Protein 6M4E (pdb70)

InterPro domains:
  IPR001360 Glycoside hydrolase family 1 [PF00232] (110-591)
  IPR001360 Glycoside hydrolase family 1 [PR00131] (173-187)
  IPR001360 Glycoside hydrolase family 1 [PR00131] (516-527)
  IPR001360 Glycoside hydrolase family 1 [PR00131] (538-555)
  IPR001360 Glycoside hydrolase family 1 [PR00131] (562-574)
  IPR001360 Glycoside hydrolase family 1 [PTHR10353] (111-590)
  IPR017853 Glycoside hydrolase superfamily [SSF51445] (107-589)

CATH classification: 3.20.20.80

Organism: NCBI:txid5445

Secondary structure (DSSP, 8-state):
--HHHHHHHHHHTSSSPPP--S--S-----TTPPPPPPPPGGGTTT-S-GGGTT--PPTT-EEEEE--HHHH---TTGGGPPPBHHHHHHHHSHHHHSTT--SSSTT-HHHHHHHHHHHHHHTT--EEEEE--HHHHSTTSSSS--HHHHHHHHHHHHHHHHTT-EEEEEEESS--BHHHHHHH-GGG-SSSHHHHHHHHHHHHHHHHHTTT--EEEEEESHHHHHHHTTSTTGGGSPPTT--TTHHHHHHHHHHHHHHHHHHHHHHHHHHTTSS---EEEEEEE---PEESSTT-HHHHHHHHHHHIIIIIHHHHHHHSSSS--HHHHHHHGGGS----HHHHHHHTT--SSEEEE-----EEPBPTT-HHHHHT-TTSTTTTT-B--SHHHHTB-TTS-BSS-B--GGGTT-B--GGGHHHHHHHHHHHS--TT-EEE-------TTGGG--SHHHHH--HHHHHHHHHHHHHHHHHHHHH---EEEEEEE-SS----GGGGGGS---SEEE-TTSTT--EEE-HHHHHHHHHHHHHS--

Solvent-accessible surface area: 19979 Å² total; per-residue (Å²): 131,51,80,94,21,86,58,14,9,102,65,0,36,76,139,58,88,21,92,107,17,81,33,66,91,94,30,122,36,71,158,99,62,162,65,58,94,106,37,60,103,160,14,13,69,85,84,40,68,101,96,0,80,66,44,65,0,59,182,67,7,24,0,0,0,0,4,1,3,10,2,4,10,5,14,4,92,20,90,30,8,0,1,0,0,24,1,28,7,0,1,56,62,18,82,102,74,0,52,110,72,18,3,2,42,0,0,3,7,5,22,9,7,15,38,0,0,7,1,0,90,72,3,46,5,50,1,5,2,8,1,0,1,0,0,3,0,14,1,19,1,34,64,79,70,17,100,42,0,10,42,17,3,53,43,7,6,125,12,0,72,143,23,47,2,61,1,1,0,2,0,1,5,17,0,0,0,0,9,3,1,79,165,42,1,0,0,0,9,71,44,55,75,0,8,106,9,0,25,70,0,0,25,26,0,0,118,85,4,0,87,78,0,93,7,0,0,0,3,3,16,4,51,33,0,0,40,44,0,41,24,52,3,4,62,88,34,46,28,171,72,24,87,49,46,12,0,26,16,51,0,3,20,1,2,2,36,0,4,0,49,0,1,100,31,2,89,69,16,41,92,80,63,70,6,34,70,21,30,0,0,6,2,6,11,3,2,68,3,40,26,4,108,118,67,42,78,78,0,74,69,0,1,88,9,5,16,4,11,64,4,0,4,6,0,40,0,1,19,23,101,0,19,5,10,97,24,0,84,140,22,7,38,151,42,9,21,80,13,73,131,130,8,60,66,74,1,118,43,0,10,15,0,3,0,4,0,10,15,29,3,10,1,0,20,6,6,134,82,28,24,60,95,0,47,192,71,102,100,15,129,28,36,25,13,0,12,21,47,60,66,95,57,14,14,29,69,81,94,55,165,40,18,23,86,56,6,0,91,88,2,38,91,0,0,14,2,6,102,38,8,61,94,23,0,76,41,2,37,137,56,6,84,21,159,7,6,1,2,5,0,9,0,1,2,0,26,81,36,10,55,99,119,162,90,84,150,55,11,27,123,2,33,60,2,2,71,0,2,10,51,1,1,6,37,0,0,9,0,23,87,123,34,61,15,82,4,63,0,0,1,2,8,1,0,0,5,3,0,30,23,27,44,0,25,43,2,22,6,0,2,0,32,1,49,68,112,34,95,85,13,69,9,25,8,0,10,0,0,16,7,1,2,49,2,4,136,64,3,12,100,176

Nearest PDB structures (foldseek):
  6m4e-assembly1_A  TM=1.002E+00  e=0.000E+00  Hamamotoa singularis
  6m55-assembly1_D  TM=9.978E-01  e=0.000E+00  Hamamotoa singularis
  2jf7-assembly1_B  TM=9.289E-01  e=4.986E-39  Rauvolfia serpentina
  2jf7-assembly1_A  TM=9.272E-01  e=4.371E-38  Rauvolfia serpentina
  2jf6-assembly1_B  TM=9.174E-01  e=1.487E-37  Rauvolfia serpentina

Radius of gyration: 22.29 Å; Cα contacts (8 Å, |Δi|>4): 1148; chains: 1; bounding box: 55×57×65 Å

Sequence (542 aa):
GTAELDALWNLVEAQYPVQTAAVTTLVTVPDDYKFEADPPSYALAGYETSEIAGLKFPKGFKFGVAGAAIQVEGAAKAEGRGPSTWDYLCHHYASTQCNNYDPDITTNHYYLYPLDFARLQHLGINTYSFSISWTRIYPLGAGYVNEAGLAHYDAVIHSAKKYGLEPVGTVFHWDTPLSLMLKYGAWQDTGDQIVKDFVTYATTVFKRYGNEVKTWFTFNEPRVFCSQNSGLPYNLTYPEGINSTSAVFRCTYNVLKAHGHAVKVYRDLVASGTIAAGEIGFKSDDNYPIPARPGNADDEESAKRHEAFRIGIFAQPVYGNGDYPDVVKETVGDMLPALTDEDKGYIKGSGDIFAIDGYRTDISHAALNGIANCIRNQSDPNWPVCEEGSDPFAHVYPSGFAIGQSADPLSSWLVNSAPFIRDQLKFLTQTYPAKGGIYFSEFGWAEDAEYDRQLLYQITWDGLRTQYLTDYLSQLLLAVHKDGINLRGALTWSFVDNWEWGLGMQQKFGFQFVNQSDPDLTRTFKLSAHAYAQFGRNHLHH

Foldseek 3Di:
DDPVQVVQQCLLCVPHHQDDFPDPAQDDDDPPDDADDDDDPVLCVVPFDPVCFQAFDDAQFQQAAADECLWAAACCPPQQFAAFQQSNCCSPPVVPQAVNFGSNCWLNCLRCVLVLLLVLLVLVRQAYEYEQQLRLQVVLLDDDGRVSSLVSVVVNLVSNVVSNHQYAYEHDELRHRPNCCQVALQLLHPPQVNLVSLLVSLLVNCLSCQQRHQHYAHYEAQLVSLLCCLDPPSQVRHPPPDHSVLSSQSSLLNSLLSLLSNLVSNVVCCVVVSHPHHFYYHEAEAFQAAELDPPDPQSNLLSVLCCQSRPQQQLCLAQNPNFRDPLVCVQPPPSHPGQDPVSSVRRYPSGQEYEYLYQDHWYWAAAPVHQVVQSVDCPPPPPPSRTDPDLQHGQAHPVSDGCAAAAAVVPRVGGQNLVCPLVRLVVCCVRRNHNQFYENAEYFGFHYQLLVDDDPVVNQARPVRLVSVSSNVSSVSCSCVVVVGNYRYHHYHRQEQTQDGSHGSSTGGHQWYQPPVDSNSDTHGHNSSNSSSVCCVRHHDD

B-factor: mean 49.0, std 10.21, range [31.98, 109.1]

Structure (mmCIF, N/CA/C/O backbone):
data_6M4E
#
_entry.id   6M4E
#
_cell.length_a   160.790
_cell.length_b   172.830
_cell.length_c   67.230
_cell.angle_alpha   90.00
_cell.angle_beta   90.00
_cell.angle_gamma   90.00
#
_symmetry.space_group_name_H-M   'C 2 2 2'
#
loop_
_entity.id
_entity.type
_entity.pdbx_description
1 polymer 'Beta-galactosidase-like enzyme'
2 branched 2-acetamido-2-deoxy-beta-D-glucopyranose-(1-4)-2-acetamido-2-deoxy-beta-D-glucopyranose
3 non-polymer alpha-D-mannopyranose
4 non-polymer 2-acetamido-2-deoxy-beta-D-glucopyranose
5 non-polymer 1,2-ETHANEDIOL
6 water water
#
loop_
_atom_site.group_PDB
_atom_site.id
_atom_site.type_symbol
_atom_site.label_atom_id
_atom_site.label_alt_id
_atom_site.label_comp_id
_atom_site.label_asym_id
_atom_site.label_entity_id
_atom_site.label_seq_id
_atom_site.pdbx_PDB_ins_code
_atom_site.Cartn_x
_atom_site.Cartn_y
_atom_site.Cartn_z
_atom_site.occupancy
_atom_site.B_iso_or_equiv
_atom_site.auth_seq_id
_atom_site.auth_comp_id
_atom_site.auth_asym_id
_atom_site.auth_atom_id
_atom_site.pdbx_PDB_model_num
ATOM 1 N N . GLY A 1 33 ? -41.418 -5.122 -22.115 1.00 81.72 55 GLY A N 1
ATOM 2 C CA . GLY A 1 33 ? -40.745 -5.645 -20.938 1.00 82.53 55 GLY A CA 1
ATOM 3 C C . GLY A 1 33 ? -41.379 -5.183 -19.642 1.00 81.55 55 GLY A C 1
ATOM 4 O O . GLY A 1 33 ? -42.127 -4.202 -19.627 1.00 83.18 55 GLY A O 1
ATOM 5 N N . THR A 1 34 ? -41.079 -5.888 -18.550 1.00 79.49 56 THR A N 1
ATOM 6 C CA . THR A 1 34 ? -41.631 -5.549 -17.245 1.00 74.78 56 THR A CA 1
ATOM 7 C C . THR A 1 34 ? -40.892 -4.368 -16.629 1.00 72.57 56 THR A C 1
ATOM 8 O O . THR A 1 34 ? -39.659 -4.310 -16.638 1.00 70.26 56 THR A O 1
ATOM 12 N N . ALA A 1 35 ? -41.661 -3.435 -16.065 1.00 69.22 57 ALA A N 1
ATOM 13 C CA . ALA A 1 35 ? -41.075 -2.218 -15.517 1.00 67.94 57 ALA A CA 1
ATOM 14 C C . ALA A 1 35 ? -40.490 -2.441 -14.128 1.00 63.40 57 ALA A C 1
ATOM 15 O O . ALA A 1 35 ? -39.455 -1.856 -13.792 1.00 61.92 57 ALA A O 1
ATOM 17 N N . GLU A 1 36 ? -41.151 -3.258 -13.301 1.00 59.23 58 GLU A N 1
ATOM 18 C CA . GLU A 1 36 ? -40.625 -3.520 -11.965 1.00 62.72 58 GLU A CA 1
ATOM 19 C C . GLU A 1 36 ? -39.276 -4.225 -12.030 1.00 59.02 58 GLU A C 1
ATOM 20 O O . GLU A 1 36 ? -38.402 -3.982 -11.187 1.00 55.61 58 GLU A O 1
ATOM 26 N N . LEU A 1 37 ? -39.079 -5.080 -13.037 1.00 55.92 59 LEU A N 1
ATOM 27 C CA . LEU A 1 37 ? -37.784 -5.725 -13.220 1.00 58.91 59 LEU A CA 1
ATOM 28 C C . LEU A 1 37 ? -36.700 -4.693 -13.510 1.00 54.03 59 LEU A C 1
ATOM 29 O O . LEU A 1 37 ? -35.629 -4.703 -12.887 1.00 52.40 59 LEU A O 1
ATOM 34 N N . ASP A 1 38 ? -36.967 -3.789 -14.463 1.00 57.32 60 ASP A N 1
ATOM 35 C CA . ASP A 1 38 ? -36.019 -2.725 -14.788 1.00 58.38 60 ASP A CA 1
ATOM 36 C C . ASP A 1 38 ? -35.684 -1.886 -13.563 1.00 49.73 60 ASP A C 1
ATOM 37 O O . ASP A 1 38 ? -34.517 -1.553 -13.334 1.00 50.88 60 ASP A O 1
ATOM 42 N N . ALA A 1 39 ? -36.694 -1.543 -12.760 1.00 50.67 61 ALA A N 1
ATOM 43 C CA . ALA A 1 39 ? -36.445 -0.789 -11.535 1.00 51.64 61 ALA A CA 1
ATOM 44 C C . ALA A 1 39 ? -35.522 -1.551 -10.590 1.00 50.82 61 ALA A C 1
ATOM 45 O O . ALA A 1 39 ? -34.652 -0.957 -9.942 1.00 51.59 61 ALA A O 1
ATOM 47 N N . LEU A 1 40 ? -35.702 -2.871 -10.492 1.00 51.78 62 LEU A N 1
ATOM 48 C CA . LEU A 1 40 ? -34.870 -3.658 -9.585 1.00 46.78 62 LEU A CA 1
ATOM 49 C C . LEU A 1 40 ? -33.420 -3.691 -10.050 1.00 42.52 62 LEU A C 1
ATOM 50 O O . LEU A 1 40 ? -32.500 -3.626 -9.226 1.00 42.17 62 LEU A O 1
ATOM 55 N N . TRP A 1 41 ? -33.198 -3.824 -11.361 1.00 40.28 63 TRP A N 1
ATOM 56 C CA . TRP A 1 41 ? -31.831 -3.849 -11.871 1.00 44.76 63 TRP A CA 1
ATOM 57 C C . TRP A 1 41 ? -31.195 -2.464 -11.819 1.00 46.34 63 TRP A C 1
ATOM 58 O O . TRP A 1 41 ? -29.983 -2.347 -11.590 1.00 45.66 63 TRP A O 1
ATOM 69 N N . ASN A 1 42 ? -31.989 -1.406 -12.051 1.00 47.44 64 ASN A N 1
ATOM 70 C CA . ASN A 1 42 ? -31.494 -0.043 -11.822 1.00 45.66 64 ASN A CA 1
ATOM 71 C C . ASN A 1 42 ? -31.020 0.105 -10.387 1.00 41.83 64 ASN A C 1
ATOM 72 O O . ASN A 1 42 ? -29.940 0.634 -10.129 1.00 43.94 64 ASN A O 1
ATOM 77 N N . LEU A 1 43 ? -31.809 -0.396 -9.434 1.00 43.66 65 LEU A N 1
ATOM 78 C CA . LEU A 1 43 ? -31.386 -0.368 -8.039 1.00 44.72 65 LEU A CA 1
ATOM 79 C C . LEU A 1 43 ? -30.057 -1.088 -7.859 1.00 46.63 65 LEU A C 1
ATOM 80 O O . LEU A 1 43 ? -29.095 -0.517 -7.324 1.00 46.51 65 LEU A O 1
ATOM 85 N N . VAL A 1 44 ? -29.982 -2.342 -8.335 1.00 45.34 66 VAL A N 1
ATOM 86 C CA . VAL A 1 44 ? -28.771 -3.154 -8.191 1.00 41.74 66 VAL A CA 1
ATOM 87 C C . VAL A 1 44 ? -27.576 -2.445 -8.803 1.00 43.35 66 VAL A C 1
ATOM 88 O O . VAL A 1 44 ? -26.477 -2.444 -8.241 1.00 41.74 66 VAL A O 1
ATOM 92 N N . GLU A 1 45 ? -27.758 -1.880 -9.995 1.00 46.32 67 GLU A N 1
ATOM 93 C CA . GLU A 1 45 ? -26.663 -1.265 -10.727 1.00 46.31 67 GLU A CA 1
ATOM 94 C C . GLU A 1 45 ? -26.482 0.225 -10.398 1.00 47.92 67 GLU A C 1
ATOM 95 O O . GLU A 1 45 ? -25.840 0.942 -11.171 1.00 46.40 67 GLU A O 1
ATOM 101 N N . ALA A 1 46 ? -26.999 0.703 -9.263 1.00 49.13 68 ALA A N 1
ATOM 102 C CA . ALA A 1 46 ? -26.946 2.145 -8.990 1.00 50.70 68 ALA A CA 1
ATOM 103 C C . ALA A 1 46 ? -25.510 2.653 -8.867 1.00 53.18 68 ALA A C 1
ATOM 104 O O . ALA A 1 46 ? -25.213 3.779 -9.288 1.00 53.74 68 ALA A O 1
ATOM 106 N N . GLN A 1 47 ? -24.603 1.852 -8.291 1.00 48.49 69 GLN A N 1
ATOM 107 C CA . GLN A 1 47 ? -23.206 2.281 -8.228 1.00 46.81 69 GLN A CA 1
ATOM 108 C C . GLN A 1 47 ? -22.380 1.777 -9.403 1.00 54.12 69 GLN A C 1
ATOM 109 O O . GLN A 1 47 ? -21.538 2.518 -9.923 1.00 48.42 69 GLN A O 1
ATOM 115 N N . TYR A 1 48 ? -22.574 0.538 -9.850 1.00 51.22 70 TYR A N 1
ATOM 116 C CA . TYR A 1 48 ? -21.849 0.124 -11.043 1.00 51.16 70 TYR A CA 1
ATOM 117 C C . TYR A 1 48 ? -22.610 -0.976 -11.765 1.00 53.11 70 TYR A C 1
ATOM 118 O O . TYR A 1 48 ? -23.279 -1.801 -11.124 1.00 48.75 70 TYR A O 1
ATOM 127 N N . PRO A 1 49 ? -22.557 -0.991 -13.090 1.00 49.48 71 PRO A N 1
ATOM 128 C CA . PRO A 1 49 ? -23.430 -1.871 -13.863 1.00 49.62 71 PRO A CA 1
ATOM 129 C C . PRO A 1 49 ? -22.900 -3.297 -13.889 1.00 50.76 71 PRO A C 1
ATOM 130 O O . PRO A 1 49 ? -21.742 -3.571 -13.564 1.00 46.37 71 PRO A O 1
ATOM 134 N N . VAL A 1 50 ? -23.788 -4.202 -14.298 1.00 46.56 72 VAL A N 1
ATOM 135 C CA . VAL A 1 50 ? -23.416 -5.595 -14.509 1.00 46.30 72 VAL A CA 1
ATOM 136 C C . VAL A 1 50 ? -22.416 -5.678 -15.657 1.00 49.46 72 VAL A C 1
ATOM 137 O O . VAL A 1 50 ? -22.628 -5.106 -16.738 1.00 49.96 72 VAL A O 1
ATOM 141 N N . GLN A 1 51 ? -21.341 -6.410 -15.460 1.00 47.88 73 GLN A N 1
ATOM 142 C CA . GLN A 1 51 ? -20.361 -6.604 -16.505 1.00 50.24 73 GLN A CA 1
ATOM 143 C C . GLN A 1 51 ? -20.817 -7.722 -17.404 1.00 49.89 73 GLN A C 1
ATOM 144 O O . GLN A 1 51 ? -21.425 -8.645 -16.972 1.00 46.96 73 GLN A O 1
ATOM 150 N N . THR A 1 52 ? -20.519 -7.610 -18.670 1.00 48.15 74 THR A N 1
ATOM 151 C CA . THR A 1 52 ? -20.981 -8.575 -19.657 1.00 49.42 74 THR A CA 1
ATOM 152 C C . THR A 1 52 ? -19.785 -9.387 -20.150 1.00 49.72 74 THR A C 1
ATOM 153 O O . THR A 1 52 ? -18.718 -8.825 -20.403 1.00 48.09 74 THR A O 1
ATOM 157 N N . ALA A 1 53 ? -19.938 -10.709 -20.242 1.00 47.47 75 ALA A N 1
ATOM 158 C CA . ALA A 1 53 ? -18.801 -11.543 -20.626 1.00 46.62 75 ALA A CA 1
ATOM 159 C C . ALA A 1 53 ? -18.397 -11.279 -22.073 1.00 51.51 75 ALA A C 1
ATOM 160 O O . ALA A 1 53 ? -19.156 -10.718 -22.867 1.00 49.30 75 ALA A O 1
ATOM 162 N N . ALA A 1 54 ? -17.181 -11.710 -22.415 1.00 47.91 76 ALA A N 1
ATOM 163 C CA . ALA A 1 54 ? -16.743 -11.622 -23.799 1.00 49.48 76 ALA A CA 1
ATOM 164 C C . ALA A 1 54 ? -17.489 -12.602 -24.698 1.00 52.51 76 ALA A C 1
ATOM 165 O O . ALA A 1 54 ? -17.589 -12.363 -25.907 1.00 54.65 76 ALA A O 1
ATOM 167 N N . VAL A 1 55 ? -18.038 -13.679 -24.142 1.00 49.59 77 VAL A N 1
ATOM 168 C CA . VAL A 1 55 ? -18.786 -14.667 -24.914 1.00 45.10 77 VAL A CA 1
ATOM 169 C C . VAL A 1 55 ? -20.209 -14.698 -24.387 1.00 48.69 77 VAL A C 1
ATOM 170 O O . VAL A 1 55 ? -20.434 -14.950 -23.196 1.00 46.87 77 VAL A O 1
ATOM 174 N N . THR A 1 56 ? -21.173 -14.365 -25.235 1.00 48.53 78 THR A N 1
ATOM 175 C CA . THR A 1 56 ? -22.565 -14.323 -24.806 1.00 50.09 78 THR A CA 1
ATOM 176 C C . THR A 1 56 ? -23.403 -15.161 -25.743 1.00 47.94 78 THR A C 1
ATOM 177 O O . THR A 1 56 ? -24.598 -14.925 -25.922 1.00 52.84 78 THR A O 1
ATOM 181 N N . THR A 1 57 ? -22.751 -16.139 -26.361 1.00 49.19 79 THR A N 1
ATOM 182 C CA . THR A 1 57 ? -23.400 -17.041 -27.297 1.00 55.80 79 THR A CA 1
ATOM 183 C C . THR A 1 57 ? -23.166 -18.468 -26.832 1.00 50.75 79 THR A C 1
ATOM 184 O O . THR A 1 57 ? -22.098 -18.792 -26.311 1.00 47.61 79 THR A O 1
ATOM 188 N N . LEU A 1 58 ? -24.166 -19.320 -27.014 1.00 48.73 80 LEU A N 1
ATOM 189 C CA . LEU A 1 58 ? -24.056 -20.702 -26.593 1.00 49.16 80 LEU A CA 1
ATOM 190 C C . LEU A 1 58 ? -22.911 -21.297 -27.355 1.00 51.35 80 LEU A C 1
ATOM 191 O O . LEU A 1 58 ? -22.940 -21.305 -28.539 1.00 54.23 80 LEU A O 1
ATOM 196 N N . VAL A 1 59 ? -21.883 -21.767 -26.689 1.00 49.89 81 VAL A N 1
ATOM 197 C CA . VAL A 1 59 ? -20.782 -22.347 -27.452 1.00 53.41 81 VAL A CA 1
ATOM 198 C C . VAL A 1 59 ? -21.175 -23.726 -27.975 1.00 56.60 81 VAL A C 1
ATOM 199 O O . VAL A 1 59 ? -22.014 -24.424 -27.397 1.00 58.38 81 VAL A O 1
ATOM 203 N N . THR A 1 60 ? -20.588 -24.108 -29.102 1.00 57.76 82 THR A N 1
ATOM 204 C CA . THR A 1 60 ? -20.764 -25.438 -29.672 1.00 57.41 82 THR A CA 1
ATOM 205 C C . THR A 1 60 ? -19.439 -26.185 -29.586 1.00 52.13 82 THR A C 1
ATOM 206 O O . THR A 1 60 ? -18.373 -25.591 -29.772 1.00 57.50 82 THR A O 1
ATOM 210 N N . VAL A 1 61 ? -19.490 -27.480 -29.296 1.00 51.33 83 VAL A N 1
ATOM 211 C CA . VAL A 1 61 ? -18.283 -28.284 -29.118 1.00 51.92 83 VAL A CA 1
ATOM 212 C C . VAL A 1 61 ? -17.925 -28.909 -30.465 1.00 52.21 83 VAL A C 1
ATOM 213 O O . VAL A 1 61 ? -18.680 -29.764 -30.953 1.00 52.79 83 VAL A O 1
ATOM 217 N N . PRO A 1 62 ? -16.793 -28.553 -31.068 1.00 49.21 84 PRO A N 1
ATOM 218 C CA . PRO A 1 62 ? -16.373 -29.232 -32.301 1.00 51.78 84 PRO A CA 1
ATOM 219 C C . PRO A 1 62 ? -16.072 -30.696 -32.036 1.00 54.13 84 PRO A C 1
ATOM 220 O O . PRO A 1 62 ? -15.534 -31.061 -30.992 1.00 53.99 84 PRO A O 1
ATOM 224 N N . ASP A 1 63 ? -16.419 -31.540 -33.001 1.00 49.14 85 ASP A N 1
ATOM 225 C CA . ASP A 1 63 ? -16.147 -32.957 -32.837 1.00 55.81 85 ASP A CA 1
ATOM 226 C C . ASP A 1 63 ? -14.652 -33.265 -32.766 1.00 54.84 85 ASP A C 1
ATOM 227 O O . ASP A 1 63 ? -14.280 -34.328 -32.258 1.00 55.91 85 ASP A O 1
ATOM 232 N N . ASP A 1 64 ? -13.792 -32.366 -33.256 1.00 52.94 86 ASP A N 1
ATOM 233 C CA . ASP A 1 64 ? -12.341 -32.520 -33.189 1.00 62.80 86 ASP A CA 1
ATOM 234 C C . ASP A 1 64 ? -11.717 -31.821 -31.976 1.00 60.11 86 ASP A C 1
ATOM 235 O O . ASP A 1 64 ? -10.521 -31.495 -32.003 1.00 60.36 86 ASP A O 1
ATOM 240 N N . TYR A 1 65 ? -12.497 -31.585 -30.922 1.00 56.70 87 TYR A N 1
ATOM 241 C CA . TYR A 1 65 ? -11.974 -30.945 -29.723 1.00 56.58 87 TYR A CA 1
ATOM 242 C C . TYR A 1 65 ? -10.822 -31.759 -29.135 1.00 55.51 87 TYR A C 1
ATOM 243 O O . TYR A 1 65 ? -10.951 -32.962 -28.884 1.00 51.40 87 TYR A O 1
ATOM 252 N N . LYS A 1 66 ? -9.720 -31.101 -28.920 1.00 56.01 88 LYS A N 1
ATOM 253 C CA . LYS A 1 66 ? -8.586 -31.779 -28.397 1.00 61.48 88 LYS A CA 1
ATOM 254 C C . LYS A 1 66 ? -8.382 -31.531 -26.932 1.00 55.04 88 LYS A C 1
ATOM 255 O O . LYS A 1 66 ? -8.178 -30.440 -26.513 1.00 53.73 88 LYS A O 1
ATOM 261 N N . PHE A 1 67 ? -8.445 -32.573 -26.150 1.00 50.37 89 PHE A N 1
ATOM 262 C CA . PHE A 1 67 ? -8.205 -32.429 -24.723 1.00 50.72 89 PHE A CA 1
ATOM 263 C C . PHE A 1 67 ? -6.707 -32.335 -24.457 1.00 52.47 89 PHE A C 1
ATOM 264 O O . PHE A 1 67 ? -5.890 -32.889 -25.195 1.00 49.22 89 PHE A O 1
ATOM 272 N N . GLU A 1 68 ? -6.347 -31.601 -23.411 1.00 50.67 90 GLU A N 1
ATOM 273 C CA . GLU A 1 68 ? -4.949 -31.541 -23.015 1.00 50.53 90 GLU A CA 1
ATOM 274 C C . GLU A 1 68 ? -4.458 -32.941 -22.626 1.00 51.34 90 GLU A C 1
ATOM 275 O O . GLU A 1 68 ? -5.241 -33.830 -22.263 1.00 48.31 90 GLU A O 1
ATOM 281 N N . ALA A 1 69 ? -3.147 -33.143 -22.734 1.00 49.56 91 ALA A N 1
ATOM 282 C CA . ALA A 1 69 ? -2.602 -34.479 -22.527 1.00 53.28 91 ALA A CA 1
ATOM 283 C C . ALA A 1 69 ? -2.740 -34.920 -21.068 1.00 52.20 91 ALA A C 1
ATOM 284 O O . ALA A 1 69 ? -2.898 -34.105 -20.153 1.00 47.26 91 ALA A O 1
ATOM 286 N N . ASP A 1 70 ? -2.703 -36.245 -20.870 1.00 49.15 92 ASP A N 1
ATOM 287 C CA . ASP A 1 70 ? -2.733 -36.866 -19.547 1.00 48.51 92 ASP A CA 1
ATOM 288 C C . ASP A 1 70 ? -1.475 -36.532 -18.741 1.00 49.81 92 ASP A C 1
ATOM 289 O O . ASP A 1 70 ? -0.416 -36.252 -19.307 1.00 46.55 92 ASP A O 1
ATOM 294 N N . PRO A 1 71 ? -1.565 -36.586 -17.414 1.00 47.76 93 PRO A N 1
ATOM 295 C CA . PRO A 1 71 ? -0.371 -36.399 -16.577 1.00 48.86 93 PRO A CA 1
ATOM 296 C C . PRO A 1 71 ? 0.541 -37.612 -16.672 1.00 48.77 93 PRO A C 1
ATOM 297 O O . PRO A 1 71 ? 0.143 -38.648 -17.229 1.00 48.97 93 PRO A O 1
ATOM 301 N N . PRO A 1 72 ? 1.767 -37.526 -16.153 1.00 46.41 94 PRO A N 1
ATOM 302 C CA . PRO A 1 72 ? 2.674 -38.682 -16.215 1.00 50.93 94 PRO A CA 1
ATOM 303 C C . PRO A 1 72 ? 2.082 -39.876 -15.492 1.00 45.81 94 PRO A C 1
ATOM 304 O O . PRO A 1 72 ? 1.416 -39.738 -14.467 1.00 45.62 94 PRO A O 1
ATOM 308 N N . SER A 1 73 ? 2.341 -41.066 -16.028 1.00 50.24 95 SER A N 1
ATOM 309 C CA . SER A 1 73 ? 1.709 -42.264 -15.480 1.00 53.30 95 SER A CA 1
ATOM 310 C C . SER A 1 73 ? 2.101 -42.495 -14.027 1.00 52.42 95 SER A C 1
ATOM 311 O O . SER A 1 73 ? 1.325 -43.090 -13.266 1.00 54.21 95 SER A O 1
ATOM 314 N N . TYR A 1 74 ? 3.284 -42.032 -13.612 1.00 48.75 96 TYR A N 1
ATOM 315 C CA . TYR A 1 74 ? 3.675 -42.226 -12.218 1.00 48.54 96 TYR A CA 1
ATOM 316 C C . TYR A 1 74 ? 2.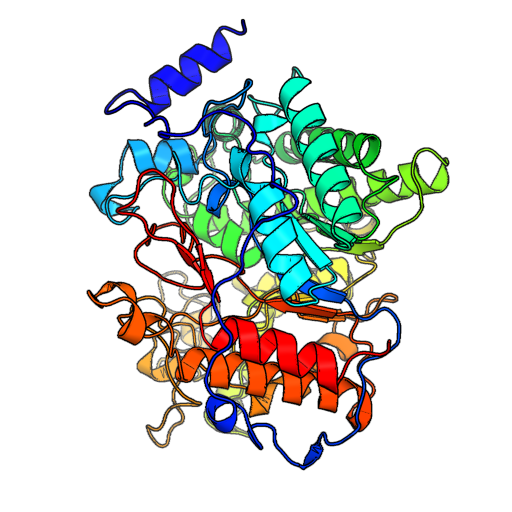942 -41.298 -11.265 1.00 48.51 96 TYR A C 1
ATOM 317 O O . TYR A 1 74 ? 3.011 -41.523 -10.052 1.00 49.27 96 TYR A O 1
ATOM 326 N N . ALA A 1 75 ? 2.241 -40.277 -11.778 1.00 48.03 97 ALA A N 1
ATOM 327 C CA . ALA A 1 75 ? 1.614 -39.279 -10.906 1.00 51.07 97 ALA A CA 1
ATOM 328 C C . ALA A 1 75 ? 0.560 -39.903 -10.003 1.00 51.32 97 ALA A C 1
ATOM 329 O O . ALA A 1 75 ? 0.424 -39.516 -8.838 1.00 58.69 97 ALA A O 1
ATOM 331 N N . LEU A 1 76 ? -0.217 -40.847 -10.528 1.00 49.86 98 LEU A N 1
ATOM 332 C CA . LEU A 1 76 ? -1.236 -41.547 -9.763 1.00 52.96 98 LEU A CA 1
ATOM 333 C C . LEU A 1 76 ? -0.991 -43.047 -9.666 1.00 61.83 98 LEU A C 1
ATOM 334 O O . LEU A 1 76 ? -1.829 -43.755 -9.099 1.00 63.92 98 LEU A O 1
ATOM 339 N N . ALA A 1 77 ? 0.106 -43.556 -10.227 1.00 63.49 99 ALA A N 1
ATOM 340 C CA . ALA A 1 77 ? 0.384 -44.988 -10.161 1.00 67.02 99 ALA A CA 1
ATOM 341 C C . ALA A 1 77 ? 0.568 -45.430 -8.717 1.00 69.21 99 ALA A C 1
ATOM 342 O O . ALA A 1 77 ? 1.274 -44.775 -7.941 1.00 70.11 99 ALA A O 1
ATOM 344 N N . GLY A 1 78 ? -0.098 -46.522 -8.376 1.00 69.05 100 GLY A N 1
ATOM 345 C CA . GLY A 1 78 ? -0.052 -47.090 -7.047 1.00 66.45 100 GLY A CA 1
ATOM 346 C C . GLY A 1 78 ? -0.389 -46.085 -5.985 1.00 71.42 100 GLY A C 1
ATOM 347 O O . GLY A 1 78 ? 0.128 -46.135 -4.905 1.00 75.01 100 GLY A O 1
ATOM 348 N N . TYR A 1 79 ? -1.275 -45.169 -6.302 1.00 69.98 101 TYR A N 1
ATOM 349 C CA . TYR A 1 79 ? -1.651 -44.120 -5.381 1.00 68.89 101 TYR A CA 1
ATOM 350 C C . TYR A 1 79 ? -2.726 -44.454 -4.356 1.00 68.11 101 TYR A C 1
ATOM 351 O O . TYR A 1 79 ? -2.697 -43.942 -3.269 1.00 73.27 101 TYR A O 1
ATOM 360 N N . GLU A 1 80 ? -3.665 -45.306 -4.707 1.00 62.76 102 GLU A N 1
ATOM 361 C CA . GLU A 1 80 ? -4.716 -45.729 -3.793 1.00 65.46 102 GLU A CA 1
ATOM 362 C C . GLU A 1 80 ? -4.191 -46.742 -2.777 1.00 64.63 102 GLU A C 1
ATOM 363 O O . GLU A 1 80 ? -3.268 -47.511 -3.051 1.00 62.18 102 GLU A O 1
ATOM 369 N N . THR A 1 81 ? -4.799 -46.738 -1.593 1.00 61.22 103 THR A N 1
ATOM 370 C CA . THR A 1 81 ? -4.508 -47.775 -0.617 1.00 63.14 103 THR A CA 1
ATOM 371 C C . THR A 1 81 ? -4.827 -49.148 -1.197 1.00 67.10 103 THR A C 1
ATOM 372 O O . THR A 1 81 ? -5.697 -49.299 -2.061 1.00 63.78 103 THR A O 1
ATOM 376 N N . SER A 1 82 ? -4.101 -50.161 -0.717 1.00 65.96 104 SER A N 1
ATOM 377 C CA . SER A 1 82 ? -4.363 -51.531 -1.145 1.00 63.24 104 SER A CA 1
ATOM 378 C C . SER A 1 82 ? -5.667 -52.068 -0.579 1.00 59.09 104 SER A C 1
ATOM 379 O O . SER A 1 82 ? -6.202 -53.053 -1.100 1.00 59.12 104 SER A O 1
ATOM 382 N N . GLU A 1 83 ? -6.167 -51.462 0.463 1.00 58.38 105 GLU A N 1
ATOM 383 C CA . GLU A 1 83 ? -7.368 -51.950 1.065 1.00 60.48 105 GLU A CA 1
ATOM 384 C C . GLU A 1 83 ? -8.621 -51.911 0.188 1.00 60.51 105 GLU A C 1
ATOM 385 O O . GLU A 1 83 ? -9.586 -52.546 0.509 1.00 60.92 105 GLU A O 1
ATOM 391 N N . ILE A 1 84 ? -8.597 -51.178 -0.908 1.00 55.99 106 ILE A N 1
ATOM 392 C CA . ILE A 1 84 ? -9.764 -51.052 -1.776 1.00 55.46 106 ILE A CA 1
ATOM 393 C C . ILE A 1 84 ? -9.550 -51.738 -3.116 1.00 54.10 106 ILE A C 1
ATOM 394 O O . ILE A 1 84 ? -10.387 -51.608 -4.014 1.00 53.37 106 ILE A O 1
ATOM 399 N N . ALA A 1 85 ? -8.445 -52.457 -3.283 1.00 58.92 107 ALA A N 1
ATOM 400 C CA . ALA A 1 85 ? -8.184 -53.125 -4.547 1.00 57.65 107 ALA A CA 1
ATOM 401 C C . ALA A 1 85 ? -9.380 -53.982 -4.948 1.00 55.37 107 ALA A C 1
ATOM 402 O O . ALA A 1 85 ? -9.891 -54.775 -4.153 1.00 53.72 107 ALA A O 1
ATOM 404 N N . GLY A 1 86 ? -9.868 -53.758 -6.164 1.00 58.89 108 GLY A N 1
ATOM 405 C CA . GLY A 1 86 ? -10.961 -54.528 -6.716 1.00 59.10 108 GLY A CA 1
ATOM 406 C C . GLY A 1 86 ? -12.352 -54.206 -6.203 1.00 59.92 108 GLY A C 1
ATOM 407 O O . GLY A 1 86 ? -13.315 -54.820 -6.681 1.00 60.26 108 GLY A O 1
ATOM 408 N N . LEU A 1 87 ? -12.509 -53.289 -5.247 1.00 53.82 109 LEU A N 1
ATOM 409 C CA . LEU A 1 87 ? -13.841 -53.000 -4.734 1.00 51.16 109 LEU A CA 1
ATOM 410 C C . LEU A 1 87 ? -14.547 -52.038 -5.678 1.00 51.35 109 LEU A C 1
ATOM 411 O O . LEU A 1 87 ? -13.924 -51.128 -6.232 1.00 52.15 109 LEU A O 1
ATOM 416 N N . LYS A 1 88 ? -15.851 -52.237 -5.860 1.00 49.53 110 LYS A N 1
ATOM 417 C CA . LYS A 1 88 ? -16.637 -51.401 -6.758 1.00 51.02 110 LYS A CA 1
ATOM 418 C C . LYS A 1 88 ? -17.815 -50.779 -6.023 1.00 49.10 110 LYS A C 1
ATOM 419 O O . LYS A 1 88 ? -18.399 -51.398 -5.127 1.00 46.18 110 LYS A O 1
ATOM 425 N N . PHE A 1 89 ? -18.142 -49.529 -6.391 1.00 43.29 111 PHE A N 1
ATOM 426 C CA . PHE A 1 89 ? -19.397 -48.939 -5.953 1.00 45.94 111 PHE A CA 1
ATOM 427 C C . PHE A 1 89 ? -20.574 -49.726 -6.539 1.00 43.93 111 PHE A C 1
ATOM 428 O O . PHE A 1 89 ? -20.437 -50.376 -7.575 1.00 45.30 111 PHE A O 1
ATOM 436 N N . PRO A 1 90 ? -21.748 -49.658 -5.908 1.00 42.34 112 PRO A N 1
ATOM 437 C CA . PRO A 1 90 ? -22.925 -50.334 -6.474 1.00 47.11 112 PRO A CA 1
ATOM 438 C C . PRO A 1 90 ? -23.238 -49.833 -7.876 1.00 50.35 112 PRO A C 1
ATOM 439 O O . PRO A 1 90 ? -22.888 -48.708 -8.253 1.00 44.38 112 PRO A O 1
ATOM 443 N N . LYS A 1 91 ? -23.902 -50.699 -8.645 1.00 47.67 113 LYS A N 1
ATOM 444 C CA . LYS A 1 91 ? -24.420 -50.336 -9.959 1.00 47.38 113 LYS A CA 1
ATOM 445 C C . LYS A 1 91 ? -25.299 -49.101 -9.859 1.00 46.05 113 LYS A C 1
ATOM 446 O O . LYS A 1 91 ? -26.156 -48.998 -8.978 1.00 46.47 113 LYS A O 1
ATOM 452 N N . GLY A 1 92 ? -25.107 -48.177 -10.795 1.00 42.50 114 GLY A N 1
ATOM 453 C CA . GLY A 1 92 ? -25.888 -46.959 -10.806 1.00 46.27 114 GLY A CA 1
ATOM 454 C C . GLY A 1 92 ? -25.366 -45.861 -9.901 1.00 45.80 114 GLY A C 1
ATOM 455 O O . GLY A 1 92 ? -25.984 -44.789 -9.835 1.00 45.51 114 GLY A O 1
ATOM 456 N N . PHE A 1 93 ? -24.263 -46.099 -9.198 1.00 43.07 115 PHE A N 1
ATOM 457 C CA . PHE A 1 93 ? -23.697 -45.113 -8.286 1.00 41.74 115 PHE A CA 1
ATOM 458 C C . PHE A 1 93 ? -23.445 -43.804 -9.026 1.00 38.99 115 PHE A C 1
ATOM 459 O O . PHE A 1 93 ? -22.858 -43.787 -10.113 1.00 39.95 115 PHE A O 1
ATOM 467 N N . LYS A 1 94 ? -23.925 -42.707 -8.453 1.00 37.86 116 LYS A N 1
ATOM 468 C CA . LYS A 1 94 ? -23.775 -41.411 -9.109 1.00 38.54 116 LYS A CA 1
ATOM 469 C C . LYS A 1 94 ? -22.391 -40.876 -8.785 1.00 42.27 116 LYS A C 1
ATOM 470 O O . LYS A 1 94 ? -22.111 -40.464 -7.655 1.00 42.58 116 LYS A O 1
ATOM 476 N N . PHE A 1 95 ? -21.526 -40.901 -9.775 1.00 40.67 117 PHE A N 1
ATOM 477 C CA . PHE A 1 95 ? -20.141 -40.493 -9.655 1.00 40.94 117 PHE A CA 1
ATOM 478 C C . PHE A 1 95 ? -20.024 -39.162 -10.385 1.00 40.88 117 PHE A C 1
ATOM 479 O O . PHE A 1 95 ? -19.991 -39.113 -11.617 1.00 41.22 117 PHE A O 1
ATOM 487 N N . GLY A 1 96 ? -19.995 -38.077 -9.634 1.00 42.12 118 GLY A N 1
ATOM 488 C CA . GLY A 1 96 ? -20.234 -36.829 -10.322 1.00 39.83 118 GLY A CA 1
ATOM 489 C C . GLY A 1 96 ? -19.641 -35.603 -9.682 1.00 41.07 118 GLY A C 1
ATOM 490 O O . GLY A 1 96 ? -18.782 -35.686 -8.794 1.00 38.20 118 GLY A O 1
ATOM 491 N N . VAL A 1 97 ? -20.123 -34.450 -10.152 1.00 40.56 119 VAL A N 1
ATOM 492 C CA . VAL A 1 97 ? -19.624 -33.139 -9.779 1.00 37.49 119 VAL A CA 1
ATOM 493 C C . VAL A 1 97 ? -20.821 -32.272 -9.422 1.00 38.54 119 VAL A C 1
ATOM 494 O O . VAL A 1 97 ? -21.964 -32.575 -9.774 1.00 38.14 119 VAL A O 1
ATOM 498 N N . ALA A 1 98 ? -20.543 -31.182 -8.699 1.00 34.79 120 ALA A N 1
ATOM 499 C CA . ALA A 1 98 ? -21.576 -30.274 -8.237 1.00 36.80 120 ALA A CA 1
ATOM 500 C C . ALA A 1 98 ? -21.172 -28.839 -8.552 1.00 36.64 120 ALA A C 1
ATOM 501 O O . ALA A 1 98 ? -19.986 -28.482 -8.499 1.00 35.24 120 ALA A O 1
ATOM 503 N N . GLY A 1 99 ? -22.173 -28.042 -8.927 1.00 37.82 121 GLY A N 1
ATOM 504 C CA . GLY A 1 99 ? -22.041 -26.610 -9.074 1.00 35.38 121 GLY A CA 1
ATOM 505 C C . GLY A 1 99 ? -23.335 -25.987 -8.588 1.00 38.73 121 GLY A C 1
ATOM 506 O O . GLY A 1 99 ? -24.246 -26.689 -8.151 1.00 38.74 121 GLY A O 1
ATOM 507 N N . ALA A 1 100 ? -23.394 -24.666 -8.640 1.00 33.99 122 ALA A N 1
ATOM 508 C CA . ALA A 1 100 ? -24.606 -23.947 -8.257 1.00 41.97 122 ALA A CA 1
ATOM 509 C C . ALA A 1 100 ? -24.743 -22.768 -9.194 1.00 34.42 122 ALA A C 1
ATOM 510 O O . ALA A 1 100 ? -23.742 -22.249 -9.687 1.00 36.89 122 ALA A O 1
ATOM 512 N N . ALA A 1 101 ? -25.991 -22.362 -9.451 1.00 36.76 123 ALA A N 1
ATOM 513 C CA . ALA A 1 101 ? -26.258 -21.430 -10.544 1.00 40.93 123 ALA A CA 1
ATOM 514 C C . ALA A 1 101 ? -25.468 -20.138 -10.389 1.00 37.01 123 ALA A C 1
ATOM 515 O O . ALA A 1 101 ? -24.749 -19.717 -11.303 1.00 39.31 123 ALA A O 1
ATOM 517 N N . ILE A 1 102 ? -25.583 -19.488 -9.237 1.00 37.28 124 ILE A N 1
ATOM 518 C CA . ILE A 1 102 ? -24.966 -18.165 -9.124 1.00 40.05 124 ILE A CA 1
ATOM 519 C C . ILE A 1 102 ? -23.453 -18.260 -8.994 1.00 40.94 124 ILE A C 1
ATOM 520 O O . ILE A 1 102 ? -22.752 -17.280 -9.266 1.00 40.10 124 ILE A O 1
ATOM 525 N N . GLN A 1 103 ? -22.922 -19.434 -8.635 1.00 39.53 125 GLN A N 1
ATOM 526 C CA . GLN A 1 103 ? -21.478 -19.589 -8.505 1.00 38.69 125 GLN A CA 1
ATOM 527 C C . GLN A 1 103 ? -20.775 -19.872 -9.832 1.00 39.00 125 GLN A C 1
ATOM 528 O O . GLN A 1 103 ? -19.580 -19.583 -9.944 1.00 39.71 125 GLN A O 1
ATOM 534 N N . VAL A 1 104 ? -21.466 -20.438 -10.828 1.00 37.65 126 VAL A N 1
ATOM 535 C CA . VAL A 1 104 ? -20.819 -20.836 -12.074 1.00 33.91 126 VAL A CA 1
ATOM 536 C C . VAL A 1 104 ? -21.432 -20.187 -13.310 1.00 36.42 126 VAL A C 1
ATOM 537 O O . VAL A 1 104 ? -20.762 -20.122 -14.359 1.00 37.40 126 VAL A O 1
ATOM 541 N N . GLU A 1 105 ? -22.670 -19.713 -13.257 1.00 34.66 127 GLU A N 1
ATOM 542 C CA . GLU A 1 105 ? -23.372 -19.387 -14.497 1.00 35.29 127 GLU A CA 1
ATOM 543 C C . GLU A 1 105 ? -22.882 -18.085 -15.119 1.00 37.77 127 GLU A C 1
ATOM 544 O O . GLU A 1 105 ? -22.587 -18.035 -16.322 1.00 39.52 127 GLU A O 1
ATOM 550 N N . GLY A 1 106 ? -22.801 -17.020 -14.316 1.00 35.63 128 GLY A N 1
ATOM 551 C CA . GLY A 1 106 ? -22.690 -15.695 -14.892 1.00 37.05 128 GLY A CA 1
ATOM 552 C C . GLY A 1 106 ? -24.008 -15.325 -15.555 1.00 38.44 128 GLY A C 1
ATOM 553 O O . GLY A 1 106 ? -25.094 -15.715 -15.107 1.00 37.28 128 GLY A O 1
ATOM 554 N N . ALA A 1 107 ? -23.914 -14.569 -16.647 1.00 43.33 129 ALA A N 1
ATOM 555 C CA . ALA A 1 107 ? -25.107 -14.152 -17.398 1.00 45.56 129 ALA A CA 1
ATOM 556 C C . ALA A 1 107 ? -26.162 -13.560 -16.464 1.00 38.53 129 ALA A C 1
ATOM 557 O O . ALA A 1 107 ? -27.355 -13.871 -16.547 1.00 40.24 129 ALA A O 1
ATOM 559 N N . ALA A 1 108 ? -25.703 -12.727 -15.527 1.00 39.69 130 ALA A N 1
ATOM 560 C CA . ALA A 1 108 ? -26.556 -12.299 -14.421 1.00 40.76 130 ALA A CA 1
ATOM 561 C C . ALA A 1 108 ? -27.816 -11.570 -14.897 1.00 42.99 130 ALA A C 1
ATOM 562 O O . ALA A 1 108 ? -28.858 -11.638 -14.231 1.00 39.86 130 ALA A O 1
ATOM 564 N N . LYS A 1 109 ? -27.759 -10.906 -16.048 1.00 41.16 131 LYS A N 1
ATOM 565 C CA . LYS A 1 109 ? -28.926 -10.219 -16.600 1.00 43.60 131 LYS A CA 1
ATOM 566 C C . LYS A 1 109 ? -29.432 -10.853 -17.890 1.00 46.30 131 LYS A C 1
ATOM 567 O O . LYS A 1 109 ? -30.364 -10.328 -18.506 1.00 51.59 131 LYS A O 1
ATOM 573 N N . ALA A 1 110 ? -28.847 -11.963 -18.322 1.00 45.65 132 ALA A N 1
ATOM 574 C CA . ALA A 1 110 ? -29.196 -12.506 -19.625 1.00 48.12 132 ALA A CA 1
ATOM 575 C C . ALA A 1 110 ? -30.611 -13.071 -19.618 1.00 47.89 132 ALA A C 1
ATOM 576 O O . ALA A 1 110 ? -31.078 -13.616 -18.612 1.00 46.02 132 ALA A O 1
ATOM 578 N N . GLU A 1 111 ? -31.305 -12.890 -20.744 1.00 48.31 133 GLU A N 1
ATOM 579 C CA . GLU A 1 111 ? -32.513 -13.644 -21.075 1.00 45.52 133 GLU A CA 1
ATOM 580 C C . GLU A 1 111 ? -33.567 -13.540 -19.980 1.00 49.35 133 GLU A C 1
ATOM 581 O O . GLU A 1 111 ? -34.190 -14.533 -19.596 1.00 47.60 133 GLU A O 1
ATOM 587 N N . GLY A 1 112 ? -33.744 -12.330 -19.447 1.00 43.74 134 GLY A N 1
ATOM 588 C CA . GLY A 1 112 ? -34.832 -12.040 -18.549 1.00 44.95 134 GLY A CA 1
ATOM 589 C C . GLY A 1 112 ? -34.571 -12.231 -17.072 1.00 46.85 134 GLY A C 1
ATOM 590 O O . GLY A 1 112 ? -35.484 -11.983 -16.276 1.00 47.94 134 GLY A O 1
ATOM 591 N N . ARG A 1 113 ? -33.371 -12.649 -16.666 1.00 42.78 135 ARG A N 1
ATOM 592 C CA . ARG A 1 113 ? -33.146 -12.955 -15.256 1.00 40.07 135 ARG A CA 1
ATOM 593 C C . ARG A 1 113 ? -33.304 -11.708 -14.389 1.00 41.68 135 ARG A C 1
ATOM 594 O O . ARG A 1 113 ? -32.870 -10.616 -14.760 1.00 44.32 135 ARG A O 1
ATOM 602 N N . GLY A 1 114 ? -33.941 -11.873 -13.233 1.00 40.67 136 GLY A N 1
ATOM 603 C CA . GLY A 1 114 ? -34.009 -10.828 -12.235 1.00 41.66 136 GLY A CA 1
ATOM 604 C C . GLY A 1 114 ? -32.899 -10.973 -11.210 1.00 41.93 136 GLY A C 1
ATOM 605 O O . GLY A 1 114 ? -32.224 -12.004 -11.136 1.00 42.62 136 GLY A O 1
ATOM 606 N N . PRO A 1 115 ? -32.676 -9.945 -10.399 1.00 41.88 137 PRO A N 1
ATOM 607 C CA . PRO A 1 115 ? -31.543 -9.986 -9.470 1.00 41.28 137 PRO A CA 1
ATOM 608 C C . PRO A 1 115 ? -31.862 -10.766 -8.209 1.00 40.71 137 PRO A C 1
ATOM 609 O O . PRO A 1 115 ? -33.002 -10.807 -7.733 1.00 38.56 137 PRO A O 1
ATOM 613 N N . SER A 1 116 ? -30.818 -11.397 -7.675 1.00 41.41 138 SER A N 1
ATOM 614 C CA . SER A 1 116 ? -30.863 -12.035 -6.370 1.00 38.05 138 SER A CA 1
ATOM 615 C C . SER A 1 116 ? -30.240 -11.108 -5.334 1.00 42.70 138 SER A C 1
ATOM 616 O O . SER A 1 116 ? -29.626 -10.092 -5.665 1.00 39.69 138 SER A O 1
ATOM 619 N N . THR A 1 117 ? -30.382 -11.491 -4.064 1.00 40.05 139 THR A N 1
ATOM 620 C CA . THR A 1 117 ? -29.796 -10.709 -2.985 1.00 42.86 139 THR A CA 1
ATOM 621 C C . THR A 1 117 ? -28.283 -10.575 -3.138 1.00 44.96 139 THR A C 1
ATOM 622 O O . THR A 1 117 ? -27.707 -9.548 -2.745 1.00 41.56 139 THR A O 1
ATOM 626 N N . TRP A 1 118 ? -27.632 -11.578 -3.735 1.00 40.66 140 TRP A N 1
ATOM 627 C CA . TRP A 1 118 ? -26.187 -11.537 -3.950 1.00 40.08 140 TRP A CA 1
ATOM 628 C C . TRP A 1 118 ? -25.783 -10.598 -5.083 1.00 41.44 140 TRP A C 1
ATOM 629 O O . TRP A 1 118 ? -24.697 -10.018 -5.036 1.00 41.78 140 TRP A O 1
ATOM 640 N N . ASP A 1 119 ? -26.606 -10.469 -6.126 1.00 41.14 141 ASP A N 1
ATOM 641 C CA . ASP A 1 119 ? -26.367 -9.429 -7.118 1.00 43.23 141 ASP A CA 1
ATOM 642 C C . ASP A 1 119 ? -26.379 -8.054 -6.458 1.00 43.87 141 ASP A C 1
ATOM 643 O O . ASP A 1 119 ? -25.499 -7.222 -6.707 1.00 44.13 141 ASP A O 1
ATOM 648 N N . TYR A 1 120 ? -27.362 -7.817 -5.585 1.00 43.55 142 TYR A N 1
ATOM 649 C CA . TYR A 1 120 ? -27.440 -6.552 -4.864 1.00 47.70 142 TYR A CA 1
ATOM 650 C C . TYR A 1 120 ? -26.227 -6.367 -3.968 1.00 49.78 142 TYR A C 1
ATOM 651 O O . TYR A 1 120 ? -25.545 -5.330 -4.030 1.00 44.00 142 TYR A O 1
ATOM 660 N N . LEU A 1 121 ? -25.948 -7.370 -3.124 1.00 43.21 143 LEU A N 1
ATOM 661 C CA . LEU A 1 121 ? -24.857 -7.278 -2.162 1.00 43.35 143 LEU A CA 1
ATOM 662 C C . LEU A 1 121 ? -23.542 -6.896 -2.833 1.00 51.90 143 LEU A C 1
ATOM 663 O O . LEU A 1 121 ? -22.867 -5.945 -2.411 1.00 45.79 143 LEU A O 1
ATOM 668 N N . CYS A 1 122 ? -23.133 -7.643 -3.829 1.00 42.65 144 CYS A N 1
ATOM 669 C CA . CYS A 1 122 ? -21.870 -7.416 -4.448 1.00 42.92 144 CYS A CA 1
ATOM 670 C C . CYS A 1 122 ? -21.756 -6.198 -5.306 1.00 49.85 144 CYS A C 1
ATOM 671 O O . CYS A 1 122 ? -20.698 -5.783 -5.601 1.00 48.29 144 CYS A O 1
ATOM 674 N N . HIS A 1 123 ? -22.858 -5.622 -5.692 1.00 45.77 145 HIS A N 1
ATOM 675 C CA . HIS A 1 123 ? -22.815 -4.436 -6.484 1.00 50.66 145 HIS A CA 1
ATOM 676 C C . HIS A 1 123 ? -22.874 -3.217 -5.607 1.00 50.43 145 HIS A C 1
ATOM 677 O O . HIS A 1 123 ? -22.741 -2.141 -6.070 1.00 49.81 145 HIS A O 1
ATOM 684 N N . HIS A 1 124 ? -23.071 -3.422 -4.324 1.00 48.02 146 HIS A N 1
ATOM 685 C CA . HIS A 1 124 ? -23.171 -2.342 -3.394 1.00 47.19 146 HIS A CA 1
ATOM 686 C C . HIS A 1 124 ? -22.136 -2.378 -2.311 1.00 51.62 146 HIS A C 1
ATOM 687 O O . HIS A 1 124 ? -21.707 -1.364 -1.864 1.00 51.28 146 HIS A O 1
ATOM 694 N N . TYR A 1 125 ? -21.727 -3.554 -1.911 1.00 46.61 147 TYR A N 1
ATOM 695 C CA . TYR A 1 125 ? -20.744 -3.696 -0.872 1.00 48.03 147 TYR A CA 1
ATOM 696 C C . TYR A 1 125 ? -19.609 -4.627 -1.263 1.00 48.48 147 TYR A C 1
ATOM 697 O O . TYR A 1 125 ? -19.117 -5.369 -0.471 1.00 48.54 147 TYR A O 1
ATOM 706 N N . ALA A 1 126 ? -19.211 -4.569 -2.509 1.00 48.35 148 ALA A N 1
ATOM 707 C CA . ALA A 1 126 ? -18.177 -5.438 -3.011 1.00 50.72 148 ALA A CA 1
ATOM 708 C C . ALA A 1 126 ? -16.904 -5.464 -2.221 1.00 56.23 148 ALA A C 1
ATOM 709 O O . ALA A 1 126 ? -16.374 -6.503 -1.955 1.00 50.65 148 ALA A O 1
ATOM 711 N N . SER A 1 127 ? -16.419 -4.301 -1.859 1.00 53.17 149 SER A N 1
ATOM 712 C CA . SER A 1 127 ? -15.191 -4.196 -1.133 1.00 53.13 149 SER A CA 1
ATOM 713 C C . SER A 1 127 ? -15.209 -4.678 0.295 1.00 52.62 149 SER A C 1
ATOM 714 O O . SER A 1 127 ? -14.181 -4.974 0.826 1.00 57.28 149 SER A O 1
ATOM 717 N N . THR A 1 128 ? -16.364 -4.762 0.910 1.00 52.28 150 THR A N 1
ATOM 718 C CA . THR A 1 128 ? -16.437 -5.213 2.279 1.00 50.13 150 THR A CA 1
ATOM 719 C C . THR A 1 128 ? -17.096 -6.548 2.480 1.00 54.94 150 THR A C 1
ATOM 720 O O . THR A 1 128 ? -16.852 -7.212 3.449 1.00 55.70 150 THR A O 1
ATOM 724 N N . GLN A 1 129 ? -17.942 -6.933 1.556 1.00 51.08 151 GLN A N 1
ATOM 725 C CA . GLN A 1 129 ? -18.634 -8.180 1.674 1.00 50.35 151 GLN A CA 1
ATOM 726 C C . GLN A 1 129 ? -18.312 -9.191 0.610 1.00 51.71 151 GLN A C 1
ATOM 727 O O . GLN A 1 129 ? -18.599 -10.334 0.784 1.00 50.17 151 GLN A O 1
ATOM 733 N N . CYS A 1 130 ? -17.750 -8.758 -0.491 1.00 46.56 152 CYS A N 1
ATOM 734 C CA . CYS A 1 130 ? -17.481 -9.667 -1.557 1.00 42.72 152 CYS A CA 1
ATOM 735 C C . CYS A 1 130 ? -16.073 -9.753 -2.061 1.00 44.51 152 CYS A C 1
ATOM 736 O O . CYS A 1 130 ? -15.855 -10.167 -3.153 1.00 42.45 152 CYS A O 1
ATOM 739 N N . ASN A 1 131 ? -15.125 -9.352 -1.257 1.00 43.71 153 ASN A N 1
ATOM 740 C CA . ASN A 1 131 ? -13.712 -9.470 -1.621 1.00 43.77 153 ASN A CA 1
ATOM 741 C C . ASN A 1 131 ? -13.430 -8.833 -2.977 1.00 43.36 153 ASN A C 1
ATOM 742 O O . ASN A 1 131 ? -12.573 -9.299 -3.728 1.00 44.17 153 ASN A O 1
ATOM 747 N N . ASN A 1 132 ? -14.191 -7.788 -3.317 1.00 42.67 154 ASN A N 1
ATOM 748 C CA . ASN A 1 132 ? -14.039 -7.065 -4.587 1.00 42.56 154 ASN A CA 1
ATOM 749 C C . ASN A 1 132 ? -14.364 -7.916 -5.817 1.00 48.16 154 ASN A C 1
ATOM 750 O O . ASN A 1 132 ? -13.844 -7.664 -6.902 1.00 48.40 154 ASN A O 1
ATOM 755 N N . TYR A 1 133 ? -15.223 -8.923 -5.678 1.00 45.52 155 TYR A N 1
ATOM 756 C CA . TYR A 1 133 ? -15.757 -9.653 -6.818 1.00 44.77 155 TYR A CA 1
ATOM 757 C C . TYR A 1 133 ? -17.268 -9.478 -6.861 1.00 45.59 155 TYR A C 1
ATOM 758 O O . TYR A 1 133 ? -17.886 -8.946 -5.936 1.00 45.51 155 TYR A O 1
ATOM 767 N N . ASP A 1 134 ? -17.867 -9.955 -7.938 1.00 44.08 156 ASP A N 1
ATOM 768 C CA . ASP A 1 134 ? -19.312 -10.053 -8.030 1.00 43.65 156 ASP A CA 1
ATOM 769 C C . ASP A 1 134 ? -19.634 -11.290 -8.857 1.00 44.30 156 ASP A C 1
ATOM 770 O O . ASP A 1 134 ? -18.748 -11.847 -9.516 1.00 40.96 156 ASP A O 1
ATOM 775 N N . PRO A 1 135 ? -20.878 -11.755 -8.834 1.00 41.52 157 PRO A N 1
ATOM 776 C CA . PRO A 1 135 ? -21.205 -12.950 -9.631 1.00 38.75 157 PRO A CA 1
ATOM 777 C C . PRO A 1 135 ? -21.709 -12.627 -11.039 1.00 43.00 157 PRO A C 1
ATOM 778 O O . PRO A 1 135 ? -22.482 -13.403 -11.606 1.00 41.75 157 PRO A O 1
ATOM 782 N N . ASP A 1 136 ? -21.299 -11.484 -11.608 1.00 42.38 158 ASP A N 1
ATOM 783 C CA . ASP A 1 136 ? -21.797 -11.073 -12.925 1.00 44.50 158 ASP A CA 1
ATOM 784 C C . ASP A 1 136 ? -21.475 -12.114 -14.001 1.00 41.19 158 ASP A C 1
ATOM 785 O O . ASP A 1 136 ? -22.296 -12.378 -14.884 1.00 39.54 158 ASP A O 1
ATOM 790 N N . ILE A 1 137 ? -20.266 -12.677 -13.970 1.00 39.51 159 ILE A N 1
ATOM 791 C CA . ILE A 1 137 ? -19.777 -13.534 -15.047 1.00 41.46 159 ILE A CA 1
ATOM 792 C C . ILE A 1 137 ? -19.329 -14.898 -14.519 1.00 40.41 159 ILE A C 1
ATOM 793 O O . ILE A 1 137 ? -19.598 -15.924 -15.154 1.00 44.21 159 ILE A O 1
ATOM 798 N N . THR A 1 138 ? -18.675 -14.922 -13.352 1.00 36.15 160 THR A N 1
ATOM 799 C CA . THR A 1 138 ? -18.037 -16.110 -12.762 1.00 40.40 160 THR A CA 1
ATOM 800 C C . THR A 1 138 ? -17.360 -16.984 -13.823 1.00 42.26 160 THR A C 1
ATOM 801 O O . THR A 1 138 ? -16.413 -16.508 -14.464 1.00 37.56 160 THR A O 1
ATOM 805 N N . THR A 1 139 ? -17.794 -18.250 -14.022 1.00 35.67 161 THR A N 1
ATOM 806 C CA . THR A 1 139 ? -17.150 -19.119 -15.017 1.00 36.32 161 THR A CA 1
ATOM 807 C C . THR A 1 139 ? -17.841 -19.095 -16.379 1.00 38.80 161 THR A C 1
ATOM 808 O O . THR A 1 139 ? -17.379 -19.784 -17.300 1.00 39.23 161 THR A O 1
ATOM 812 N N . ASN A 1 140 ? -18.939 -18.342 -16.514 1.00 39.10 162 ASN A N 1
ATOM 813 C CA . ASN A 1 140 ? -19.692 -18.210 -17.759 1.00 37.34 162 ASN A CA 1
ATOM 814 C C . ASN A 1 140 ? -20.269 -19.553 -18.219 1.00 42.72 162 ASN A C 1
ATOM 815 O O . ASN A 1 140 ? -20.461 -19.778 -19.417 1.00 40.67 162 ASN A O 1
ATOM 820 N N . HIS A 1 141 ? -20.566 -20.443 -17.260 1.00 38.78 163 HIS A N 1
ATOM 821 C CA . HIS A 1 141 ? -21.124 -21.762 -17.552 1.00 36.93 163 HIS A CA 1
ATOM 822 C C . HIS A 1 141 ? -22.500 -21.657 -18.209 1.00 39.73 163 HIS A C 1
ATOM 823 O O . HIS A 1 141 ? -22.946 -22.612 -18.855 1.00 39.61 163 HIS A O 1
ATOM 830 N N . TYR A 1 142 ? -23.171 -20.507 -18.065 1.00 39.89 164 TYR A N 1
ATOM 831 C CA . TYR A 1 142 ? -24.456 -20.283 -18.726 1.00 37.93 164 TYR A CA 1
ATOM 832 C C . TYR A 1 142 ? -24.341 -20.488 -20.229 1.00 42.54 164 TYR A C 1
ATOM 833 O O . TYR A 1 142 ? -25.277 -20.971 -20.877 1.00 38.51 164 TYR A O 1
ATOM 842 N N . TYR A 1 143 ? -23.198 -20.096 -20.798 1.00 40.65 165 TYR A N 1
ATOM 843 C CA . TYR A 1 143 ? -22.937 -20.207 -22.218 1.00 40.48 165 TYR A CA 1
ATOM 844 C C . TYR A 1 143 ? -21.934 -21.292 -22.556 1.00 44.69 165 TYR A C 1
ATOM 845 O O . TYR A 1 143 ? -21.910 -21.748 -23.704 1.00 45.11 165 TYR A O 1
ATOM 854 N N . LEU A 1 144 ? -21.109 -21.716 -21.604 1.00 37.95 166 LEU A N 1
ATOM 855 C CA . LEU A 1 144 ? -20.075 -22.688 -21.905 1.00 42.04 166 LEU A CA 1
ATOM 856 C C . LEU A 1 144 ? -20.451 -24.104 -21.502 1.00 37.93 166 LEU A C 1
ATOM 857 O O . LEU A 1 144 ? -19.628 -24.999 -21.673 1.00 38.21 166 LEU A O 1
ATOM 862 N N . TYR A 1 145 ? -21.660 -24.333 -20.983 1.00 37.76 167 TYR A N 1
ATOM 863 C CA . TYR A 1 145 ? -21.963 -25.658 -20.439 1.00 41.65 167 TYR A CA 1
ATOM 864 C C . TYR A 1 145 ? -21.760 -26.800 -21.428 1.00 37.36 167 TYR A C 1
ATOM 865 O O . TYR A 1 145 ? -21.263 -27.849 -20.992 1.00 41.84 167 TYR A O 1
ATOM 874 N N . PRO A 1 146 ? -22.072 -26.687 -22.737 1.00 41.43 168 PRO A N 1
ATOM 875 C CA . PRO A 1 146 ? -21.821 -27.851 -23.606 1.00 40.70 168 PRO A CA 1
ATOM 876 C C . PRO A 1 146 ? -20.354 -28.234 -23.633 1.00 42.60 168 PRO A C 1
ATOM 877 O O . PRO A 1 146 ? -20.020 -29.427 -23.640 1.00 41.02 168 PRO A O 1
ATOM 881 N N . LEU A 1 147 ? -19.472 -27.230 -23.629 1.00 37.94 169 LEU A N 1
ATOM 882 C CA . LEU A 1 147 ? -18.035 -27.473 -23.540 1.00 39.63 169 LEU A CA 1
ATOM 883 C C . LEU A 1 147 ? -17.645 -28.061 -22.185 1.00 40.82 169 LEU A C 1
ATOM 884 O O . LEU A 1 147 ? -16.846 -29.007 -22.115 1.00 39.19 169 LEU A O 1
ATOM 889 N N . ASP A 1 148 ? -18.184 -27.510 -21.095 1.00 37.22 170 ASP A N 1
ATOM 890 C CA . ASP A 1 148 ? -17.947 -28.121 -19.790 1.00 39.68 170 ASP A CA 1
ATOM 891 C C . ASP A 1 148 ? -18.382 -29.585 -19.770 1.00 41.59 170 ASP A C 1
ATOM 892 O O . ASP A 1 148 ? -17.676 -30.439 -19.220 1.00 38.92 170 ASP A O 1
ATOM 897 N N . PHE A 1 149 ? -19.542 -29.896 -20.367 1.00 38.80 171 PHE A N 1
ATOM 898 C CA . PHE A 1 149 ? -20.053 -31.270 -20.304 1.00 37.74 171 PHE A CA 1
ATOM 899 C C . PHE A 1 149 ? -19.191 -32.219 -21.124 1.00 40.54 171 PHE A C 1
ATOM 900 O O . PHE A 1 149 ? -18.985 -33.372 -20.728 1.00 39.30 171 PHE A O 1
ATOM 908 N N . ALA A 1 150 ? -18.683 -31.754 -22.271 1.00 39.73 172 ALA A N 1
ATOM 909 C CA . ALA A 1 150 ? -17.776 -32.579 -23.057 1.00 41.21 172 ALA A CA 1
ATOM 910 C C . ALA A 1 150 ? -16.509 -32.887 -22.270 1.00 45.05 172 ALA A C 1
ATOM 911 O O . ALA A 1 150 ? -15.963 -33.995 -22.358 1.00 41.62 172 ALA A O 1
ATOM 913 N N . ARG A 1 151 ? -16.021 -31.916 -21.493 1.00 42.46 173 ARG A N 1
ATOM 914 C CA . ARG A 1 151 ? -14.812 -32.158 -20.711 1.00 41.53 173 ARG A CA 1
ATOM 915 C C . ARG A 1 151 ? -15.094 -33.100 -19.544 1.00 35.01 173 ARG A C 1
ATOM 916 O O . ARG A 1 151 ? -14.263 -33.956 -19.224 1.00 39.38 173 ARG A O 1
ATOM 924 N N . LEU A 1 152 ? -16.282 -33.007 -18.940 1.00 38.08 174 LEU A N 1
ATOM 925 C CA . LEU A 1 152 ? -16.657 -33.958 -17.894 1.00 36.32 174 LEU A CA 1
ATOM 926 C C . LEU A 1 152 ? -16.816 -35.376 -18.445 1.00 42.47 174 LEU A C 1
ATOM 927 O O . LEU A 1 152 ? -16.456 -36.348 -17.775 1.00 39.80 174 LEU A O 1
ATOM 932 N N . GLN A 1 153 ? -17.371 -35.521 -19.653 1.00 43.57 175 GLN A N 1
ATOM 933 C CA . GLN A 1 153 ? -17.473 -36.847 -20.265 1.00 41.18 175 GLN A CA 1
ATOM 934 C C . GLN A 1 153 ? -16.100 -37.465 -20.486 1.00 38.97 175 GLN A C 1
ATOM 935 O O . GLN A 1 153 ? -15.906 -38.674 -20.287 1.00 37.98 175 GLN A O 1
ATOM 941 N N . HIS A 1 154 ? -15.131 -36.646 -20.891 1.00 40.34 176 HIS A N 1
ATOM 942 C CA . HIS A 1 154 ? -13.751 -37.097 -21.031 1.00 41.94 176 HIS A CA 1
ATOM 943 C C . HIS A 1 154 ? -13.206 -37.729 -19.753 1.00 44.15 176 HIS A C 1
ATOM 944 O O . HIS A 1 154 ? -12.310 -38.575 -19.816 1.00 44.60 176 HIS A O 1
ATOM 951 N N . LEU A 1 155 ? -13.727 -37.332 -18.590 1.00 40.05 177 LEU A N 1
ATOM 952 C CA . LEU A 1 155 ? -13.300 -37.869 -17.301 1.00 39.38 177 LEU A CA 1
ATOM 953 C C . LEU A 1 155 ? -14.166 -39.025 -16.814 1.00 41.29 177 LEU A C 1
ATOM 954 O O . LEU A 1 155 ? -13.915 -39.542 -15.723 1.00 43.05 177 LEU A O 1
ATOM 959 N N . GLY A 1 156 ? -15.187 -39.430 -17.569 1.00 42.23 178 GLY A N 1
ATOM 960 C CA . GLY A 1 156 ? -16.051 -40.499 -17.099 1.00 37.99 178 GLY A CA 1
ATOM 961 C C . GLY A 1 156 ? -17.006 -40.103 -15.995 1.00 45.40 178 GLY A C 1
ATOM 962 O O . GLY A 1 156 ? -17.570 -40.979 -15.337 1.00 44.55 178 GLY A O 1
ATOM 963 N N . ILE A 1 157 ? -17.266 -38.829 -15.817 1.00 38.52 179 ILE A N 1
ATOM 964 C CA . ILE A 1 157 ? -18.220 -38.394 -14.850 1.00 38.64 179 ILE A CA 1
ATOM 965 C C . ILE A 1 157 ? -19.572 -38.847 -15.371 1.00 42.58 179 ILE A C 1
ATOM 966 O O . ILE A 1 157 ? -19.834 -38.729 -16.519 1.00 41.57 179 ILE A O 1
ATOM 971 N N . ASN A 1 158 ? -20.433 -39.356 -14.520 1.00 40.98 180 ASN A N 1
ATOM 972 C CA . ASN A 1 158 ? -21.740 -39.815 -14.968 1.00 43.13 180 ASN A CA 1
ATOM 973 C C . ASN A 1 158 ? -22.890 -39.041 -14.349 1.00 43.48 180 ASN A C 1
ATOM 974 O O . ASN A 1 158 ? -24.051 -39.363 -14.632 1.00 41.84 180 ASN A O 1
ATOM 979 N N . THR A 1 159 ? -22.610 -38.021 -13.531 1.00 40.55 181 THR A N 1
ATOM 980 C CA . THR A 1 159 ? -23.648 -37.271 -12.837 1.00 40.91 181 THR A CA 1
ATOM 981 C C . THR A 1 159 ? -23.256 -35.803 -12.736 1.00 41.55 181 THR A C 1
ATOM 982 O O . THR A 1 159 ? -22.097 -35.471 -12.461 1.00 38.47 181 THR A O 1
ATOM 986 N N . TYR A 1 160 ? -24.234 -34.930 -12.961 1.00 39.17 182 TYR A N 1
ATOM 987 C CA . TYR A 1 160 ? -24.031 -33.486 -12.959 1.00 37.36 182 TYR A CA 1
ATOM 988 C C . TYR A 1 160 ? -25.055 -32.871 -12.014 1.00 40.42 182 TYR A C 1
ATOM 989 O O . TYR A 1 160 ? -26.259 -32.908 -12.284 1.00 39.81 182 TYR A O 1
ATOM 998 N N . SER A 1 161 ? -24.585 -32.354 -10.883 1.00 38.39 183 SER A N 1
ATOM 999 C CA . SER A 1 161 ? -25.455 -31.691 -9.924 1.00 35.95 183 SER A CA 1
ATOM 1000 C C . SER A 1 161 ? -25.416 -30.189 -10.193 1.00 38.39 183 SER A C 1
ATOM 1001 O O . SER A 1 161 ? -24.331 -29.608 -10.322 1.00 35.14 183 SER A O 1
ATOM 1004 N N . PHE A 1 162 ? -26.598 -29.572 -10.309 1.00 37.57 184 PHE A N 1
ATOM 1005 C CA . PHE A 1 162 ? -26.719 -28.148 -10.602 1.00 36.92 184 PHE A CA 1
ATOM 1006 C C . PHE A 1 162 ? -27.882 -27.593 -9.809 1.00 39.21 184 PHE A C 1
ATOM 1007 O O . PHE A 1 162 ? -28.725 -28.338 -9.307 1.00 38.35 184 PHE A O 1
ATOM 1015 N N . SER A 1 163 ? -27.935 -26.269 -9.702 1.00 36.57 185 SER A N 1
ATOM 1016 C CA . SER A 1 163 ? -29.088 -25.626 -9.114 1.00 38.19 185 SER A CA 1
ATOM 1017 C C . SER A 1 163 ? -29.743 -24.726 -10.152 1.00 37.19 185 SER A C 1
ATOM 1018 O O . SER A 1 163 ? -29.135 -24.328 -11.145 1.00 39.64 185 SER A O 1
ATOM 1021 N N . ILE A 1 164 ? -31.011 -24.438 -9.920 1.00 37.31 186 ILE A N 1
ATOM 1022 C CA . ILE A 1 164 ? -31.797 -23.585 -10.800 1.00 38.81 186 ILE A CA 1
ATOM 1023 C C . ILE A 1 164 ? -31.854 -22.205 -10.168 1.00 37.01 186 ILE A C 1
ATOM 1024 O O . ILE A 1 164 ? -32.116 -22.080 -8.965 1.00 39.62 186 ILE A O 1
ATOM 1029 N N . SER A 1 165 ? -31.575 -21.166 -10.955 1.00 37.67 187 SER A N 1
ATOM 1030 C CA . SER A 1 165 ? -31.718 -19.804 -10.453 1.00 36.65 187 SER A CA 1
ATOM 1031 C C . SER A 1 165 ? -33.201 -19.441 -10.440 1.00 37.10 187 SER A C 1
ATOM 1032 O O . SER A 1 165 ? -33.828 -19.299 -11.493 1.00 38.90 187 SER A O 1
ATOM 1035 N N . TRP A 1 166 ? -33.765 -19.327 -9.240 1.00 38.55 188 TRP A N 1
ATOM 1036 C CA . TRP A 1 166 ? -35.146 -18.896 -9.059 1.00 39.08 188 TRP A CA 1
ATOM 1037 C C . TRP A 1 166 ? -35.467 -17.657 -9.900 1.00 40.58 188 TRP A C 1
ATOM 1038 O O . TRP A 1 166 ? -36.519 -17.596 -10.550 1.00 39.47 188 TRP A O 1
ATOM 1049 N N . THR A 1 167 ? -34.561 -16.674 -9.932 1.00 38.01 189 THR A N 1
ATOM 1050 C CA . THR A 1 167 ? -34.877 -15.428 -10.621 1.00 38.26 189 THR A CA 1
ATOM 1051 C C . THR A 1 167 ? -34.694 -15.512 -12.132 1.00 39.93 189 THR A C 1
ATOM 1052 O O . THR A 1 167 ? -35.016 -14.544 -12.835 1.00 38.80 189 THR A O 1
ATOM 1056 N N . ARG A 1 168 ? -34.162 -16.616 -12.655 1.00 39.32 190 ARG A N 1
ATOM 1057 C CA . ARG A 1 168 ? -34.329 -16.876 -14.081 1.00 41.28 190 ARG A CA 1
ATOM 1058 C C . ARG A 1 168 ? -35.726 -17.380 -14.405 1.00 36.16 190 ARG A C 1
ATOM 1059 O O . ARG A 1 168 ? -36.166 -17.235 -15.545 1.00 42.93 190 ARG A O 1
ATOM 1067 N N . ILE A 1 169 ? -36.431 -17.961 -13.436 1.00 40.40 191 ILE A N 1
ATOM 1068 C CA . ILE A 1 169 ? -37.755 -18.533 -13.687 1.00 40.20 191 ILE A CA 1
ATOM 1069 C C . ILE A 1 169 ? -38.863 -17.546 -13.342 1.00 42.95 191 ILE A C 1
ATOM 1070 O O . ILE A 1 169 ? -39.817 -17.367 -14.109 1.00 43.12 191 ILE A O 1
ATOM 1075 N N . TYR A 1 170 ? -38.783 -16.962 -12.150 1.00 39.65 192 TYR A N 1
ATOM 1076 C CA . TYR A 1 170 ? -39.674 -15.894 -11.692 1.00 41.68 192 TYR A CA 1
ATOM 1077 C C . TYR A 1 170 ? -38.763 -14.716 -11.388 1.00 43.77 192 TYR A C 1
ATOM 1078 O O . TYR A 1 170 ? -38.188 -14.640 -10.289 1.00 43.63 192 TYR A O 1
ATOM 1087 N N . PRO A 1 171 ? -38.544 -13.818 -12.350 1.00 43.70 193 PRO A N 1
ATOM 1088 C CA . PRO A 1 171 ? -37.562 -12.743 -12.124 1.00 40.90 193 PRO A CA 1
ATOM 1089 C C . PRO A 1 171 ? -37.884 -11.865 -10.931 1.00 43.41 193 PRO A C 1
ATOM 1090 O O . PRO A 1 171 ? -36.970 -11.269 -10.357 1.00 46.82 193 PRO A O 1
ATOM 1094 N N . LEU A 1 172 ? -39.146 -11.778 -10.522 1.00 41.69 194 LEU A N 1
ATOM 1095 C CA . LEU A 1 172 ? -39.524 -11.059 -9.319 1.00 45.28 194 LEU A CA 1
ATOM 1096 C C . LEU A 1 172 ? -39.843 -11.995 -8.167 1.00 47.72 194 LEU A C 1
ATOM 1097 O O . LEU A 1 172 ? -40.427 -11.552 -7.177 1.00 45.41 194 LEU A O 1
ATOM 1102 N N . GLY A 1 173 ? -39.488 -13.277 -8.278 1.00 42.84 195 GLY A N 1
ATOM 1103 C CA . GLY A 1 173 ? -39.713 -14.222 -7.203 1.00 42.57 195 GLY A CA 1
ATOM 1104 C C . GLY A 1 173 ? -41.094 -14.837 -7.263 1.00 46.38 195 GLY A C 1
ATOM 1105 O O . GLY A 1 173 ? -41.268 -16.038 -7.022 1.00 46.96 195 GLY A O 1
ATOM 1106 N N . ALA A 1 174 ? -42.078 -14.007 -7.599 1.00 47.73 196 ALA A N 1
ATOM 1107 C CA . ALA A 1 174 ? -43.466 -14.405 -7.774 1.00 46.20 196 ALA A CA 1
ATOM 1108 C C . ALA A 1 174 ? -44.052 -13.599 -8.922 1.00 50.88 196 ALA A C 1
ATOM 1109 O O . ALA A 1 174 ? -43.483 -12.594 -9.356 1.00 52.59 196 ALA A O 1
ATOM 1111 N N . GLY A 1 175 ? -45.190 -14.039 -9.423 1.00 50.54 197 GLY A N 1
ATOM 1112 C CA . GLY A 1 175 ? -45.849 -13.345 -10.516 1.00 48.00 197 GLY A CA 1
ATOM 1113 C C . GLY A 1 175 ? -45.544 -13.997 -11.854 1.00 49.76 197 GLY A C 1
ATOM 1114 O O . GLY A 1 175 ? -45.774 -15.194 -12.034 1.00 53.47 197 GLY A O 1
ATOM 1115 N N . TYR A 1 176 ? -45.021 -13.211 -12.791 1.00 47.18 198 TYR A N 1
ATOM 1116 C CA . TYR A 1 176 ? -44.871 -13.690 -14.163 1.00 49.69 198 TYR A CA 1
ATOM 1117 C C . TYR A 1 176 ? -43.685 -14.637 -14.303 1.00 51.04 198 TYR A C 1
ATOM 1118 O O . TYR A 1 176 ? -42.648 -14.469 -13.653 1.00 47.26 198 TYR A O 1
ATOM 1127 N N . VAL A 1 177 ? -43.832 -15.620 -15.159 1.00 47.40 199 VAL A N 1
ATOM 1128 C CA . VAL A 1 177 ? -42.797 -16.580 -15.399 1.00 47.82 199 VAL A CA 1
ATOM 1129 C C . VAL A 1 177 ? -42.000 -16.191 -16.618 1.00 49.67 199 VAL A C 1
ATOM 1130 O O . VAL A 1 177 ? -42.518 -15.660 -17.552 1.00 50.32 199 VAL A O 1
ATOM 1134 N N . ASN A 1 178 ? -40.713 -16.445 -16.567 1.00 48.37 200 ASN A N 1
ATOM 1135 C CA . ASN A 1 178 ? -39.782 -16.084 -17.632 1.00 45.09 200 ASN A CA 1
ATOM 1136 C C . ASN A 1 178 ? -39.526 -17.340 -18.462 1.00 50.04 200 ASN A C 1
ATOM 1137 O O . ASN A 1 178 ? -38.733 -18.202 -18.070 1.00 48.81 200 ASN A O 1
ATOM 1142 N N . GLU A 1 179 ? -40.207 -17.444 -19.611 1.00 45.17 201 GLU A N 1
ATOM 1143 C CA . GLU A 1 179 ? -40.094 -18.644 -20.436 1.00 47.97 201 GLU A CA 1
ATOM 1144 C C . GLU A 1 179 ? -38.669 -18.870 -20.926 1.00 47.90 201 GLU A C 1
ATOM 1145 O O . GLU A 1 179 ? -38.237 -20.022 -21.059 1.00 48.21 201 GLU A O 1
ATOM 1151 N N . ALA A 1 180 ? -37.924 -17.795 -21.201 1.00 45.98 202 ALA A N 1
ATOM 1152 C CA . ALA A 1 180 ? -36.536 -17.956 -21.620 1.00 47.09 202 ALA A CA 1
ATOM 1153 C C . ALA A 1 180 ? -35.715 -18.682 -20.558 1.00 43.04 202 ALA A C 1
ATOM 1154 O O . ALA A 1 180 ? -34.815 -19.458 -20.890 1.00 44.12 202 ALA A O 1
ATOM 1156 N N . GLY A 1 181 ? -36.013 -18.447 -19.282 1.00 46.24 203 GLY A N 1
ATOM 1157 C CA . GLY A 1 181 ? -35.274 -19.114 -18.234 1.00 42.67 203 GLY A CA 1
ATOM 1158 C C . GLY A 1 181 ? -35.615 -20.586 -18.168 1.00 46.66 203 GLY A C 1
ATOM 1159 O O . GLY A 1 181 ? -34.726 -21.433 -18.036 1.00 42.48 203 GLY A O 1
ATOM 1160 N N . LEU A 1 182 ? -36.905 -20.910 -18.290 1.00 43.76 204 LEU A N 1
ATOM 1161 C CA . LEU A 1 182 ? -37.319 -22.306 -18.324 1.00 43.20 204 LEU A CA 1
ATOM 1162 C C . LEU A 1 182 ? -36.688 -23.037 -19.493 1.00 45.14 204 LEU A C 1
ATOM 1163 O O . LEU A 1 182 ? -36.295 -24.204 -19.362 1.00 42.89 204 LEU A O 1
ATOM 1168 N N . ALA A 1 183 ? -36.572 -22.362 -20.645 1.00 43.42 205 ALA A N 1
ATOM 1169 C CA . ALA A 1 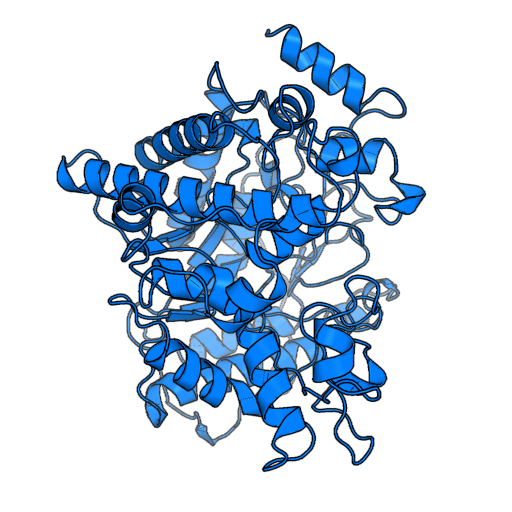183 ? -36.033 -23.017 -21.831 1.00 43.45 205 ALA A CA 1
ATOM 1170 C C . ALA A 1 183 ? -34.535 -23.237 -21.708 1.00 44.91 205 ALA A C 1
ATOM 1171 O O . ALA A 1 183 ? -34.007 -24.226 -22.242 1.00 43.19 205 ALA A O 1
ATOM 1173 N N . HIS A 1 184 ? -33.844 -22.321 -21.018 1.00 43.90 206 HIS A N 1
ATOM 1174 C CA . HIS A 1 184 ? -32.411 -22.475 -20.780 1.00 43.28 206 HIS A CA 1
ATOM 1175 C C . HIS A 1 184 ? -32.097 -23.793 -20.084 1.00 38.92 206 HIS A C 1
ATOM 1176 O O . HIS A 1 184 ? -31.195 -24.523 -20.503 1.00 38.71 206 HIS A O 1
ATOM 1183 N N . TYR A 1 185 ? -32.801 -24.099 -18.993 1.00 38.15 207 TYR A N 1
ATOM 1184 C CA . TYR A 1 185 ? -32.467 -25.322 -18.269 1.00 39.69 207 TYR A CA 1
ATOM 1185 C C . TYR A 1 185 ? -32.947 -26.560 -19.024 1.00 41.41 207 TYR A C 1
ATOM 1186 O O . TYR A 1 185 ? -32.358 -27.631 -18.865 1.00 41.04 207 TYR A O 1
ATOM 1195 N N . ASP A 1 186 ? -34.005 -26.429 -19.844 1.00 41.72 208 ASP A N 1
ATOM 1196 C CA . ASP A 1 186 ? -34.342 -27.470 -20.820 1.00 43.14 208 ASP A CA 1
ATOM 1197 C C . ASP A 1 186 ? -33.123 -27.850 -21.636 1.00 41.38 208 ASP A C 1
ATOM 1198 O O . ASP A 1 186 ? -32.816 -29.033 -21.809 1.00 42.28 208 ASP A O 1
ATOM 1203 N N . ALA A 1 187 ? -32.413 -26.844 -22.154 1.00 43.14 209 ALA A N 1
ATOM 1204 C CA . ALA A 1 187 ? -31.269 -27.131 -23.006 1.00 39.62 209 ALA A CA 1
ATOM 1205 C C . ALA A 1 187 ? -30.089 -27.655 -22.192 1.00 40.40 209 ALA A C 1
ATOM 1206 O O . ALA A 1 187 ? -29.338 -28.512 -22.674 1.00 37.52 209 ALA A O 1
ATOM 1208 N N . VAL A 1 188 ? -29.911 -27.158 -20.956 1.00 38.87 210 VAL A N 1
ATOM 1209 C CA . VAL A 1 188 ? -28.830 -27.656 -20.100 1.00 36.11 210 VAL A CA 1
ATOM 1210 C C . VAL A 1 188 ? -29.012 -29.143 -19.838 1.00 40.63 210 VAL A C 1
ATOM 1211 O O . VAL A 1 188 ? -28.079 -29.941 -19.995 1.00 36.52 210 VAL A O 1
ATOM 1215 N N . ILE A 1 189 ? -30.220 -29.526 -19.404 1.00 39.15 211 ILE A N 1
ATOM 1216 C CA . ILE A 1 189 ? -30.519 -30.913 -19.065 1.00 40.90 211 ILE A CA 1
ATOM 1217 C C . ILE A 1 189 ? -30.338 -31.810 -20.278 1.00 44.31 211 ILE A C 1
ATOM 1218 O O . ILE A 1 189 ? -29.797 -32.920 -20.181 1.00 43.48 211 ILE A O 1
ATOM 1223 N N . HIS A 1 190 ? -30.793 -31.342 -21.442 1.00 46.72 212 HIS A N 1
ATOM 1224 C CA . HIS A 1 190 ? -30.665 -32.144 -22.652 1.00 46.35 212 HIS A CA 1
ATOM 1225 C C . HIS A 1 190 ? -29.202 -32.328 -23.025 1.00 46.24 212 HIS A C 1
ATOM 1226 O O . HIS A 1 190 ? -28.774 -33.439 -23.375 1.00 42.47 212 HIS A O 1
ATOM 1233 N N . SER A 1 191 ? -28.421 -31.247 -22.946 1.00 38.74 213 SER A N 1
ATOM 1234 C CA . SER A 1 191 ? -26.991 -31.336 -23.219 1.00 40.02 213 SER A CA 1
ATOM 1235 C C . SER A 1 191 ? -26.290 -32.262 -22.224 1.00 42.76 213 SER A C 1
ATOM 1236 O O . SER A 1 191 ? -25.423 -33.056 -22.611 1.00 41.04 213 SER A O 1
ATOM 1239 N N . ALA A 1 192 ? -26.662 -32.190 -20.942 1.00 41.03 214 ALA A N 1
ATOM 1240 C CA . ALA A 1 192 ? -26.043 -33.062 -19.947 1.00 40.63 214 ALA A CA 1
ATOM 1241 C C . ALA A 1 192 ? -26.246 -34.529 -20.311 1.00 43.73 214 ALA A C 1
ATOM 1242 O O . ALA A 1 192 ? -25.283 -35.307 -20.367 1.00 40.95 214 ALA A O 1
ATOM 1244 N N . LYS A 1 193 ? -27.499 -34.910 -20.582 1.00 42.85 215 LYS A N 1
ATOM 1245 C CA . LYS A 1 193 ? -27.820 -36.296 -20.922 1.00 46.98 215 LYS A CA 1
ATOM 1246 C C . LYS A 1 193 ? -27.122 -36.732 -22.203 1.00 44.30 215 LYS A C 1
ATOM 1247 O O . LYS A 1 193 ? -26.672 -37.878 -22.315 1.00 47.67 215 LYS A O 1
ATOM 1253 N N . LYS A 1 194 ? -26.996 -35.825 -23.170 1.00 44.57 216 LYS A N 1
ATOM 1254 C CA . LYS A 1 194 ? -26.275 -36.157 -24.397 1.00 44.22 216 LYS A CA 1
ATOM 1255 C C . LYS A 1 194 ? -24.824 -36.526 -24.102 1.00 49.50 216 LYS A C 1
ATOM 1256 O O . LYS A 1 194 ? -24.257 -37.394 -24.772 1.00 49.24 216 LYS A O 1
ATOM 1262 N N . TYR A 1 195 ? -24.209 -35.882 -23.102 1.00 43.60 217 TYR A N 1
ATOM 1263 C CA . TYR A 1 195 ? -22.822 -36.153 -22.736 1.00 42.43 217 TYR A CA 1
ATOM 1264 C C . TYR A 1 195 ? -22.689 -37.231 -21.662 1.00 43.98 217 TYR A C 1
ATOM 1265 O O . TYR A 1 195 ? -21.604 -37.400 -21.104 1.00 42.41 217 TYR A O 1
ATOM 1274 N N . GLY A 1 196 ? -23.759 -37.963 -21.368 1.00 46.60 218 GLY A N 1
ATOM 1275 C CA . GLY A 1 196 ? -23.694 -39.066 -20.434 1.00 43.06 218 GLY A CA 1
ATOM 1276 C C . GLY A 1 196 ? -23.874 -38.698 -18.979 1.00 45.74 218 GLY A C 1
ATOM 1277 O O . GLY A 1 196 ? -23.544 -39.511 -18.114 1.00 43.94 218 GLY A O 1
ATOM 1278 N N . LEU A 1 197 ? -24.397 -37.510 -18.682 1.00 38.70 219 LEU A N 1
ATOM 1279 C CA . LEU A 1 197 ? -24.447 -36.974 -17.326 1.00 43.85 219 LEU A CA 1
ATOM 1280 C C . LEU A 1 197 ? -25.882 -37.008 -16.830 1.00 42.58 219 LEU A C 1
ATOM 1281 O O . LEU A 1 197 ? -26.734 -36.313 -17.386 1.00 45.91 219 LEU A O 1
ATOM 1286 N N . GLU A 1 198 ? -26.150 -37.812 -15.798 1.00 44.05 220 GLU A N 1
ATOM 1287 C CA . GLU A 1 198 ? -27.475 -37.827 -15.180 1.00 45.97 220 GLU A CA 1
ATOM 1288 C C . GLU A 1 198 ? -27.670 -36.532 -14.403 1.00 44.85 220 GLU A C 1
ATOM 1289 O O . GLU A 1 198 ? -26.841 -36.209 -13.545 1.00 40.96 220 GLU A O 1
ATOM 1295 N N . PRO A 1 199 ? -28.731 -35.768 -14.664 1.00 44.25 221 PRO A N 1
ATOM 1296 C CA . PRO A 1 199 ? -28.886 -34.458 -14.019 1.00 39.52 221 PRO A CA 1
ATOM 1297 C C . PRO A 1 199 ? -29.540 -34.576 -12.647 1.00 45.39 221 PRO A C 1
ATOM 1298 O O . PRO A 1 199 ? -30.536 -35.281 -12.468 1.00 43.13 221 PRO A O 1
ATOM 1302 N N . VAL A 1 200 ? -28.960 -33.879 -11.672 1.00 38.85 222 VAL A N 1
ATOM 1303 C CA . VAL A 1 200 ? -29.455 -33.843 -10.300 1.00 39.93 222 VAL A CA 1
ATOM 1304 C C . VAL A 1 200 ? -29.691 -32.381 -9.962 1.00 36.66 222 VAL A C 1
ATOM 1305 O O . VAL A 1 200 ? -28.769 -31.565 -10.067 1.00 36.51 222 VAL A O 1
ATOM 1309 N N . GLY A 1 201 ? -30.913 -32.044 -9.576 1.00 38.63 223 GLY A N 1
ATOM 1310 C CA . GLY A 1 201 ? -31.355 -30.656 -9.539 1.00 37.49 223 GLY A CA 1
ATOM 1311 C C . GLY A 1 201 ? -31.563 -30.170 -8.117 1.00 41.62 223 GLY A C 1
ATOM 1312 O O . GLY A 1 201 ? -32.147 -30.877 -7.292 1.00 39.99 223 GLY A O 1
ATOM 1313 N N . THR A 1 202 ? -31.081 -28.959 -7.841 1.00 37.33 224 THR A N 1
ATOM 1314 C CA . THR A 1 202 ? -31.349 -28.271 -6.586 1.00 37.87 224 THR A CA 1
ATOM 1315 C C . THR A 1 202 ? -32.247 -27.081 -6.884 1.00 36.04 224 THR A C 1
ATOM 1316 O O . THR A 1 202 ? -31.937 -26.271 -7.764 1.00 37.85 224 THR A O 1
ATOM 1320 N N . VAL A 1 203 ? -33.368 -26.988 -6.169 1.00 39.53 225 VAL A N 1
ATOM 1321 C CA . VAL A 1 203 ? -34.322 -25.924 -6.463 1.00 38.60 225 VAL A CA 1
ATOM 1322 C C . VAL A 1 203 ? -33.806 -24.580 -5.958 1.00 39.91 225 VAL A C 1
ATOM 1323 O O . VAL A 1 203 ? -33.964 -23.550 -6.630 1.00 39.13 225 VAL A O 1
ATOM 1327 N N . PHE A 1 204 ? -33.185 -24.562 -4.778 1.00 40.48 226 PHE A N 1
ATOM 1328 C CA . PHE A 1 204 ? -32.769 -23.312 -4.156 1.00 41.30 226 PHE A CA 1
ATOM 1329 C C . PHE A 1 204 ? -31.366 -23.453 -3.577 1.00 40.80 226 PHE A C 1
ATOM 1330 O O . PHE A 1 204 ? -31.151 -24.210 -2.628 1.00 41.04 226 PHE A O 1
ATOM 1338 N N . HIS A 1 205 ? -30.423 -22.694 -4.136 1.00 38.81 227 HIS A N 1
ATOM 1339 C CA . HIS A 1 205 ? -29.053 -22.667 -3.642 1.00 38.39 227 HIS A CA 1
ATOM 1340 C C . HIS A 1 205 ? -28.662 -21.228 -3.294 1.00 41.49 227 HIS A C 1
ATOM 1341 O O . HIS A 1 205 ? -27.761 -20.657 -3.918 1.00 39.09 227 HIS A O 1
ATOM 1348 N N . TRP A 1 206 ? -29.376 -20.619 -2.347 1.00 41.18 228 TRP A N 1
ATOM 1349 C CA . TRP A 1 206 ? -29.038 -19.368 -1.654 1.00 40.32 228 TRP A CA 1
ATOM 1350 C C . TRP A 1 206 ? -29.306 -18.098 -2.462 1.00 42.72 228 TRP A C 1
ATOM 1351 O O . TRP A 1 206 ? -29.026 -17.015 -1.937 1.00 48.19 228 TRP A O 1
ATOM 1362 N N . ASP A 1 207 ? -29.827 -18.171 -3.693 1.00 40.11 229 ASP A N 1
ATOM 1363 C CA . ASP A 1 207 ? -29.982 -16.965 -4.520 1.00 40.54 229 ASP A CA 1
ATOM 1364 C C . ASP A 1 207 ? -31.397 -16.385 -4.374 1.00 39.49 229 ASP A C 1
ATOM 1365 O O . ASP A 1 207 ? -32.192 -16.323 -5.314 1.00 41.59 229 ASP A O 1
ATOM 1370 N N . THR A 1 208 ? -31.678 -15.907 -3.168 1.00 40.53 230 THR A N 1
ATOM 1371 C CA . THR A 1 208 ? -32.973 -15.320 -2.843 1.00 40.53 230 THR A CA 1
ATOM 1372 C C . THR A 1 208 ? -33.342 -14.211 -3.830 1.00 44.03 230 THR A C 1
ATOM 1373 O O . THR A 1 208 ? -32.505 -13.354 -4.134 1.00 40.72 230 THR A O 1
ATOM 1377 N N . PRO A 1 209 ? -34.572 -14.183 -4.335 1.00 44.11 231 PRO A N 1
ATOM 1378 C CA . PRO A 1 209 ? -34.974 -13.076 -5.214 1.00 41.86 231 PRO A CA 1
ATOM 1379 C C . PRO A 1 209 ? -34.967 -11.761 -4.446 1.00 41.03 231 PRO A C 1
ATOM 1380 O O . PRO A 1 209 ? -35.547 -11.656 -3.366 1.00 44.04 231 PRO A O 1
ATOM 1384 N N . LEU A 1 210 ? -34.274 -10.763 -4.997 1.00 43.07 232 LEU A N 1
ATOM 1385 C CA . LEU A 1 210 ? -34.217 -9.458 -4.338 1.00 41.08 232 LEU A CA 1
ATOM 1386 C C . LEU A 1 210 ? -35.619 -8.886 -4.142 1.00 44.39 232 LEU A C 1
ATOM 1387 O O . LEU A 1 210 ? -35.933 -8.327 -3.084 1.00 45.92 232 LEU A O 1
ATOM 1392 N N . SER A 1 211 ? -36.482 -9.048 -5.148 1.00 44.35 233 SER A N 1
ATOM 1393 C CA . SER A 1 211 ? -37.838 -8.515 -5.081 1.00 46.45 233 SER A CA 1
ATOM 1394 C C . SER A 1 211 ? -38.568 -8.989 -3.832 1.00 50.51 233 SER A C 1
ATOM 1395 O O . SER A 1 211 ? -39.227 -8.194 -3.150 1.00 48.81 233 SER A O 1
ATOM 1398 N N . LEU A 1 212 ? -38.450 -10.280 -3.502 1.00 43.42 234 LEU A N 1
ATOM 1399 C CA . LEU A 1 212 ? -39.160 -10.794 -2.336 1.00 45.93 234 LEU A CA 1
ATOM 1400 C C . LEU A 1 212 ? -38.565 -10.267 -1.043 1.00 45.32 234 LEU A C 1
ATOM 1401 O O . LEU A 1 212 ? -39.293 -10.088 -0.060 1.00 45.49 234 LEU A O 1
ATOM 1406 N N . MET A 1 213 ? -37.245 -10.064 -1.009 1.00 45.39 235 MET A N 1
ATOM 1407 C CA . MET A 1 213 ? -36.617 -9.505 0.182 1.00 47.42 235 MET A CA 1
ATOM 1408 C C . MET A 1 213 ? -37.134 -8.096 0.442 1.00 47.17 235 MET A C 1
ATOM 1409 O O . MET A 1 213 ? -37.515 -7.754 1.565 1.00 45.49 235 MET A O 1
ATOM 1414 N N . LEU A 1 214 ? -37.184 -7.274 -0.607 1.00 46.10 236 LEU A N 1
ATOM 1415 C CA . LEU A 1 214 ? -37.655 -5.902 -0.467 1.00 48.04 236 LEU A CA 1
ATOM 1416 C C . LEU A 1 214 ? -39.140 -5.851 -0.134 1.00 52.84 236 LEU A C 1
ATOM 1417 O O . LEU A 1 214 ? -39.575 -5.004 0.653 1.00 53.92 236 LEU A O 1
ATOM 1422 N N . LYS A 1 215 ? -39.934 -6.738 -0.725 1.00 52.22 237 LYS A N 1
ATOM 1423 C CA . LYS A 1 215 ? -41.378 -6.655 -0.545 1.00 52.66 237 LYS A CA 1
ATOM 1424 C C . LYS A 1 215 ? -41.786 -7.037 0.877 1.00 54.43 237 LYS A C 1
ATOM 1425 O O . LYS A 1 215 ? -42.599 -6.344 1.500 1.00 50.66 237 LYS A O 1
ATOM 1431 N N . TYR A 1 216 ? -41.228 -8.128 1.425 1.00 44.59 238 TYR A N 1
ATOM 1432 C CA . TYR A 1 216 ? -41.685 -8.520 2.756 1.00 46.06 238 TYR A CA 1
ATOM 1433 C C . TYR A 1 216 ? -40.624 -9.194 3.623 1.00 48.11 238 TYR A C 1
ATOM 1434 O O . TYR A 1 216 ? -40.991 -9.845 4.607 1.00 49.14 238 TYR A O 1
ATOM 1443 N N . GLY A 1 217 ? -39.337 -9.063 3.305 1.00 46.83 239 GLY A N 1
ATOM 1444 C CA . GLY A 1 217 ? -38.288 -9.690 4.087 1.00 48.90 239 GLY A CA 1
ATOM 1445 C C . GLY A 1 217 ? -37.939 -11.121 3.702 1.00 47.63 239 GLY A C 1
ATOM 1446 O O . GLY A 1 217 ? -37.168 -11.759 4.424 1.00 48.23 239 GLY A O 1
ATOM 1447 N N . ALA A 1 218 ? -38.476 -11.635 2.591 1.00 45.54 240 ALA A N 1
ATOM 1448 C CA . ALA A 1 218 ? -38.177 -12.979 2.088 1.00 45.01 240 ALA A CA 1
ATOM 1449 C C . ALA A 1 218 ? -38.305 -14.032 3.182 1.00 43.35 240 ALA A C 1
ATOM 1450 O O . ALA A 1 218 ? -39.381 -14.201 3.756 1.00 46.09 240 ALA A O 1
ATOM 1452 N N . TRP A 1 219 ? -37.205 -14.715 3.510 1.00 42.02 241 TRP A N 1
ATOM 1453 C CA . TRP A 1 219 ? -37.237 -15.804 4.490 1.00 44.89 241 TRP A CA 1
ATOM 1454 C C . TRP A 1 219 ? -37.449 -15.325 5.922 1.00 47.24 241 TRP A C 1
ATOM 1455 O O . TRP A 1 219 ? -37.656 -16.165 6.807 1.00 42.08 241 TRP A O 1
ATOM 1466 N N . GLN A 1 220 ? -37.405 -14.016 6.176 1.00 44.93 242 GLN A N 1
ATOM 1467 C CA . GLN A 1 220 ? -37.795 -13.506 7.483 1.00 48.27 242 GLN A CA 1
ATOM 1468 C C . GLN A 1 220 ? -39.280 -13.230 7.577 1.00 49.95 242 GLN A C 1
ATOM 1469 O O . GLN A 1 220 ? -39.745 -12.795 8.639 1.00 50.65 242 GLN A O 1
ATOM 1475 N N . ASP A 1 221 ? -40.020 -13.484 6.500 1.00 50.02 243 ASP A N 1
ATOM 1476 C CA . ASP A 1 221 ? -41.465 -13.300 6.443 1.00 48.22 243 ASP A CA 1
ATOM 1477 C C . ASP A 1 221 ? -42.134 -13.810 7.710 1.00 50.58 243 ASP A C 1
ATOM 1478 O O . ASP A 1 221 ? -42.037 -14.995 8.046 1.00 47.87 243 ASP A O 1
ATOM 1483 N N . THR A 1 222 ? -42.792 -12.899 8.436 1.00 53.29 244 THR A N 1
ATOM 1484 C CA . THR A 1 222 ? -43.569 -13.292 9.606 1.00 50.97 244 THR A CA 1
ATOM 1485 C C . THR A 1 222 ? -44.941 -13.821 9.227 1.00 54.23 244 THR A C 1
ATOM 1486 O O . THR A 1 222 ? -45.634 -14.374 10.086 1.00 56.05 244 THR A O 1
ATOM 1490 N N . GLY A 1 223 ? -45.343 -13.665 7.969 1.00 53.13 245 GLY A N 1
ATOM 1491 C CA . GLY A 1 223 ? -46.495 -14.369 7.448 1.00 50.09 245 GLY A CA 1
ATOM 1492 C C . GLY A 1 223 ? -46.083 -15.667 6.778 1.00 51.73 245 GLY A C 1
ATOM 1493 O O . GLY A 1 223 ? -45.177 -16.357 7.260 1.00 52.21 245 GLY A O 1
ATOM 1494 N N . ASP A 1 224 ? -46.733 -16.008 5.655 1.00 48.95 246 ASP A N 1
ATOM 1495 C CA . ASP A 1 224 ? -46.385 -17.220 4.924 1.00 52.17 246 ASP A CA 1
ATOM 1496 C C . ASP A 1 224 ? -46.322 -16.985 3.417 1.00 50.09 246 ASP A C 1
ATOM 1497 O O . ASP A 1 224 ? -46.395 -17.946 2.644 1.00 47.93 246 ASP A O 1
ATOM 1502 N N . GLN A 1 225 ? -46.162 -15.734 2.982 1.00 47.92 247 GLN A N 1
ATOM 1503 C CA . GLN A 1 225 ? -46.043 -15.470 1.556 1.00 48.19 247 GLN A CA 1
ATOM 1504 C C . GLN A 1 225 ? -44.788 -16.111 0.965 1.00 47.86 247 GLN A C 1
ATOM 1505 O O . GLN A 1 225 ? -44.791 -16.541 -0.195 1.00 45.64 247 GLN A O 1
ATOM 1511 N N . ILE A 1 226 ? -43.696 -16.156 1.732 1.00 44.52 248 ILE A N 1
ATOM 1512 C CA . ILE A 1 226 ? -42.468 -16.748 1.209 1.00 49.42 248 ILE A CA 1
ATOM 1513 C C . ILE A 1 226 ? -42.682 -18.229 0.894 1.00 45.24 248 ILE A C 1
ATOM 1514 O O . ILE A 1 226 ? -42.169 -18.739 -0.104 1.00 45.26 248 ILE A O 1
ATOM 1519 N N . VAL A 1 227 ? -43.477 -18.923 1.714 1.00 45.45 249 VAL A N 1
ATOM 1520 C CA . VAL A 1 227 ? -43.789 -20.329 1.454 1.00 47.88 249 VAL A CA 1
ATOM 1521 C C . VAL A 1 227 ? -44.604 -20.466 0.172 1.00 47.79 249 VAL A C 1
ATOM 1522 O O . VAL A 1 227 ? -44.288 -21.280 -0.703 1.00 47.33 249 VAL A O 1
ATOM 1526 N N . LYS A 1 228 ? -45.670 -19.675 0.045 1.00 49.36 250 LYS A N 1
ATOM 1527 C CA . LYS A 1 228 ? -46.467 -19.709 -1.174 1.00 48.14 250 LYS A CA 1
ATOM 1528 C C . LYS A 1 228 ? -45.615 -19.410 -2.400 1.00 43.81 250 LYS A C 1
ATOM 1529 O O . LYS A 1 228 ? -45.746 -20.078 -3.434 1.00 47.11 250 LYS A O 1
ATOM 1535 N N . ASP A 1 229 ? -44.739 -18.408 -2.308 1.00 43.71 251 ASP A N 1
ATOM 1536 C CA . ASP A 1 229 ? -43.937 -18.037 -3.468 1.00 44.40 251 ASP A CA 1
ATOM 1537 C C . ASP A 1 229 ? -42.923 -19.127 -3.807 1.00 43.42 251 ASP A C 1
ATOM 1538 O O . ASP A 1 229 ? -42.734 -19.466 -4.983 1.00 39.32 251 ASP A O 1
ATOM 1543 N N . PHE A 1 230 ? -42.278 -19.705 -2.793 1.00 41.17 252 PHE A N 1
ATOM 1544 C CA . PHE A 1 230 ? -41.353 -20.799 -3.055 1.00 43.55 252 PHE A CA 1
ATOM 1545 C C . PHE A 1 230 ? -42.076 -22.001 -3.648 1.00 42.47 252 PHE A C 1
ATOM 1546 O O . PHE A 1 230 ? -41.571 -22.641 -4.579 1.00 39.36 252 PHE A O 1
ATOM 1554 N N . VAL A 1 231 ? -43.261 -22.324 -3.131 1.00 42.81 253 VAL A N 1
ATOM 1555 C CA . VAL A 1 231 ? -43.951 -23.523 -3.606 1.00 43.64 253 VAL A CA 1
ATOM 1556 C C . VAL A 1 231 ? -44.400 -23.347 -5.047 1.00 41.10 253 VAL A C 1
ATOM 1557 O O . VAL A 1 231 ? -44.278 -24.270 -5.859 1.00 42.03 253 VAL A O 1
ATOM 1561 N N . THR A 1 232 ? -44.891 -22.156 -5.400 1.00 44.10 254 THR A N 1
ATOM 1562 C CA . THR A 1 232 ? -45.239 -21.884 -6.791 1.00 45.33 254 THR A CA 1
ATOM 1563 C C . THR A 1 232 ? -44.029 -22.057 -7.695 1.00 42.29 254 THR A C 1
ATOM 1564 O O . THR A 1 232 ? -44.122 -22.668 -8.768 1.00 46.30 254 THR A O 1
ATOM 1568 N N . TYR A 1 233 ? -42.881 -21.513 -7.280 1.00 41.37 255 TYR A N 1
ATOM 1569 C CA . TYR A 1 233 ? -41.657 -21.657 -8.063 1.00 39.87 255 TYR A CA 1
ATOM 1570 C C . TYR A 1 233 ? -41.268 -23.129 -8.190 1.00 39.49 255 TYR A C 1
ATOM 1571 O O . TYR A 1 233 ? -41.024 -23.620 -9.298 1.00 38.23 255 TYR A O 1
ATOM 1580 N N . ALA A 1 234 ? -41.261 -23.859 -7.070 1.00 37.11 256 ALA A N 1
ATOM 1581 C CA . ALA A 1 234 ? -40.887 -25.274 -7.097 1.00 39.67 256 ALA A CA 1
ATOM 1582 C C . ALA A 1 234 ? -41.838 -26.093 -7.971 1.00 42.33 256 ALA A C 1
ATOM 1583 O O . ALA A 1 234 ? -41.401 -26.984 -8.710 1.00 41.66 256 ALA A O 1
ATOM 1585 N N . THR A 1 235 ? -43.141 -25.799 -7.899 1.00 43.57 257 THR A N 1
ATOM 1586 C CA . THR A 1 235 ? -44.120 -26.490 -8.737 1.00 45.52 257 THR A CA 1
ATOM 1587 C C . THR A 1 235 ? -43.793 -26.324 -10.215 1.00 43.32 257 THR A C 1
ATOM 1588 O O . THR A 1 235 ? -43.843 -27.290 -10.985 1.00 43.54 257 THR A O 1
ATOM 1592 N N . THR A 1 236 ? -43.448 -25.100 -10.617 1.00 41.67 258 THR A N 1
ATOM 1593 C CA . THR A 1 236 ? -43.106 -24.806 -12.005 1.00 41.30 258 THR A CA 1
ATOM 1594 C C . THR A 1 236 ? -41.898 -25.609 -12.476 1.00 40.59 258 THR A C 1
ATOM 1595 O O . THR A 1 236 ? -41.920 -26.185 -13.570 1.00 42.85 258 THR A O 1
ATOM 1599 N N . VAL A 1 237 ? -40.819 -25.647 -11.685 1.00 39.52 259 VAL A N 1
ATOM 1600 C CA . VAL A 1 237 ? -39.653 -26.389 -12.167 1.00 39.95 259 VAL A CA 1
ATOM 1601 C C . VAL A 1 237 ? -39.884 -27.907 -12.081 1.00 37.96 259 VAL A C 1
ATOM 1602 O O . VAL A 1 237 ? -39.384 -28.649 -12.929 1.00 38.20 259 VAL A O 1
ATOM 1606 N N . PHE A 1 238 ? -40.623 -28.402 -11.080 1.00 41.12 260 PHE A N 1
ATOM 1607 C CA . PHE A 1 238 ? -40.952 -29.835 -11.068 1.00 43.51 260 PHE A CA 1
ATOM 1608 C C . PHE A 1 238 ? -41.726 -30.216 -12.332 1.00 41.35 260 PHE A C 1
ATOM 1609 O O . PHE A 1 238 ? -41.400 -31.197 -13.010 1.00 39.73 260 PHE A O 1
ATOM 1617 N N . LYS A 1 239 ? -42.740 -29.420 -12.685 1.00 43.53 261 LYS A N 1
ATOM 1618 C CA . LYS A 1 239 ? -43.526 -29.715 -13.882 1.00 46.06 261 LYS A CA 1
ATOM 1619 C C . LYS A 1 239 ? -42.657 -29.688 -15.127 1.00 43.39 261 LYS A C 1
ATOM 1620 O O . LYS A 1 239 ? -42.778 -30.553 -16.000 1.00 44.06 261 LYS A O 1
ATOM 1626 N N . ARG A 1 240 ? -41.772 -28.699 -15.230 1.00 42.59 262 ARG A N 1
ATOM 1627 C CA . ARG A 1 240 ? -41.017 -28.533 -16.463 1.00 41.09 262 ARG A CA 1
ATOM 1628 C C . ARG A 1 240 ? -39.935 -29.594 -16.633 1.00 42.25 262 ARG A C 1
ATOM 1629 O O . ARG A 1 240 ? -39.636 -29.981 -17.763 1.00 40.91 262 ARG A O 1
ATOM 1637 N N . TYR A 1 241 ? -39.315 -30.062 -15.545 1.00 42.33 263 TYR A N 1
ATOM 1638 C CA . TYR A 1 241 ? -38.119 -30.893 -15.663 1.00 41.72 263 TYR A CA 1
ATOM 1639 C C . TYR A 1 241 ? -38.247 -32.273 -15.041 1.00 44.36 263 TYR A C 1
ATOM 1640 O O . TYR A 1 241 ? -37.318 -33.068 -15.179 1.00 41.90 263 TYR A O 1
ATOM 1649 N N . GLY A 1 242 ? -39.355 -32.573 -14.361 1.00 42.27 264 GLY A N 1
ATOM 1650 C CA . GLY A 1 242 ? -39.465 -33.790 -13.587 1.00 44.95 264 GLY A CA 1
ATOM 1651 C C . GLY A 1 242 ? -39.438 -35.060 -14.412 1.00 46.56 264 GLY A C 1
ATOM 1652 O O . GLY A 1 242 ? -39.168 -36.130 -13.864 1.00 47.02 264 GLY A O 1
ATOM 1653 N N . ASN A 1 243 ? -39.702 -34.969 -15.715 1.00 44.37 265 ASN A N 1
ATOM 1654 C CA . ASN A 1 243 ? -39.590 -36.141 -16.568 1.00 51.78 265 ASN A CA 1
ATOM 1655 C C . ASN A 1 243 ? -38.144 -36.486 -16.892 1.00 50.48 265 ASN A C 1
ATOM 1656 O O . ASN A 1 243 ? -37.869 -37.619 -17.303 1.00 52.96 265 ASN A O 1
ATOM 1661 N N . GLU A 1 244 ? -37.212 -35.544 -16.713 1.00 47.57 266 GLU A N 1
ATOM 1662 C CA . GLU A 1 244 ? -35.806 -35.809 -17.006 1.00 51.00 266 GLU A CA 1
ATOM 1663 C C . GLU A 1 244 ? -34.890 -35.724 -15.790 1.00 51.03 266 GLU A C 1
ATOM 1664 O O . GLU A 1 244 ? -33.840 -36.362 -15.782 1.00 49.56 266 GLU A O 1
ATOM 1670 N N . VAL A 1 245 ? -35.268 -34.973 -14.759 1.00 47.54 267 VAL A N 1
ATOM 1671 C CA . VAL A 1 245 ? -34.537 -34.897 -13.504 1.00 46.05 267 VAL A CA 1
ATOM 1672 C C . VAL A 1 245 ? -35.298 -35.739 -12.496 1.00 42.42 267 VAL A C 1
ATOM 1673 O O . VAL A 1 245 ? -36.446 -35.434 -12.160 1.00 41.77 267 VAL A O 1
ATOM 1677 N N . LYS A 1 246 ? -34.667 -36.794 -12.008 1.00 41.42 268 LYS A N 1
ATOM 1678 C CA . LYS A 1 246 ? -35.328 -37.721 -11.110 1.00 45.17 268 LYS A CA 1
ATOM 1679 C C . LYS A 1 246 ? -34.735 -37.713 -9.718 1.00 44.69 268 LYS A C 1
ATOM 1680 O O . LYS A 1 246 ? -35.191 -38.477 -8.859 1.00 44.18 268 LYS A O 1
ATOM 1686 N N . THR A 1 247 ? -33.731 -36.878 -9.466 1.00 42.04 269 THR A N 1
ATOM 1687 C CA . THR A 1 247 ? -33.223 -36.672 -8.115 1.00 44.71 269 THR A CA 1
ATOM 1688 C C . THR A 1 247 ? -33.217 -35.177 -7.856 1.00 41.17 269 THR A C 1
ATOM 1689 O O . THR A 1 247 ? -32.596 -34.419 -8.610 1.00 39.20 269 THR A O 1
ATOM 1693 N N . TRP A 1 248 ? -33.926 -34.759 -6.805 1.00 38.58 270 TRP A N 1
ATOM 1694 C CA . TRP A 1 248 ? -34.148 -33.358 -6.495 1.00 40.52 270 TRP A CA 1
ATOM 1695 C C . TRP A 1 248 ? -33.709 -33.050 -5.069 1.00 43.01 270 TRP A C 1
ATOM 1696 O O . TRP A 1 248 ? -33.882 -33.875 -4.166 1.00 42.02 270 TRP A O 1
ATOM 1707 N N . PHE A 1 249 ? -33.172 -31.851 -4.871 1.00 38.57 271 PHE A N 1
ATOM 1708 C CA . PHE A 1 249 ? -32.977 -31.280 -3.542 1.00 39.38 271 PHE A CA 1
ATOM 1709 C C . PHE A 1 249 ? -33.707 -29.952 -3.472 1.00 36.62 271 PHE A C 1
ATOM 1710 O O . PHE A 1 249 ? -33.534 -29.099 -4.348 1.00 42.43 271 PHE A O 1
ATOM 1718 N N . THR A 1 250 ? -34.527 -29.774 -2.439 1.00 37.07 272 THR A N 1
ATOM 1719 C CA . THR A 1 250 ? -35.217 -28.499 -2.295 1.00 38.09 272 THR A CA 1
ATOM 1720 C C . THR A 1 250 ? -34.223 -27.389 -1.966 1.00 42.00 272 THR A C 1
ATOM 1721 O O . THR A 1 250 ? -34.052 -26.436 -2.742 1.00 42.97 272 THR A O 1
ATOM 1725 N N . PHE A 1 251 ? -33.533 -27.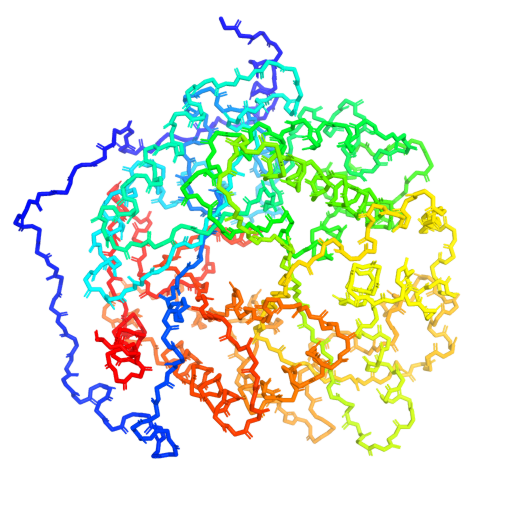516 -0.828 1.00 38.34 273 PHE A N 1
ATOM 1726 C CA . PHE A 1 251 ? -32.606 -26.505 -0.327 1.00 41.02 273 PHE A CA 1
ATOM 1727 C C . PHE A 1 251 ? -31.209 -27.081 -0.203 1.00 43.18 273 PHE A C 1
ATOM 1728 O O . PHE A 1 251 ? -31.024 -28.228 0.238 1.00 36.90 273 PHE A O 1
ATOM 1736 N N . ASN A 1 252 ? -30.240 -26.273 -0.616 1.00 40.61 274 ASN A N 1
ATOM 1737 C CA . ASN A 1 252 ? -28.839 -26.541 -0.360 1.00 43.93 274 ASN A CA 1
ATOM 1738 C C . ASN A 1 252 ? -28.449 -25.965 0.998 1.00 41.77 274 ASN A C 1
ATOM 1739 O O . ASN A 1 252 ? -28.571 -24.754 1.216 1.00 39.64 274 ASN A O 1
ATOM 1744 N N . GLU A 1 253 ? -27.973 -26.829 1.889 1.00 40.01 275 GLU A N 1
ATOM 1745 C CA . GLU A 1 253 ? -27.414 -26.435 3.179 1.00 41.17 275 GLU A CA 1
ATOM 1746 C C . GLU A 1 253 ? -28.264 -25.365 3.873 1.00 44.95 275 GLU A C 1
ATOM 1747 O O . GLU A 1 253 ? -27.800 -24.244 4.095 1.00 39.78 275 GLU A O 1
ATOM 1753 N N . PRO A 1 254 ? -29.516 -25.681 4.210 1.00 41.10 276 PRO A N 1
ATOM 1754 C CA . PRO A 1 254 ? -30.400 -24.644 4.761 1.00 40.34 276 PRO A CA 1
ATOM 1755 C C . PRO A 1 254 ? -29.891 -24.035 6.067 1.00 42.11 276 PRO A C 1
ATOM 1756 O O . PRO A 1 254 ? -30.177 -22.857 6.352 1.00 40.05 276 PRO A O 1
ATOM 1760 N N . ARG A 1 255 ? -29.145 -24.790 6.873 1.00 39.36 277 ARG A N 1
ATOM 1761 C CA . ARG A 1 255 ? -28.595 -24.204 8.096 1.00 42.85 277 ARG A CA 1
ATOM 1762 C C . ARG A 1 255 ? -27.569 -23.117 7.769 1.00 43.28 277 ARG A C 1
ATOM 1763 O O . ARG A 1 255 ? -27.611 -22.012 8.332 1.00 45.61 277 ARG A O 1
ATOM 1771 N N . VAL A 1 256 ? -26.648 -23.400 6.848 1.00 44.39 278 VAL A N 1
ATOM 1772 C CA . VAL A 1 256 ? -25.701 -22.369 6.435 1.00 42.84 278 VAL A CA 1
ATOM 1773 C C . VAL A 1 256 ? -26.437 -21.175 5.833 1.00 46.31 278 VAL A C 1
ATOM 1774 O O . VAL A 1 256 ? -26.123 -20.019 6.137 1.00 45.01 278 VAL A O 1
ATOM 1778 N N . PHE A 1 257 ? -27.434 -21.434 4.976 1.00 40.51 279 PHE A N 1
ATOM 1779 C CA . PHE A 1 257 ? -28.151 -20.344 4.322 1.00 42.67 279 PHE A CA 1
ATOM 1780 C C . PHE A 1 257 ? -28.857 -19.444 5.331 1.00 44.58 279 PHE A C 1
ATOM 1781 O O . PHE A 1 257 ? -28.856 -18.216 5.183 1.00 43.30 279 PHE A O 1
ATOM 1789 N N . CYS A 1 258 ? -29.495 -20.036 6.346 1.00 41.52 280 CYS A N 1
ATOM 1790 C CA . CYS A 1 258 ? -30.255 -19.223 7.282 1.00 43.02 280 CYS A CA 1
ATOM 1791 C C . CYS A 1 258 ? -29.333 -18.417 8.197 1.00 42.30 280 CYS A C 1
ATOM 1792 O O . CYS A 1 258 ? -29.705 -17.328 8.646 1.00 42.70 280 CYS A O 1
ATOM 1795 N N . SER A 1 259 ? -28.105 -18.877 8.423 1.00 41.08 281 SER A N 1
ATOM 1796 C CA . SER A 1 259 ? -27.193 -18.065 9.215 1.00 47.96 281 SER A CA 1
ATOM 1797 C C . SER A 1 259 ? -26.699 -16.854 8.433 1.00 46.25 281 SER A C 1
ATOM 1798 O O . SER A 1 259 ? -26.318 -15.858 9.047 1.00 50.31 281 SER A O 1
ATOM 1801 N N . GLN A 1 260 ? -26.718 -16.906 7.099 1.00 47.17 282 GLN A N 1
ATOM 1802 C CA . GLN A 1 260 ? -26.423 -15.715 6.304 1.00 47.50 282 GLN A CA 1
ATOM 1803 C C . GLN A 1 260 ? -27.510 -14.649 6.410 1.00 45.66 282 GLN A C 1
ATOM 1804 O O . GLN A 1 260 ? -27.229 -13.478 6.131 1.00 48.33 282 GLN A O 1
ATOM 1810 N N . ASN A 1 261 ? -28.742 -15.029 6.770 1.00 42.61 283 ASN A N 1
ATOM 1811 C CA . ASN A 1 261 ? -29.846 -14.087 6.908 1.00 44.74 283 ASN A CA 1
ATOM 1812 C C . ASN A 1 261 ? -29.667 -13.131 8.083 1.00 47.99 283 ASN A C 1
ATOM 1813 O O . ASN A 1 261 ? -30.487 -12.217 8.246 1.00 45.07 283 ASN A O 1
ATOM 1818 N N . SER A 1 262 ? -28.578 -13.269 8.809 1.00 49.26 284 SER A N 1
ATOM 1819 C CA . SER A 1 262 ? -28.244 -12.361 9.882 1.00 51.97 284 SER A CA 1
ATOM 1820 C C . SER A 1 262 ? -27.373 -11.207 9.394 1.00 49.78 284 SER A C 1
ATOM 1821 O O . SER A 1 262 ? -27.069 -10.341 10.128 1.00 49.39 284 SER A O 1
ATOM 1824 N N . GLY A 1 263 ? -26.983 -11.218 8.141 1.00 47.55 285 GLY A N 1
ATOM 1825 C CA . GLY A 1 263 ? -26.160 -10.173 7.588 1.00 51.77 285 GLY A CA 1
ATOM 1826 C C . GLY A 1 263 ? -26.760 -9.461 6.415 1.00 51.07 285 GLY A C 1
ATOM 1827 O O . GLY A 1 263 ? -27.899 -9.612 6.133 1.00 47.66 285 GLY A O 1
ATOM 1828 N N . LEU A 1 264 ? -25.963 -8.680 5.729 1.00 46.46 286 LEU A N 1
ATOM 1829 C CA . LEU A 1 264 ? -26.420 -7.970 4.576 1.00 44.50 286 LEU A CA 1
ATOM 1830 C C . LEU A 1 264 ? -26.660 -8.940 3.474 1.00 49.73 286 LEU A C 1
ATOM 1831 O O . LEU A 1 264 ? -25.996 -9.913 3.411 1.00 44.80 286 LEU A O 1
ATOM 1836 N N . PRO A 1 265 ? -27.598 -8.678 2.589 1.00 48.59 287 PRO A N 1
ATOM 1837 C CA . PRO A 1 265 ? -28.457 -7.493 2.609 1.00 45.19 287 PRO A CA 1
ATOM 1838 C C . PRO A 1 265 ? -29.743 -7.751 3.368 1.00 46.44 287 PRO A C 1
ATOM 1839 O O . PRO A 1 265 ? -30.591 -6.859 3.438 1.00 46.07 287 PRO A O 1
ATOM 1843 N N . TYR A 1 266 ? -29.868 -8.960 3.928 1.00 44.95 288 TYR A N 1
ATOM 1844 C CA . TYR A 1 266 ? -31.104 -9.356 4.599 1.00 45.05 288 TYR A CA 1
ATOM 1845 C C . TYR A 1 266 ? -31.412 -8.444 5.774 1.00 46.45 288 TYR A C 1
ATOM 1846 O O . TYR A 1 266 ? -32.583 -8.179 6.071 1.00 45.96 288 TYR A O 1
ATOM 1855 N N . ASN A 1 267 ? -30.386 -7.984 6.482 1.00 47.54 289 ASN A N 1
ATOM 1856 C CA . ASN A 1 267 ? -30.698 -7.167 7.647 1.00 50.65 289 ASN A CA 1
ATOM 1857 C C . ASN A 1 267 ? -30.936 -5.699 7.287 1.00 50.10 289 ASN A C 1
ATOM 1858 O O . ASN A 1 267 ? -31.095 -4.872 8.185 1.00 56.77 289 ASN A O 1
ATOM 1863 N N . LEU A 1 268 ? -31.026 -5.375 5.995 1.00 47.52 290 LEU A N 1
ATOM 1864 C CA . LEU A 1 268 ? -31.609 -4.108 5.564 1.00 49.90 290 LEU A CA 1
ATOM 1865 C C . LEU A 1 268 ? -33.139 -4.120 5.561 1.00 55.40 290 LEU A C 1
ATOM 1866 O O . LEU A 1 268 ? -33.751 -3.048 5.477 1.00 55.65 290 LEU A O 1
ATOM 1871 N N . THR A 1 269 ? -33.778 -5.298 5.634 1.00 51.20 291 THR A N 1
ATOM 1872 C CA . THR A 1 269 ? -35.208 -5.390 5.349 1.00 54.51 291 THR A CA 1
ATOM 1873 C C . THR A 1 269 ? -35.960 -6.274 6.337 1.00 51.23 291 THR A C 1
ATOM 1874 O O . THR A 1 269 ? -37.006 -6.829 5.990 1.00 52.32 291 THR A O 1
ATOM 1878 N N . TYR A 1 270 ? -35.466 -6.413 7.561 1.00 48.84 292 TYR A N 1
ATOM 1879 C CA . TYR A 1 270 ? -36.133 -7.267 8.537 1.00 47.62 292 TYR A CA 1
ATOM 1880 C C . TYR A 1 270 ? -37.546 -6.760 8.820 1.00 55.05 292 TYR A C 1
ATOM 1881 O O . TYR A 1 270 ? -37.742 -5.556 9.034 1.00 52.27 292 TYR A O 1
ATOM 1890 N N . PRO A 1 271 ? -38.548 -7.641 8.856 1.00 54.61 293 PRO A N 1
ATOM 1891 C CA . PRO A 1 271 ? -39.879 -7.211 9.297 1.00 54.52 293 PRO A CA 1
ATOM 1892 C C . PRO A 1 271 ? -39.843 -6.763 10.748 1.00 60.06 293 PRO A C 1
ATOM 1893 O O . PRO A 1 271 ? -38.901 -7.042 11.497 1.00 58.07 293 PRO A O 1
ATOM 1897 N N . GLU A 1 272 ? -40.889 -6.038 11.137 1.00 58.74 294 GLU A N 1
ATOM 1898 C CA . GLU A 1 272 ? -41.075 -5.700 12.537 1.00 60.27 294 GLU A CA 1
ATOM 1899 C C . GLU A 1 272 ? -41.129 -6.972 13.377 1.00 60.01 294 GLU A C 1
ATOM 1900 O O . GLU A 1 272 ? -41.821 -7.933 13.028 1.00 67.92 294 GLU A O 1
ATOM 1906 N N . GLY A 1 273 ? -40.375 -6.986 14.474 1.00 58.09 295 GLY A N 1
ATOM 1907 C CA . GLY A 1 273 ? -40.284 -8.140 15.347 1.00 57.79 295 GLY A CA 1
ATOM 1908 C C . GLY A 1 273 ? -39.075 -9.024 15.112 1.00 64.79 295 GLY A C 1
ATOM 1909 O O . GLY A 1 273 ? -38.871 -9.983 15.871 1.00 62.39 295 GLY A O 1
ATOM 1910 N N . ILE A 1 274 ? -38.267 -8.734 14.093 1.00 57.76 296 ILE A N 1
ATOM 1911 C CA . ILE A 1 274 ? -37.150 -9.579 13.696 1.00 56.56 296 ILE A CA 1
ATOM 1912 C C . ILE A 1 274 ? -35.860 -8.806 13.910 1.00 54.81 296 ILE A C 1
ATOM 1913 O O . ILE A 1 274 ? -35.762 -7.638 13.519 1.00 58.53 296 ILE A O 1
ATOM 1918 N N . ASN A 1 275 ? -34.870 -9.456 14.508 1.00 52.73 297 ASN A N 1
ATOM 1919 C CA . ASN A 1 275 ? -33.510 -8.937 14.548 1.00 55.35 297 ASN A CA 1
ATOM 1920 C C . ASN A 1 275 ? -32.554 -9.987 13.978 1.00 53.31 297 ASN A C 1
ATOM 1921 O O . ASN A 1 275 ? -32.954 -11.091 13.620 1.00 53.83 297 ASN A O 1
ATOM 1926 N N . SER A 1 276 ? -31.267 -9.652 13.920 1.00 54.41 298 SER A N 1
ATOM 1927 C CA . SER A 1 276 ? -30.330 -10.515 13.215 1.00 56.19 298 SER A CA 1
ATOM 1928 C C . SER A 1 276 ? -30.162 -11.873 13.882 1.00 50.92 298 SER A C 1
ATOM 1929 O O . SER A 1 276 ? -29.673 -12.807 13.236 1.00 51.72 298 SER A O 1
ATOM 1932 N N . THR A 1 277 ? -30.551 -12.016 15.146 1.00 52.32 299 THR A N 1
ATOM 1933 C CA . THR A 1 277 ? -30.522 -13.331 15.780 1.00 46.66 299 THR A CA 1
ATOM 1934 C C . THR A 1 277 ? -31.800 -14.117 15.501 1.00 53.39 299 THR A C 1
ATOM 1935 O O . THR A 1 277 ? -31.739 -15.264 15.056 1.00 53.79 299 THR A O 1
ATOM 1939 N N . SER A 1 278 ? -32.965 -13.515 15.741 1.00 50.94 300 SER A N 1
ATOM 1940 C CA . SER A 1 278 ? -34.211 -14.211 15.466 1.00 54.80 300 SER A CA 1
ATOM 1941 C C . SER A 1 278 ? -34.455 -14.394 13.968 1.00 53.21 300 SER A C 1
ATOM 1942 O O . SER A 1 278 ? -35.245 -15.273 13.596 1.00 48.80 300 SER A O 1
ATOM 1945 N N . ALA A 1 279 ? -33.789 -13.599 13.110 1.00 48.07 301 ALA A N 1
ATOM 1946 C CA . ALA A 1 279 ? -33.904 -13.786 11.664 1.00 45.73 301 ALA A CA 1
ATOM 1947 C C . ALA A 1 279 ? -33.468 -15.179 11.246 1.00 49.75 301 ALA A C 1
ATOM 1948 O O . ALA A 1 279 ? -34.010 -15.741 10.288 1.00 45.82 301 ALA A O 1
ATOM 1950 N N . VAL A 1 280 ? -32.489 -15.741 11.956 1.00 49.69 302 VAL A N 1
ATOM 1951 C CA . VAL A 1 280 ? -31.925 -17.034 11.601 1.00 49.77 302 VAL A CA 1
ATOM 1952 C C . VAL A 1 280 ? -32.932 -18.142 11.864 1.00 47.69 302 VAL A C 1
ATOM 1953 O O . VAL A 1 280 ? -33.033 -19.110 11.097 1.00 46.15 302 VAL A O 1
ATOM 1957 N N . PHE A 1 281 ? -33.699 -18.021 12.939 1.00 49.04 303 PHE A N 1
ATOM 1958 C CA . PHE A 1 281 ? -34.640 -19.079 13.274 1.00 47.19 303 PHE A CA 1
ATOM 1959 C C . PHE A 1 281 ? -36.015 -18.871 12.649 1.00 46.42 303 PHE A C 1
ATOM 1960 O O . PHE A 1 281 ? -36.729 -19.852 12.425 1.00 46.30 303 PHE A O 1
ATOM 1968 N N . ARG A 1 282 ? -36.395 -17.629 12.332 1.00 48.14 304 ARG A N 1
ATOM 1969 C CA . ARG A 1 282 ? -37.552 -17.429 11.466 1.00 46.50 304 ARG A CA 1
ATOM 1970 C C . ARG A 1 282 ? -37.286 -18.016 10.084 1.00 46.71 304 ARG A C 1
ATOM 1971 O O . ARG A 1 282 ? -38.151 -18.686 9.507 1.00 47.87 304 ARG A O 1
ATOM 1979 N N . CYS A 1 283 ? -36.080 -17.787 9.552 1.00 43.46 305 CYS A N 1
ATOM 1980 C CA . CYS A 1 283 ? -35.667 -18.410 8.297 1.00 45.37 305 CYS A CA 1
ATOM 1981 C C . CYS A 1 283 ? -35.739 -19.936 8.382 1.00 43.52 305 CYS A C 1
ATOM 1982 O O . CYS A 1 283 ? -36.239 -20.593 7.461 1.00 42.33 305 CYS A O 1
ATOM 1985 N N . THR A 1 284 ? -35.244 -20.513 9.479 1.00 41.96 306 THR A N 1
ATOM 1986 C CA . THR A 1 284 ? -35.271 -21.967 9.645 1.00 43.06 306 THR A CA 1
ATOM 1987 C C . THR A 1 284 ? -36.693 -22.510 9.514 1.00 45.30 306 THR A C 1
ATOM 1988 O O . THR A 1 284 ? -36.942 -23.479 8.789 1.00 43.56 306 THR A O 1
ATOM 1992 N N . TYR A 1 285 ? -37.627 -21.890 10.179 1.00 48.06 307 TYR A N 1
ATOM 1993 C CA . TYR A 1 285 ? -38.987 -22.307 10.126 1.00 45.50 307 TYR A CA 1
ATOM 1994 C C . TYR A 1 285 ? -39.587 -22.139 8.750 1.00 44.12 307 TYR A C 1
ATOM 1995 O O . TYR A 1 285 ? -40.211 -23.018 8.261 1.00 44.92 307 TYR A O 1
ATOM 2004 N N . ASN A 1 286 ? -39.396 -21.004 8.124 1.00 40.39 308 ASN A N 1
ATOM 2005 C CA . ASN A 1 286 ? -39.963 -20.779 6.798 1.00 43.22 308 ASN A CA 1
ATOM 2006 C C . ASN A 1 286 ? -39.417 -21.774 5.780 1.00 44.02 308 ASN A C 1
ATOM 2007 O O . ASN A 1 286 ? -40.156 -22.241 4.902 1.00 42.76 308 ASN A O 1
ATOM 2012 N N . VAL A 1 287 ? -38.127 -22.115 5.888 1.00 42.39 309 VAL A N 1
ATOM 2013 C CA . VAL A 1 287 ? -37.503 -23.056 4.960 1.00 40.60 309 VAL A CA 1
ATOM 2014 C C . VAL A 1 287 ? -38.058 -24.466 5.165 1.00 42.15 309 VAL A C 1
ATOM 2015 O O . VAL A 1 287 ? -38.362 -25.172 4.198 1.00 41.19 309 VAL A O 1
ATOM 2019 N N . LEU A 1 288 ? -38.174 -24.904 6.422 1.00 41.76 310 LEU A N 1
ATOM 2020 C CA . LEU A 1 288 ? -38.770 -26.204 6.728 1.00 42.05 310 LEU A CA 1
ATOM 2021 C C . LEU A 1 288 ? -40.186 -26.315 6.170 1.00 43.97 310 LEU A C 1
ATOM 2022 O O . LEU A 1 288 ? -40.564 -27.358 5.628 1.00 42.79 310 LEU A O 1
ATOM 2027 N N . LYS A 1 289 ? -40.948 -25.230 6.282 1.00 42.89 311 LYS A N 1
ATOM 2028 C CA . LYS A 1 289 ? -42.308 -25.190 5.767 1.00 44.09 311 LYS A CA 1
ATOM 2029 C C . LYS A 1 289 ? -42.267 -25.266 4.244 1.00 46.02 311 LYS A C 1
ATOM 2030 O O . LYS A 1 289 ? -42.932 -26.106 3.638 1.00 44.80 311 LYS A O 1
ATOM 2036 N N . ALA A 1 290 ? -41.478 -24.386 3.630 1.00 42.37 312 ALA A N 1
ATOM 2037 C CA . ALA A 1 290 ? -41.344 -24.372 2.177 1.00 42.17 312 ALA A CA 1
ATOM 2038 C C . ALA A 1 290 ? -40.916 -25.734 1.661 1.00 40.51 312 ALA A C 1
ATOM 2039 O O . ALA A 1 290 ? -41.422 -26.210 0.638 1.00 43.93 312 ALA A O 1
ATOM 2041 N N . HIS A 1 291 ? -39.983 -26.380 2.361 1.00 39.03 313 HIS A N 1
ATOM 2042 C CA . HIS A 1 291 ? -39.537 -27.703 1.949 1.00 42.08 313 HIS A CA 1
ATOM 2043 C C . HIS A 1 291 ? -40.675 -28.717 2.020 1.00 43.28 313 HIS A C 1
ATOM 2044 O O . HIS A 1 291 ? -40.897 -29.476 1.073 1.00 42.23 313 HIS A O 1
ATOM 2051 N N . GLY A 1 292 ? -41.381 -28.767 3.151 1.00 41.58 314 GLY A N 1
ATOM 2052 C CA . GLY A 1 292 ? -42.459 -29.741 3.292 1.00 47.59 314 GLY A CA 1
ATOM 2053 C C . GLY A 1 292 ? -43.537 -29.575 2.236 1.00 46.39 314 GLY A C 1
ATOM 2054 O O . GLY A 1 292 ? -43.981 -30.550 1.624 1.00 45.01 314 GLY A O 1
ATOM 2055 N N . HIS A 1 293 ? -43.955 -28.324 1.991 1.00 45.94 315 HIS A N 1
ATOM 2056 C CA . HIS A 1 293 ? -45.018 -28.064 1.024 1.00 45.43 315 HIS A CA 1
ATOM 2057 C C . HIS A 1 293 ? -44.567 -28.366 -0.396 1.00 47.14 315 HIS A C 1
ATOM 2058 O O . HIS A 1 293 ? -45.339 -28.925 -1.187 1.00 50.25 315 HIS A O 1
ATOM 2065 N N . ALA A 1 294 ? -43.314 -28.029 -0.736 1.00 42.86 316 ALA A N 1
ATOM 2066 C CA . ALA A 1 294 ? -42.804 -28.357 -2.066 1.00 43.05 316 ALA A CA 1
ATOM 2067 C C . ALA A 1 294 ? -42.708 -29.872 -2.271 1.00 41.58 316 ALA A C 1
ATOM 2068 O O . ALA A 1 294 ? -42.999 -30.372 -3.364 1.00 39.65 316 ALA A O 1
ATOM 2070 N N . VAL A 1 295 ? -42.273 -30.615 -1.247 1.00 39.80 317 VAL A N 1
ATOM 2071 C CA . VAL A 1 295 ? -42.227 -32.076 -1.365 1.00 39.11 317 VAL A CA 1
ATOM 2072 C C . VAL A 1 295 ? -43.633 -32.635 -1.553 1.00 43.43 317 VAL A C 1
ATOM 2073 O O . VAL A 1 295 ? -43.845 -33.589 -2.312 1.00 45.60 317 VAL A O 1
ATOM 2077 N N . LYS A 1 296 ? -44.606 -32.071 -0.837 1.00 43.90 318 LYS A N 1
ATOM 2078 C CA . LYS A 1 296 ? -45.997 -32.462 -1.027 1.00 42.08 318 LYS A CA 1
ATOM 2079 C C . LYS A 1 296 ? -46.420 -32.263 -2.476 1.00 45.70 318 LYS A C 1
ATOM 2080 O O . LYS A 1 296 ? -47.029 -33.153 -3.085 1.00 46.14 318 LYS A O 1
ATOM 2086 N N . VAL A 1 297 ? -46.108 -31.094 -3.044 1.00 41.28 319 VAL A N 1
ATOM 2087 C CA . VAL A 1 297 ? -46.449 -30.840 -4.440 1.00 42.64 319 VAL A CA 1
ATOM 2088 C C . VAL A 1 297 ? -45.756 -31.846 -5.345 1.00 43.19 319 VAL A C 1
ATOM 2089 O O . VAL A 1 297 ? -46.367 -32.399 -6.272 1.00 44.78 319 VAL A O 1
ATOM 2093 N N . TYR A 1 298 ? -44.464 -32.087 -5.097 1.00 39.10 320 TYR A N 1
ATOM 2094 C CA . TYR A 1 298 ? -43.714 -33.018 -5.935 1.00 43.19 320 TYR A CA 1
ATOM 2095 C C . TYR A 1 298 ? -44.373 -34.392 -5.932 1.00 44.38 320 TYR A C 1
ATOM 2096 O O . TYR A 1 298 ? -44.507 -35.024 -6.986 1.00 42.67 320 TYR A O 1
ATOM 2105 N N . ARG A 1 299 ? -44.795 -34.864 -4.757 1.00 41.38 321 ARG A N 1
ATOM 2106 C CA . ARG A 1 299 ? -45.433 -36.180 -4.670 1.00 48.16 321 ARG A CA 1
ATOM 2107 C C . ARG A 1 299 ? -46.790 -36.189 -5.380 1.00 48.83 321 ARG A C 1
ATOM 2108 O O . ARG A 1 299 ? -47.134 -37.167 -6.051 1.00 48.34 321 ARG A O 1
ATOM 2116 N N . ASP A 1 300 ? -47.549 -35.091 -5.279 1.00 45.88 322 ASP A N 1
ATOM 2117 C CA . ASP A 1 300 ? -48.789 -34.965 -6.042 1.00 48.57 322 ASP A CA 1
ATOM 2118 C C . ASP A 1 300 ? -48.532 -35.068 -7.542 1.00 48.80 322 ASP A C 1
ATOM 2119 O O . ASP A 1 300 ? -49.271 -35.750 -8.262 1.00 49.08 322 ASP A O 1
ATOM 2124 N N . LEU A 1 301 ? -47.491 -34.386 -8.027 1.00 45.50 323 LEU A N 1
ATOM 2125 C CA . LEU A 1 301 ? -47.153 -34.425 -9.443 1.00 43.92 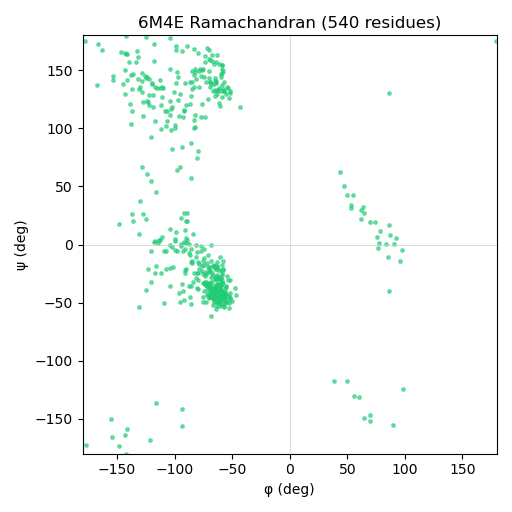323 LEU A CA 1
ATOM 2126 C C . LEU A 1 301 ? -46.776 -35.833 -9.882 1.00 46.12 323 LEU A C 1
ATOM 2127 O O . LEU A 1 301 ? -47.102 -36.246 -11.001 1.00 45.03 323 LEU A O 1
ATOM 2132 N N . VAL A 1 302 ? -46.072 -36.577 -9.027 1.00 44.53 324 VAL A N 1
ATOM 2133 C CA . VAL A 1 302 ? -45.737 -37.955 -9.369 1.00 46.63 324 VAL A CA 1
ATOM 2134 C C . VAL A 1 302 ? -46.998 -38.818 -9.333 1.00 51.14 324 VAL A C 1
ATOM 2135 O O . VAL A 1 302 ? -47.280 -39.572 -10.268 1.00 49.21 324 VAL A O 1
ATOM 2139 N N . ALA A 1 303 ? -47.800 -38.670 -8.274 1.00 50.13 325 ALA A N 1
ATOM 2140 C CA . ALA A 1 303 ? -48.971 -39.524 -8.085 1.00 54.20 325 ALA A CA 1
ATOM 2141 C C . ALA A 1 303 ? -50.037 -39.270 -9.139 1.00 53.76 325 ALA A C 1
ATOM 2142 O O . ALA A 1 303 ? -50.860 -40.147 -9.413 1.00 60.00 325 ALA A O 1
ATOM 2144 N N . SER A 1 304 ? -50.053 -38.091 -9.735 1.00 55.03 326 SER A N 1
ATOM 2145 C CA . SER A 1 304 ? -51.027 -37.815 -10.774 1.00 52.83 326 SER A CA 1
ATOM 2146 C C . SER A 1 304 ? -50.520 -38.185 -12.159 1.00 51.00 326 SER A C 1
ATOM 2147 O O . SER A 1 304 ? -51.243 -37.988 -13.137 1.00 54.40 326 SER A O 1
ATOM 2150 N N . GLY A 1 305 ? -49.306 -38.716 -12.268 1.00 53.61 327 GLY A N 1
ATOM 2151 C CA . GLY A 1 305 ? -48.746 -39.026 -13.563 1.00 48.24 327 GLY A CA 1
ATOM 2152 C C . GLY A 1 305 ? -48.255 -37.831 -14.342 1.00 55.13 327 GLY A C 1
ATOM 2153 O O . GLY A 1 305 ? -47.859 -37.986 -15.506 1.00 56.66 327 GLY A O 1
ATOM 2154 N N . THR A 1 306 ? -48.253 -36.639 -13.742 1.00 55.13 328 THR A N 1
ATOM 2155 C CA . THR A 1 306 ? -47.783 -35.462 -14.468 1.00 52.12 328 THR A CA 1
ATOM 2156 C C . THR A 1 306 ? -46.300 -35.566 -14.799 1.00 53.12 328 THR A C 1
ATOM 2157 O O . THR A 1 306 ? -45.881 -35.171 -15.890 1.00 55.98 328 THR A O 1
ATOM 2161 N N . ILE A 1 307 ? -45.494 -36.104 -13.877 1.00 49.54 329 ILE A N 1
ATOM 2162 C CA . ILE A 1 307 ? -44.060 -36.262 -14.083 1.00 49.70 329 ILE A CA 1
ATOM 2163 C C . ILE A 1 307 ? -43.642 -37.665 -13.667 1.00 51.87 329 ILE A C 1
ATOM 2164 O O . ILE A 1 307 ? -44.285 -38.313 -12.837 1.00 48.68 329 ILE A O 1
ATOM 2169 N N . ALA A 1 308 ? -42.516 -38.106 -14.224 1.00 48.94 330 ALA A N 1
ATOM 2170 C CA . ALA A 1 308 ? -41.922 -39.369 -13.814 1.00 55.87 330 ALA A CA 1
ATOM 2171 C C . ALA A 1 308 ? -41.618 -39.367 -12.319 1.00 49.88 330 ALA A C 1
ATOM 2172 O O . ALA A 1 308 ? -41.346 -38.330 -11.714 1.00 51.42 330 ALA A O 1
ATOM 2174 N N . ALA A 1 309 ? -41.679 -40.546 -11.715 1.00 47.84 331 ALA A N 1
ATOM 2175 C CA . ALA A 1 309 ? -41.345 -40.666 -10.307 1.00 51.26 331 ALA A CA 1
ATOM 2176 C C . ALA A 1 309 ? -39.850 -40.432 -10.111 1.00 54.74 331 ALA A C 1
ATOM 2177 O O . ALA A 1 309 ? -39.025 -40.938 -10.878 1.00 50.31 331 ALA A O 1
ATOM 2179 N N . GLY A 1 310 ? -39.498 -39.650 -9.093 1.00 51.95 332 GLY A N 1
ATOM 2180 C CA . GLY A 1 310 ? -38.104 -39.533 -8.721 1.00 45.05 332 GLY A CA 1
ATOM 2181 C C . GLY A 1 310 ? -37.979 -39.474 -7.220 1.00 48.58 332 GLY A C 1
ATOM 2182 O O . GLY A 1 310 ? -38.899 -39.881 -6.517 1.00 48.91 332 GLY A O 1
ATOM 2183 N N . GLU A 1 311 ? -36.868 -38.954 -6.711 1.00 43.94 333 GLU A N 1
ATOM 2184 C CA . GLU A 1 311 ? -36.641 -38.887 -5.277 1.00 44.20 333 GLU A CA 1
ATOM 2185 C C . GLU A 1 311 ? -36.269 -37.467 -4.899 1.00 43.09 333 GLU A C 1
ATOM 2186 O O . GLU A 1 311 ? -35.628 -36.763 -5.675 1.00 41.36 333 GLU A O 1
ATOM 2192 N N . ILE A 1 312 ? -36.655 -37.049 -3.700 1.00 42.96 334 ILE A N 1
ATOM 2193 C CA . ILE A 1 312 ? -36.451 -35.666 -3.287 1.00 41.38 334 ILE A CA 1
ATOM 2194 C C . ILE A 1 312 ? -36.047 -35.622 -1.816 1.00 43.84 334 ILE A C 1
ATOM 2195 O O . ILE A 1 312 ? -36.522 -36.421 -1.000 1.00 42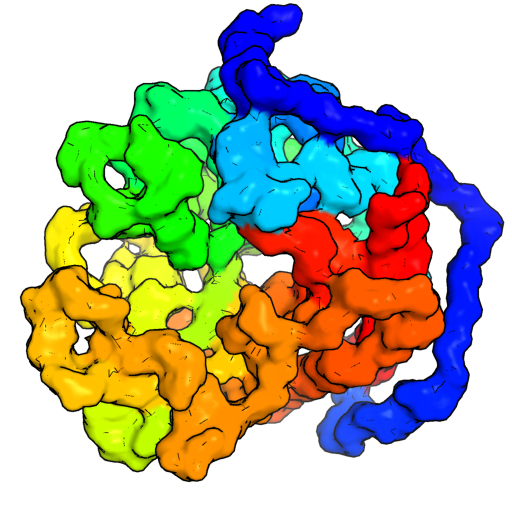.10 334 ILE A O 1
ATOM 2200 N N . GLY A 1 313 ? -35.127 -34.717 -1.502 1.00 42.35 335 GLY A N 1
ATOM 2201 C CA . GLY A 1 313 ? -34.738 -34.421 -0.135 1.00 40.53 335 GLY A CA 1
ATOM 2202 C C . GLY A 1 313 ? -34.177 -32.999 -0.098 1.00 41.47 335 GLY A C 1
ATOM 2203 O O . GLY A 1 313 ? -34.565 -32.136 -0.889 1.00 41.04 335 GLY A O 1
ATOM 2204 N N . PHE A 1 314 ? -33.256 -32.754 0.822 1.00 38.81 336 PHE A N 1
ATOM 2205 C CA . PHE A 1 314 ? -32.490 -31.509 0.820 1.00 41.61 336 PHE A CA 1
ATOM 2206 C C . PHE A 1 314 ? -31.060 -31.848 1.218 1.00 45.10 336 PHE A C 1
ATOM 2207 O O . PHE A 1 314 ? -30.791 -32.935 1.745 1.00 41.23 336 PHE A O 1
ATOM 2215 N N . LYS A 1 315 ? -30.131 -30.921 0.967 1.00 40.82 337 LYS A N 1
ATOM 2216 C CA . LYS A 1 315 ? -28.726 -31.172 1.262 1.00 39.06 337 LYS A CA 1
ATOM 2217 C C . LYS A 1 315 ? -28.388 -30.684 2.667 1.00 42.45 337 LYS A C 1
ATOM 2218 O O . LYS A 1 315 ? -28.468 -29.480 2.958 1.00 40.97 337 LYS A O 1
ATOM 2224 N N . SER A 1 316 ? -28.022 -31.623 3.539 1.00 41.51 338 SER A N 1
ATOM 2225 C CA . SER A 1 316 ? -27.509 -31.275 4.855 1.00 41.59 338 SER A CA 1
ATOM 2226 C C . SER A 1 316 ? -26.020 -30.968 4.754 1.00 42.10 338 SER A C 1
ATOM 2227 O O . SER A 1 316 ? -25.368 -31.242 3.739 1.00 40.55 338 SER A O 1
ATOM 2230 N N . ASP A 1 317 ? -25.470 -30.410 5.825 1.00 39.68 339 ASP A N 1
ATOM 2231 C CA . ASP A 1 317 ? -24.032 -30.180 5.860 1.00 46.00 339 ASP A CA 1
ATOM 2232 C C . ASP A 1 317 ? -23.540 -30.313 7.295 1.00 42.70 339 ASP A C 1
ATOM 2233 O O . ASP A 1 317 ? -24.303 -30.675 8.198 1.00 42.40 339 ASP A O 1
ATOM 2238 N N . ASP A 1 318 ? -22.256 -29.992 7.500 1.00 44.16 340 ASP A N 1
ATOM 2239 C CA . ASP A 1 318 ? -21.636 -29.985 8.819 1.00 43.54 340 ASP A CA 1
ATOM 2240 C C . ASP A 1 318 ? -21.497 -31.420 9.334 1.00 47.58 340 ASP A C 1
ATOM 2241 O O . ASP A 1 318 ? -21.375 -32.354 8.532 1.00 45.65 340 ASP A O 1
ATOM 2246 N N . ASN A 1 319 ? -21.505 -31.629 10.647 1.00 42.01 341 ASN A N 1
ATOM 2247 C CA . ASN A 1 319 ? -21.074 -32.935 11.140 1.00 42.24 341 ASN A CA 1
ATOM 2248 C C . ASN A 1 319 ? -21.453 -33.092 12.606 1.00 42.17 341 ASN A C 1
ATOM 2249 O O . ASN A 1 319 ? -21.941 -32.161 13.252 1.00 43.39 341 ASN A O 1
ATOM 2254 N N . TYR A 1 320 ? -21.241 -34.313 13.110 1.00 42.48 342 TYR A N 1
ATOM 2255 C CA . TYR A 1 320 ? -21.307 -34.643 14.526 1.00 46.62 342 TYR A CA 1
ATOM 2256 C C . TYR A 1 320 ? -19.878 -34.683 15.041 1.00 41.18 342 TYR A C 1
ATOM 2257 O O . TYR A 1 320 ? -19.156 -35.652 14.777 1.00 44.34 342 TYR A O 1
ATOM 2266 N N . PRO A 1 321 ? -19.416 -33.666 15.753 1.00 44.30 343 PRO A N 1
ATOM 2267 C CA . PRO A 1 321 ? -17.989 -33.584 16.077 1.00 44.90 343 PRO A CA 1
ATOM 2268 C C . PRO A 1 321 ? -17.582 -34.658 17.070 1.00 43.45 343 PRO A C 1
ATOM 2269 O O . PRO A 1 321 ? -18.402 -35.210 17.800 1.00 43.96 343 PRO A O 1
ATOM 2273 N N . ILE A 1 322 ? -16.288 -34.950 17.091 1.00 42.42 344 ILE A N 1
ATOM 2274 C CA . ILE A 1 322 ? -15.755 -35.834 18.120 1.00 46.40 344 ILE A CA 1
ATOM 2275 C C . ILE A 1 322 ? -15.455 -34.996 19.359 1.00 45.17 344 ILE A C 1
ATOM 2276 O O . ILE A 1 322 ? -15.015 -33.845 19.242 1.00 46.15 344 ILE A O 1
ATOM 2281 N N . PRO A 1 323 ? -15.738 -35.501 20.555 1.00 48.50 345 PRO A N 1
ATOM 2282 C CA . PRO A 1 323 ? -15.389 -34.752 21.771 1.00 47.23 345 PRO A CA 1
ATOM 2283 C C . PRO A 1 323 ? -13.888 -34.608 21.888 1.00 45.21 345 PRO A C 1
ATOM 2284 O O . PRO A 1 323 ? -13.140 -35.536 21.583 1.00 44.81 345 PRO A O 1
ATOM 2288 N N . ALA A 1 324 ? -13.447 -33.427 22.330 1.00 44.22 346 ALA A N 1
ATOM 2289 C CA . ALA A 1 324 ? -12.013 -33.194 22.485 1.00 47.41 346 ALA A CA 1
ATOM 2290 C C . ALA A 1 324 ? -11.395 -34.190 23.459 1.00 49.44 346 ALA A C 1
ATOM 2291 O O . ALA A 1 324 ? -10.311 -34.726 23.206 1.00 48.50 346 ALA A O 1
ATOM 2293 N N . ARG A 1 325 ? -12.070 -34.460 24.567 1.00 48.02 347 ARG A N 1
ATOM 2294 C CA . ARG A 1 325 ? -11.608 -35.446 25.545 1.00 52.57 347 ARG A CA 1
ATOM 2295 C C . ARG A 1 325 ? -12.628 -36.566 25.611 1.00 52.09 347 ARG A C 1
ATOM 2296 O O . ARG A 1 325 ? -13.734 -36.363 26.144 1.00 51.27 347 ARG A O 1
ATOM 2304 N N . PRO A 1 326 ? -12.336 -37.739 25.066 1.00 55.92 348 PRO A N 1
ATOM 2305 C CA . PRO A 1 326 ? -13.357 -38.790 25.012 1.00 59.56 348 PRO A CA 1
ATOM 2306 C C . PRO A 1 326 ? -13.722 -39.255 26.414 1.00 58.27 348 PRO A C 1
ATOM 2307 O O . PRO A 1 326 ? -12.864 -39.389 27.289 1.00 57.54 348 PRO A O 1
ATOM 2311 N N . GLY A 1 327 ? -15.020 -39.453 26.632 1.00 57.47 349 GLY A N 1
ATOM 2312 C CA . GLY A 1 327 ? -15.527 -39.769 27.944 1.00 57.65 349 GLY A CA 1
ATOM 2313 C C . GLY A 1 327 ? -15.801 -38.573 28.824 1.00 59.08 349 GLY A C 1
ATOM 2314 O O . GLY A 1 327 ? -16.426 -38.733 29.881 1.00 59.05 349 GLY A O 1
ATOM 2315 N N . ASN A 1 328 ? -15.357 -37.381 28.434 1.00 54.84 350 ASN A N 1
ATOM 2316 C CA . ASN A 1 328 ? -15.651 -36.173 29.193 1.00 54.47 350 ASN A CA 1
ATOM 2317 C C . ASN A 1 328 ? -17.095 -35.756 28.925 1.00 53.08 350 ASN A C 1
ATOM 2318 O O . ASN A 1 328 ? -17.466 -35.493 27.778 1.00 51.53 350 ASN A O 1
ATOM 2323 N N . ALA A 1 329 ? -17.908 -35.687 29.980 1.00 51.70 351 ALA A N 1
ATOM 2324 C CA . ALA A 1 329 ? -19.331 -35.417 29.794 1.00 53.09 351 ALA A CA 1
ATOM 2325 C C . ALA A 1 329 ? -19.584 -34.040 29.180 1.00 50.46 351 ALA A C 1
ATOM 2326 O O . ALA A 1 329 ? -20.599 -33.842 28.502 1.00 47.70 351 ALA A O 1
ATOM 2328 N N . ASP A 1 330 ? -18.697 -33.069 29.404 1.00 47.65 352 ASP A N 1
ATOM 2329 C CA . ASP A 1 330 ? -18.945 -31.740 28.846 1.00 46.96 352 ASP A CA 1
ATOM 2330 C C . ASP A 1 330 ? -18.674 -31.714 27.339 1.00 46.39 352 ASP A C 1
ATOM 2331 O O . ASP A 1 330 ? -19.483 -31.186 26.568 1.00 42.34 352 ASP A O 1
ATOM 2336 N N . ASP A 1 331 ? -17.545 -32.297 26.902 1.00 40.81 353 ASP A N 1
ATOM 2337 C CA . ASP A 1 331 ? -17.240 -32.336 25.472 1.00 47.42 353 ASP A CA 1
ATOM 2338 C C . ASP A 1 331 ? -18.269 -33.163 24.706 1.00 49.99 353 ASP A C 1
ATOM 2339 O O . ASP A 1 331 ? -18.666 -32.794 23.597 1.00 47.34 353 ASP A O 1
ATOM 2344 N N . GLU A 1 332 ? -18.746 -34.209 25.328 1.00 45.27 354 GLU A N 1
ATOM 2345 C CA . GLU A 1 332 ? -19.745 -35.019 24.736 1.00 46.22 354 GLU A CA 1
ATOM 2346 C C . GLU A 1 332 ? -21.040 -34.264 24.592 1.00 47.51 354 GLU A C 1
ATOM 2347 O O . GLU A 1 332 ? -21.683 -34.368 23.607 1.00 48.15 354 GLU A O 1
ATOM 2353 N N . GLU A 1 333 ? -21.392 -33.480 25.583 1.00 48.85 355 GLU A N 1
ATOM 2354 C CA . GLU A 1 333 ? -22.599 -32.665 25.531 1.00 48.46 355 GLU A CA 1
ATOM 2355 C C . GLU A 1 333 ? -22.487 -31.585 24.461 1.00 49.42 355 GLU A C 1
ATOM 2356 O O . GLU A 1 333 ? -23.427 -31.358 23.694 1.00 49.99 355 GLU A O 1
ATOM 2362 N N . SER A 1 334 ? -21.354 -30.886 24.404 1.00 46.59 356 SER A N 1
ATOM 2363 C CA . SER A 1 334 ? -21.229 -29.837 23.399 1.00 48.77 356 SER A CA 1
ATOM 2364 C C . SER A 1 334 ? -21.183 -30.422 21.990 1.00 45.39 356 SER A C 1
ATOM 2365 O O . SER A 1 334 ? -21.656 -29.790 21.043 1.00 45.74 356 SER A O 1
ATOM 2368 N N . ALA A 1 335 ? -20.640 -31.632 21.836 1.00 44.97 357 ALA A N 1
ATOM 2369 C CA . ALA A 1 335 ? -20.650 -32.291 20.536 1.00 46.29 357 ALA A CA 1
ATOM 2370 C C . ALA A 1 335 ? -22.078 -32.506 20.052 1.00 47.20 357 ALA A C 1
ATOM 2371 O O . ALA A 1 335 ? -22.408 -32.225 18.892 1.00 45.21 357 ALA A O 1
ATOM 2373 N N . LYS A 1 336 ? -22.949 -32.971 20.949 1.00 47.14 358 LYS A N 1
ATOM 2374 C CA . LYS A 1 336 ? -24.323 -33.244 20.567 1.00 47.51 358 LYS A CA 1
ATOM 2375 C C . LYS A 1 336 ? -25.099 -31.951 20.332 1.00 50.66 358 LYS A C 1
ATOM 2376 O O . LYS A 1 336 ? -25.966 -31.893 19.451 1.00 44.61 358 LYS A O 1
ATOM 2382 N N . ARG A 1 337 ? -24.808 -30.903 21.113 1.00 46.48 359 ARG A N 1
ATOM 2383 C CA . ARG A 1 337 ? -25.400 -29.594 20.848 1.00 46.44 359 ARG A CA 1
ATOM 2384 C C . ARG A 1 337 ? -25.003 -29.097 19.466 1.00 45.71 359 ARG A C 1
ATOM 2385 O O . ARG A 1 337 ? -25.811 -28.502 18.751 1.00 45.12 359 ARG A O 1
ATOM 2393 N N . HIS A 1 338 ? -23.750 -29.327 19.081 1.00 47.24 360 HIS A N 1
ATOM 2394 C CA . HIS A 1 338 ? -23.314 -28.952 17.743 1.00 46.58 360 HIS A CA 1
ATOM 2395 C C . HIS A 1 338 ? -24.133 -29.686 16.685 1.00 46.86 360 HIS A C 1
ATOM 2396 O O . HIS A 1 338 ? -24.706 -29.063 15.784 1.00 41.43 360 HIS A O 1
ATOM 2403 N N . GLU A 1 339 ? -24.203 -31.018 16.793 1.00 41.29 361 GLU A N 1
ATOM 2404 C CA . GLU A 1 339 ? -25.024 -31.808 15.881 1.00 43.65 361 GLU A CA 1
ATOM 2405 C C . GLU A 1 339 ? -26.458 -31.296 15.824 1.00 43.76 361 GLU A C 1
ATOM 2406 O O . GLU A 1 339 ? -27.037 -31.168 14.742 1.00 45.20 361 GLU A O 1
ATOM 2412 N N . ALA A 1 340 ? -27.038 -30.983 16.981 1.00 45.54 362 ALA A N 1
ATOM 2413 C CA . ALA A 1 340 ? -28.435 -30.579 17.024 1.00 43.82 362 ALA A CA 1
ATOM 2414 C C . ALA A 1 340 ? -28.659 -29.261 16.302 1.00 46.53 362 ALA A C 1
ATOM 2415 O O . ALA A 1 340 ? -29.653 -29.111 15.587 1.00 44.70 362 ALA A O 1
ATOM 2417 N N . PHE A 1 341 ? -27.763 -28.279 16.503 1.00 41.52 363 PHE A N 1
ATOM 2418 C CA . PHE A 1 341 ? -27.936 -26.973 15.882 1.00 46.17 363 PHE A CA 1
ATOM 2419 C C . PHE A 1 341 ? -27.485 -26.931 14.424 1.00 46.94 363 PHE A C 1
ATOM 2420 O O . PHE A 1 341 ? -27.973 -26.084 13.667 1.00 45.95 363 PHE A O 1
ATOM 2428 N N . ARG A 1 342 ? -26.580 -27.821 14.009 1.00 42.35 364 ARG A N 1
ATOM 2429 C CA . ARG A 1 342 ? -26.026 -27.774 12.660 1.00 45.95 364 ARG A CA 1
ATOM 2430 C C . ARG A 1 342 ? -26.638 -28.792 11.703 1.00 42.22 364 ARG A C 1
ATOM 2431 O O . ARG A 1 342 ? -26.503 -28.627 10.485 1.00 41.93 364 ARG A O 1
ATOM 2439 N N . ILE A 1 343 ? -27.274 -29.846 12.219 1.00 38.50 365 ILE A N 1
ATOM 2440 C CA . ILE A 1 343 ? -27.890 -30.885 11.399 1.00 43.23 365 ILE A CA 1
ATOM 2441 C C . ILE A 1 343 ? -29.313 -31.151 11.881 1.00 44.89 365 ILE A C 1
ATOM 2442 O O . ILE A 1 343 ? -30.265 -31.071 11.098 1.00 42.81 365 ILE A O 1
ATOM 2447 N N . GLY A 1 344 ? -29.472 -31.438 13.177 1.00 42.06 366 GLY A N 1
ATOM 2448 C CA . GLY A 1 344 ? -30.758 -31.895 13.682 1.00 42.27 366 GLY A CA 1
ATOM 2449 C C . GLY A 1 344 ? -31.884 -30.884 13.547 1.00 43.70 366 GLY A C 1
ATOM 2450 O O . GLY A 1 344 ? -33.048 -31.260 13.395 1.00 45.55 366 GLY A O 1
ATOM 2451 N N . ILE A 1 345 ? -31.568 -29.591 13.576 1.00 40.57 367 ILE A N 1
ATOM 2452 C CA . ILE A 1 345 ? -32.651 -28.620 13.554 1.00 40.94 367 ILE A CA 1
ATOM 2453 C C . ILE A 1 345 ? -33.460 -28.714 12.258 1.00 42.29 367 ILE A C 1
ATOM 2454 O O . ILE A 1 345 ? -34.654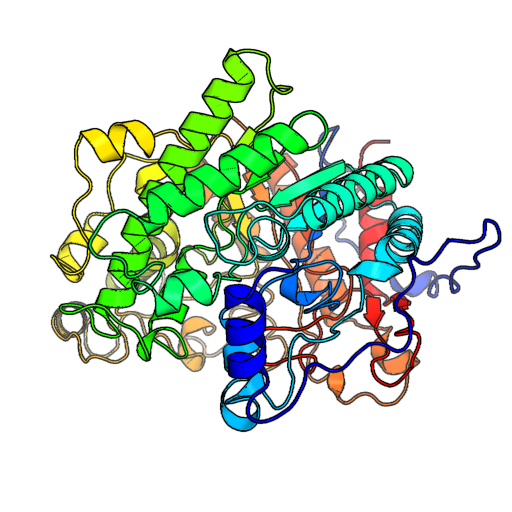 -28.386 12.237 1.00 41.83 367 ILE A O 1
ATOM 2459 N N . PHE A 1 346 ? -32.849 -29.192 11.171 1.00 44.12 368 PHE A N 1
ATOM 2460 C CA . PHE A 1 346 ? -33.572 -29.459 9.929 1.00 40.30 368 PHE A CA 1
ATOM 2461 C C . PHE A 1 346 ? -33.828 -30.945 9.708 1.00 43.19 368 PHE A C 1
ATOM 2462 O O . PHE A 1 346 ? -34.876 -31.320 9.174 1.00 44.00 368 PHE A O 1
ATOM 2470 N N . ALA A 1 347 ? -32.894 -31.806 10.106 1.00 40.87 369 ALA A N 1
ATOM 2471 C CA . ALA A 1 347 ? -33.027 -33.223 9.793 1.00 40.31 369 ALA A CA 1
ATOM 2472 C C . ALA A 1 347 ? -33.986 -33.945 10.734 1.00 44.56 369 ALA A C 1
ATOM 2473 O O . ALA A 1 347 ? -34.609 -34.933 10.323 1.00 46.49 369 ALA A O 1
ATOM 2475 N N . GLN A 1 348 ? -34.107 -33.505 11.989 1.00 41.89 370 GLN A N 1
ATOM 2476 C CA . GLN A 1 348 ? -35.037 -34.189 12.884 1.00 48.89 370 GLN A CA 1
ATOM 2477 C C . GLN A 1 348 ? -36.494 -33.940 12.486 1.00 47.68 370 GLN A C 1
ATOM 2478 O O . GLN A 1 348 ? -37.292 -34.890 12.486 1.00 47.81 370 GLN A O 1
ATOM 2484 N N . PRO A 1 349 ? -36.894 -32.707 12.150 1.00 44.75 371 PRO A N 1
ATOM 2485 C CA . PRO A 1 349 ? -38.255 -32.518 11.612 1.00 45.24 371 PRO A CA 1
ATOM 2486 C C . PRO A 1 349 ? -38.556 -33.327 10.353 1.00 47.15 371 PRO A C 1
ATOM 2487 O O . PRO A 1 349 ? -39.705 -33.735 10.157 1.00 46.47 371 PRO A O 1
ATOM 2491 N N . VAL A 1 350 ? -37.574 -33.566 9.489 1.00 46.28 372 VAL A N 1
ATOM 2492 C CA . VAL A 1 350 ? -37.834 -34.206 8.198 1.00 46.12 372 VAL A CA 1
ATOM 2493 C C . VAL A 1 350 ? -37.684 -35.720 8.267 1.00 47.72 372 VAL A C 1
ATOM 2494 O O . VAL A 1 350 ? -38.534 -36.460 7.765 1.00 52.88 372 VAL A O 1
ATOM 2498 N N . TYR A 1 351 ? -36.593 -36.216 8.854 1.00 44.76 373 TYR A N 1
ATOM 2499 C CA . TYR A 1 351 ? -36.294 -37.649 8.875 1.00 46.18 373 TYR A CA 1
ATOM 2500 C C . TYR A 1 351 ? -36.440 -38.292 10.248 1.00 48.14 373 TYR A C 1
ATOM 2501 O O . TYR A 1 351 ? -36.260 -39.508 10.365 1.00 53.65 373 TYR A O 1
ATOM 2510 N N . GLY A 1 352 ? -36.703 -37.515 11.289 1.00 48.56 374 GLY A N 1
ATOM 2511 C CA . GLY A 1 352 ? -36.761 -38.057 12.630 1.00 50.50 374 GLY A CA 1
ATOM 2512 C C . GLY A 1 352 ? -38.154 -37.923 13.198 1.00 53.98 374 GLY A C 1
ATOM 2513 O O . GLY A 1 352 ? -39.134 -38.160 12.490 1.00 56.78 374 GLY A O 1
ATOM 2514 N N . ASN A 1 353 ? -38.262 -37.500 14.457 1.00 52.84 375 ASN A N 1
ATOM 2515 C CA . ASN A 1 353 ? -39.552 -37.532 15.137 1.00 54.70 375 ASN A CA 1
ATOM 2516 C C . ASN A 1 353 ? -40.517 -36.447 14.670 1.00 58.17 375 ASN A C 1
ATOM 2517 O O . ASN A 1 353 ? -41.654 -36.417 15.152 1.00 58.60 375 ASN A O 1
ATOM 2522 N N . GLY A 1 354 ? -40.110 -35.552 13.776 1.00 50.23 376 GLY A N 1
ATOM 2523 C CA . GLY A 1 354 ? -41.008 -34.531 13.286 1.00 48.68 376 GLY A CA 1
ATOM 2524 C C . GLY A 1 354 ? -40.973 -33.225 14.046 1.00 52.91 376 GLY A C 1
ATOM 2525 O O . GLY A 1 354 ? -41.777 -32.335 13.753 1.00 54.28 376 GLY A O 1
ATOM 2526 N N . ASP A 1 355 ? -40.074 -33.071 15.010 1.00 54.96 377 ASP A N 1
ATOM 2527 C CA . ASP A 1 355 ? -39.940 -31.817 15.733 1.00 54.07 377 ASP A CA 1
ATOM 2528 C C . ASP A 1 355 ? -38.466 -31.430 15.811 1.00 49.14 377 ASP A C 1
ATOM 2529 O O . ASP A 1 355 ? -37.569 -32.222 15.504 1.00 48.78 377 ASP A O 1
ATOM 2534 N N . TYR A 1 356 ? -38.223 -30.179 16.198 1.00 49.51 378 TYR A N 1
ATOM 2535 C CA . TYR A 1 356 ? -36.868 -29.745 16.476 1.00 46.81 378 TYR A CA 1
ATOM 2536 C C . TYR A 1 356 ? -36.261 -30.602 17.585 1.00 51.78 378 TYR A C 1
ATOM 2537 O O . TYR A 1 356 ? -36.988 -31.162 18.415 1.00 51.42 378 TYR A O 1
ATOM 2546 N N . PRO A 1 357 ? -34.932 -30.725 17.618 1.00 50.43 379 PRO A N 1
ATOM 2547 C CA . PRO A 1 357 ? -34.279 -31.346 18.777 1.00 52.20 379 PRO A CA 1
ATOM 2548 C C . PRO A 1 357 ? -34.606 -30.592 20.060 1.00 51.20 379 PRO A C 1
ATOM 2549 O O . PRO A 1 357 ? -34.779 -29.370 20.070 1.00 54.10 379 PRO A O 1
ATOM 2553 N N . ASP A 1 358 ? -34.673 -31.339 21.160 1.00 55.20 380 ASP A N 1
ATOM 2554 C CA . ASP A 1 358 ? -35.032 -30.736 22.440 1.00 57.96 380 ASP A CA 1
ATOM 2555 C C . ASP A 1 358 ? -34.018 -29.688 22.879 1.00 57.04 380 ASP A C 1
ATOM 2556 O O . ASP A 1 358 ? -34.406 -28.620 23.366 1.00 54.94 380 ASP A O 1
ATOM 2561 N N . VAL A 1 359 ? -32.717 -29.966 22.718 1.00 55.11 381 VAL A N 1
ATOM 2562 C CA . VAL A 1 359 ? -31.712 -29.001 23.163 1.00 55.82 381 VAL A CA 1
ATOM 2563 C C . VAL A 1 359 ? -31.843 -27.690 22.399 1.00 56.91 381 VAL A C 1
ATOM 2564 O O . VAL A 1 359 ? -31.492 -26.620 22.923 1.00 56.42 381 VAL A O 1
ATOM 2568 N N . VAL A 1 360 ? -32.350 -27.736 21.163 1.00 51.22 382 VAL A N 1
ATOM 2569 C CA . VAL A 1 360 ? -32.573 -26.504 20.413 1.00 49.89 382 VAL A CA 1
ATOM 2570 C C . VAL A 1 360 ? -33.760 -25.748 20.993 1.00 53.13 382 VAL A C 1
ATOM 2571 O O . VAL A 1 360 ? -33.683 -24.541 21.262 1.00 54.45 382 VAL A O 1
ATOM 2575 N N . LYS A 1 361 ? -34.879 -26.447 21.189 1.00 52.56 383 LYS A N 1
ATOM 2576 C CA . LYS A 1 361 ? -36.074 -25.800 21.725 1.00 56.62 383 LYS A CA 1
ATOM 2577 C C . LYS A 1 361 ? -35.786 -25.140 23.066 1.00 53.81 383 LYS A C 1
ATOM 2578 O O . LYS A 1 361 ? -36.213 -24.010 23.313 1.00 56.25 383 LYS A O 1
ATOM 2584 N N . GLU A 1 362 ? -35.065 -25.818 23.918 1.00 56.75 384 GLU A N 1
ATOM 2585 C CA . GLU A 1 362 ? -34.756 -25.287 25.212 1.00 59.34 384 GLU A CA 1
ATOM 2586 C C . GLU A 1 362 ? -33.858 -24.071 25.217 1.00 61.19 384 GLU A C 1
ATOM 2587 O O . GLU A 1 362 ? -33.901 -23.295 26.115 1.00 64.25 384 GLU A O 1
ATOM 2593 N N . THR A 1 363 ? -33.042 -23.902 24.209 1.00 57.42 385 THR A N 1
ATOM 2594 C CA . THR A 1 363 ? -32.104 -22.791 24.215 1.00 53.79 385 THR A CA 1
ATOM 2595 C C . THR A 1 363 ? -32.623 -21.582 23.460 1.00 58.33 385 THR A C 1
ATOM 2596 O O . THR A 1 363 ? -32.441 -20.448 23.916 1.00 54.41 385 THR A O 1
ATOM 2600 N N . VAL A 1 364 ? -33.256 -21.787 22.304 1.00 56.74 386 VAL A N 1
ATOM 2601 C CA . VAL A 1 364 ? -33.681 -20.645 21.501 1.00 60.79 386 VAL A CA 1
ATOM 2602 C C . VAL A 1 364 ? -35.096 -20.195 21.833 1.00 62.10 386 VAL A C 1
ATOM 2603 O O . VAL A 1 364 ? -35.445 -19.034 21.561 1.00 65.88 386 VAL A O 1
ATOM 2607 N N . GLY A 1 365 ? -35.915 -21.070 22.416 1.00 62.00 387 GLY A N 1
ATOM 2608 C CA . GLY A 1 365 ? -37.241 -20.659 22.849 1.00 66.50 387 GLY A CA 1
ATOM 2609 C C . GLY A 1 365 ? -38.084 -20.158 21.692 1.00 65.73 387 GLY A C 1
ATOM 2610 O O . GLY A 1 365 ? -38.164 -20.781 20.628 1.00 65.94 387 GLY A O 1
ATOM 2611 N N . ASP A 1 366 ? -38.700 -18.999 21.889 1.00 68.15 388 ASP A N 1
ATOM 2612 C CA . ASP A 1 366 ? -39.726 -18.511 20.979 1.00 68.43 388 ASP A CA 1
ATOM 2613 C C . ASP A 1 366 ? -39.177 -17.673 19.840 1.00 64.94 388 ASP A C 1
ATOM 2614 O O . ASP A 1 366 ? -39.965 -17.146 19.047 1.00 65.56 388 ASP A O 1
ATOM 2619 N N . MET A 1 367 ? -37.853 -17.534 19.731 1.00 63.19 389 MET A N 1
ATOM 2620 C CA . MET A 1 367 ? -37.282 -17.048 18.480 1.00 61.08 389 MET A CA 1
ATOM 2621 C C . MET A 1 367 ? -37.541 -18.039 17.359 1.00 59.33 389 MET A C 1
ATOM 2622 O O . MET A 1 367 ? -37.654 -17.648 16.191 1.00 57.23 389 MET A O 1
ATOM 2627 N N . LEU A 1 368 ? -37.655 -19.321 17.704 1.00 50.58 390 LEU A N 1
ATOM 2628 C CA . LEU A 1 368 ? -37.927 -20.378 16.747 1.00 54.10 390 LEU A CA 1
ATOM 2629 C C . LEU A 1 368 ? -39.419 -20.655 16.748 1.00 56.82 390 LEU A C 1
ATOM 2630 O O . LEU A 1 368 ? -39.939 -21.164 17.750 1.00 58.91 390 LEU A O 1
ATOM 2635 N N . PRO A 1 369 ? -40.148 -20.320 15.685 1.00 54.19 391 PRO A N 1
ATOM 2636 C CA . PRO A 1 369 ? -41.581 -20.638 15.646 1.00 52.82 391 PRO A CA 1
ATOM 2637 C C . PRO A 1 369 ? -41.819 -22.132 15.828 1.00 53.31 391 PRO A C 1
ATOM 2638 O O . PRO A 1 369 ? -41.075 -22.967 15.310 1.00 53.01 391 PRO A O 1
ATOM 2642 N N . ALA A 1 370 ? -42.856 -22.457 16.594 1.00 50.71 392 ALA A N 1
ATOM 2643 C CA . ALA A 1 370 ? -43.190 -23.842 16.895 1.00 56.97 392 ALA A CA 1
ATOM 2644 C C . ALA A 1 370 ? -43.820 -24.505 15.681 1.00 55.29 392 ALA A C 1
ATOM 2645 O O . ALA A 1 370 ? -44.554 -23.868 14.920 1.00 54.17 392 ALA A O 1
ATOM 2647 N N . LEU A 1 371 ? -43.513 -25.785 15.497 1.00 52.20 393 LEU A N 1
ATOM 2648 C CA . LEU A 1 371 ? -44.064 -26.563 14.396 1.00 56.11 393 LEU A CA 1
ATOM 2649 C C . LEU A 1 371 ? -45.452 -27.040 14.797 1.00 56.79 393 LEU A C 1
ATOM 2650 O O . LEU A 1 371 ? -45.583 -27.875 15.698 1.00 58.64 393 LEU A O 1
ATOM 2655 N N . THR A 1 372 ? -46.487 -26.516 14.141 1.00 56.12 394 THR A N 1
ATOM 2656 C CA . THR A 1 372 ? -47.841 -26.971 14.431 1.00 57.09 394 THR A CA 1
ATOM 2657 C C . THR A 1 372 ? -48.046 -28.401 13.929 1.00 58.67 394 THR A C 1
ATOM 2658 O O . THR A 1 372 ? -47.239 -28.958 13.174 1.00 57.95 394 THR A O 1
ATOM 2662 N N . ASP A 1 373 ? -49.157 -29.003 14.367 1.00 63.15 395 ASP A N 1
ATOM 2663 C CA . ASP A 1 373 ? -49.503 -30.341 13.902 1.00 55.71 395 ASP A CA 1
ATOM 2664 C C . ASP A 1 373 ? -49.693 -30.362 12.398 1.00 57.14 395 ASP A C 1
ATOM 2665 O O . ASP A 1 373 ? -49.271 -31.308 11.722 1.00 58.56 395 ASP A O 1
ATOM 2670 N N . GLU A 1 374 ? -50.316 -29.319 11.853 1.00 56.80 396 GLU A N 1
ATOM 2671 C CA . GLU A 1 374 ? -50.467 -29.232 10.411 1.00 56.86 396 GLU A CA 1
ATOM 2672 C C . GLU A 1 374 ? -49.107 -29.112 9.728 1.00 58.06 396 GLU A C 1
ATOM 2673 O O . GLU A 1 374 ? -48.849 -29.800 8.735 1.00 54.53 396 GLU A O 1
ATOM 2679 N N . ASP A 1 375 ? -48.217 -28.261 10.264 1.00 58.95 397 ASP A N 1
ATOM 2680 C CA . ASP A 1 375 ? -46.847 -28.161 9.746 1.00 55.09 397 ASP A CA 1
ATOM 2681 C C . ASP A 1 375 ? -46.173 -29.527 9.712 1.00 50.51 397 ASP A C 1
ATOM 2682 O O . ASP A 1 375 ? -45.577 -29.917 8.700 1.00 51.03 397 ASP A O 1
ATOM 2687 N N . LYS A 1 376 ? -46.256 -30.268 10.821 1.00 50.21 398 LYS A N 1
ATOM 2688 C CA . LYS A 1 376 ? -45.559 -31.550 10.905 1.00 48.37 398 LYS A CA 1
ATOM 2689 C C . LYS A 1 376 ? -46.093 -32.551 9.894 1.00 51.28 398 LYS A C 1
ATOM 2690 O O . LYS A 1 376 ? -45.342 -33.407 9.423 1.00 51.48 398 LYS A O 1
ATOM 2696 N N . GLY A 1 377 ? -47.380 -32.455 9.542 1.00 53.98 399 GLY A N 1
ATOM 2697 C CA . GLY A 1 377 ? -47.935 -33.344 8.534 1.00 52.71 399 GLY A CA 1
ATOM 2698 C C . GLY A 1 377 ? -47.308 -33.174 7.163 1.00 52.55 399 GLY A C 1
ATOM 2699 O O . GLY A 1 377 ? -47.264 -34.122 6.376 1.00 54.39 399 GLY A O 1
ATOM 2700 N N . TYR A 1 378 ? -46.828 -31.969 6.848 1.00 54.73 400 TYR A N 1
ATOM 2701 C CA . TYR A 1 378 ? -46.098 -31.759 5.602 1.00 53.96 400 TYR A CA 1
ATOM 2702 C C . TYR A 1 378 ? -44.613 -32.083 5.729 1.00 51.04 400 TYR A C 1
ATOM 2703 O O . TYR A 1 378 ? -44.014 -32.598 4.783 1.00 52.02 400 TYR A O 1
ATOM 2712 N N . ILE A 1 379 ? -44.006 -31.793 6.878 1.00 51.82 401 ILE A N 1
ATOM 2713 C CA . ILE A 1 379 ? -42.549 -31.853 7.008 1.00 46.93 401 ILE A CA 1
ATOM 2714 C C . ILE A 1 379 ? -42.068 -33.255 7.365 1.00 47.43 401 ILE A C 1
ATOM 2715 O O . ILE A 1 379 ? -41.099 -33.756 6.784 1.00 49.39 401 ILE A O 1
ATOM 2720 N N . LYS A 1 380 ? -42.713 -33.919 8.321 1.00 48.49 402 LYS A N 1
ATOM 2721 C CA . LYS A 1 380 ? -42.267 -35.253 8.705 1.00 49.42 402 LYS A CA 1
ATOM 2722 C C . LYS A 1 380 ? -42.413 -36.223 7.536 1.00 47.32 402 LYS A C 1
ATOM 2723 O O . LYS A 1 380 ? -43.463 -36.281 6.891 1.00 49.19 402 LYS A O 1
ATOM 2729 N N . GLY A 1 381 ? -41.340 -36.947 7.235 1.00 48.48 403 GLY A N 1
ATOM 2730 C CA . GLY A 1 381 ? -41.322 -37.878 6.119 1.00 46.49 403 GLY A CA 1
ATOM 2731 C C . GLY A 1 381 ? -41.136 -37.268 4.748 1.00 45.44 403 GLY A C 1
ATOM 2732 O O . GLY A 1 381 ? -41.305 -37.979 3.749 1.00 46.77 403 GLY A O 1
ATOM 2733 N N . SER A 1 382 ? -40.767 -35.978 4.661 1.00 46.91 404 SER A N 1
ATOM 2734 C CA . SER A 1 382 ? -40.596 -35.275 3.389 1.00 44.67 404 SER A CA 1
ATOM 2735 C C . SER A 1 382 ? -39.185 -35.396 2.822 1.00 45.78 404 SER A C 1
ATOM 2736 O O . SER A 1 382 ? -38.739 -34.490 2.102 1.00 45.78 404 SER A O 1
ATOM 2739 N N . GLY A 1 383 ? -38.466 -36.471 3.137 1.00 44.23 405 GLY A N 1
ATOM 2740 C CA . GLY A 1 383 ? -37.158 -36.715 2.557 1.00 42.61 405 GLY A CA 1
ATOM 2741 C C . GLY A 1 383 ? -36.948 -38.174 2.160 1.00 47.20 405 GLY A C 1
ATOM 2742 O O . GLY A 1 383 ? -36.708 -39.024 3.030 1.00 44.60 405 GLY A O 1
ATOM 2743 N N . ASP A 1 384 ? -37.031 -38.463 0.846 1.00 43.84 406 ASP A N 1
ATOM 2744 C CA . ASP A 1 384 ? -36.771 -39.805 0.319 1.00 46.97 406 ASP A CA 1
ATOM 2745 C C . ASP A 1 384 ? -35.309 -40.179 0.453 1.00 49.21 406 ASP A C 1
ATOM 2746 O O . ASP A 1 384 ? -34.959 -41.367 0.496 1.00 43.73 406 ASP A O 1
ATOM 2751 N N . ILE A 1 385 ? -34.441 -39.177 0.450 1.00 42.46 407 ILE A N 1
ATOM 2752 C CA . ILE A 1 385 ? -33.008 -39.379 0.426 1.00 41.31 407 ILE A CA 1
ATOM 2753 C C . ILE A 1 385 ? -32.404 -38.422 1.434 1.00 41.95 407 ILE A C 1
ATOM 2754 O O . ILE A 1 385 ? -32.934 -37.335 1.679 1.00 44.81 407 ILE A O 1
ATOM 2759 N N . PHE A 1 386 ? -31.321 -38.859 2.058 1.00 41.37 408 PHE A N 1
ATOM 2760 C CA . PHE A 1 386 ? -30.477 -37.982 2.841 1.00 43.39 408 PHE A CA 1
ATOM 2761 C C . PHE A 1 386 ? -29.294 -37.578 1.975 1.00 40.62 408 PHE A C 1
ATOM 2762 O O . PHE A 1 386 ? -28.868 -38.321 1.091 1.00 41.91 408 PHE A O 1
ATOM 2770 N N . ALA A 1 387 ? -28.795 -36.368 2.193 1.00 43.31 409 ALA A N 1
ATOM 2771 C CA . ALA A 1 387 ? -27.630 -35.902 1.455 1.00 41.64 409 ALA A CA 1
ATOM 2772 C C . ALA A 1 387 ? -26.789 -35.069 2.397 1.00 40.96 409 ALA A C 1
ATOM 2773 O O . ALA A 1 387 ? -27.315 -34.186 3.081 1.00 41.32 409 ALA A O 1
ATOM 2775 N N . ILE A 1 388 ? -25.497 -35.372 2.457 1.00 43.68 410 ILE A N 1
ATOM 2776 C CA . ILE A 1 388 ? -24.587 -34.710 3.380 1.00 43.32 410 ILE A CA 1
ATOM 2777 C C . ILE A 1 388 ? -23.455 -34.119 2.555 1.00 41.15 410 ILE A C 1
ATOM 2778 O O . ILE A 1 388 ? -22.827 -34.818 1.744 1.00 40.85 410 ILE A O 1
ATOM 2783 N N . ASP A 1 389 ? -23.260 -32.811 2.696 1.00 42.39 411 ASP A N 1
ATOM 2784 C CA . ASP A 1 389 ? -22.064 -32.138 2.201 1.00 44.24 411 ASP A CA 1
ATOM 2785 C C . ASP A 1 389 ? -20.957 -32.405 3.221 1.00 44.17 411 ASP A C 1
ATOM 2786 O O . ASP A 1 389 ? -20.652 -31.596 4.109 1.00 40.61 411 ASP A O 1
ATOM 2791 N N . GLY A 1 390 ? -20.368 -33.591 3.104 1.00 42.40 412 GLY A N 1
ATOM 2792 C CA . GLY A 1 390 ? -19.512 -34.100 4.156 1.00 44.10 412 GLY A CA 1
ATOM 2793 C C . GLY A 1 390 ? -18.078 -33.630 4.050 1.00 41.71 412 GLY A C 1
ATOM 2794 O O . GLY A 1 390 ? -17.166 -34.455 3.997 1.00 41.03 412 GLY A O 1
ATOM 2795 N N . TYR A 1 391 ? -17.858 -32.314 4.045 1.00 37.87 413 TYR A N 1
ATOM 2796 C CA . TYR A 1 391 ? -16.502 -31.797 3.856 1.00 38.70 413 TYR A CA 1
ATOM 2797 C C . TYR A 1 391 ? -15.547 -32.256 4.954 1.00 38.67 413 TYR A C 1
ATOM 2798 O O . TYR A 1 391 ? -14.384 -32.576 4.670 1.00 40.12 413 TYR A O 1
ATOM 2807 N N . ARG A 1 392 ? -15.991 -32.266 6.214 1.00 38.72 414 ARG A N 1
ATOM 2808 C CA . ARG A 1 392 ? -15.051 -32.428 7.321 1.00 42.88 414 ARG A CA 1
ATOM 2809 C C . ARG A 1 392 ? -15.783 -32.834 8.596 1.00 41.36 414 ARG A C 1
ATOM 2810 O O . ARG A 1 392 ? -17.002 -32.715 8.711 1.00 44.35 414 ARG A O 1
ATOM 2818 N N . THR A 1 393 ? -14.995 -33.249 9.578 1.00 41.93 415 THR A N 1
ATOM 2819 C CA . THR A 1 393 ? -15.441 -33.511 10.938 1.00 42.88 415 THR A CA 1
ATOM 2820 C C . THR A 1 393 ? -14.677 -32.575 11.864 1.00 45.29 415 THR A C 1
ATOM 2821 O O . THR A 1 393 ? -13.481 -32.368 11.674 1.00 40.77 415 THR A O 1
ATOM 2825 N N . ASP A 1 394 ? -15.359 -32.008 12.853 1.00 45.95 416 ASP A N 1
ATOM 2826 C CA . ASP A 1 394 ? -14.732 -31.107 13.806 1.00 43.12 416 ASP A CA 1
ATOM 2827 C C . ASP A 1 394 ? -14.496 -31.810 15.144 1.00 46.92 416 ASP A C 1
ATOM 2828 O O . ASP A 1 394 ? -14.892 -32.958 15.382 1.00 44.57 416 ASP A O 1
ATOM 2833 N N . ILE A 1 395 ? -13.877 -31.066 16.047 1.00 46.27 417 ILE A N 1
ATOM 2834 C CA . ILE A 1 395 ? -13.652 -31.472 17.426 1.00 45.24 417 ILE A CA 1
ATOM 2835 C C . ILE A 1 395 ? -14.422 -30.494 18.298 1.00 44.64 417 ILE A C 1
ATOM 2836 O O . ILE A 1 395 ? -14.374 -29.286 18.055 1.00 46.00 417 ILE A O 1
ATOM 2841 N N . SER A 1 396 ? -15.135 -31.007 19.301 1.00 42.96 418 SER A N 1
ATOM 2842 C CA . SER A 1 396 ? -15.948 -30.180 20.187 1.00 45.18 418 SER A CA 1
ATOM 2843 C C . SER A 1 396 ? -15.266 -30.079 21.552 1.00 47.53 418 SER A C 1
ATOM 2844 O O . SER A 1 396 ? -15.104 -31.089 22.249 1.00 46.62 418 SER A O 1
ATOM 2847 N N . HIS A 1 397 ? -14.844 -28.869 21.912 1.00 44.94 419 HIS A N 1
ATOM 2848 C CA . HIS A 1 397 ? -14.397 -28.546 23.264 1.00 46.45 419 HIS A CA 1
ATOM 2849 C C . HIS A 1 397 ? -15.513 -27.766 23.948 1.00 46.67 419 HIS A C 1
ATOM 2850 O O . HIS A 1 397 ? -15.920 -26.709 23.451 1.00 44.80 419 HIS A O 1
ATOM 2857 N N . ALA A 1 398 ? -15.975 -28.255 25.096 1.00 43.93 420 ALA A N 1
ATOM 2858 C CA . ALA A 1 398 ? -17.020 -27.537 25.818 1.00 46.86 420 ALA A CA 1
ATOM 2859 C C . ALA A 1 398 ? -16.538 -26.140 26.173 1.00 44.96 420 ALA A C 1
ATOM 2860 O O . ALA A 1 398 ? -15.348 -25.916 26.401 1.00 47.59 420 ALA A O 1
ATOM 2862 N N . ALA A 1 399 ? -17.469 -25.185 26.183 1.00 43.74 421 ALA A N 1
ATOM 2863 C CA . ALA A 1 399 ? -17.115 -23.793 26.461 1.00 52.69 421 ALA A CA 1
ATOM 2864 C C . ALA A 1 399 ? -16.307 -23.690 27.751 1.00 55.58 421 ALA A C 1
ATOM 2865 O O . ALA A 1 399 ? -16.694 -24.239 28.787 1.00 52.54 421 ALA A O 1
ATOM 2867 N N . LEU A 1 400 ? -15.175 -22.987 27.676 1.00 51.73 422 LEU A N 1
ATOM 2868 C CA . LEU A 1 400 ? -14.266 -22.917 28.816 1.00 54.52 422 LEU A CA 1
ATOM 2869 C C . LEU A 1 400 ? -14.925 -22.281 30.028 1.00 57.27 422 LEU A C 1
ATOM 2870 O O . LEU A 1 400 ? -14.569 -22.608 31.167 1.00 60.66 422 LEU A O 1
ATOM 2875 N N . ASN A 1 401 ? -15.883 -21.381 29.816 1.00 55.72 423 ASN A N 1
ATOM 2876 C CA . ASN A 1 401 ? -16.623 -20.762 30.905 1.00 57.59 423 ASN A CA 1
ATOM 2877 C C . ASN A 1 401 ? -17.873 -21.550 31.291 1.00 59.38 423 ASN A C 1
ATOM 2878 O O . ASN A 1 401 ? -18.780 -20.985 31.911 1.00 62.45 423 ASN A O 1
ATOM 2883 N N . GLY A 1 402 ? -17.938 -22.836 30.939 1.00 58.04 424 GLY A N 1
ATOM 2884 C CA . GLY A 1 402 ? -19.058 -23.682 31.312 1.00 54.57 424 GLY A CA 1
ATOM 2885 C C . GLY A 1 402 ? -20.239 -23.635 30.359 1.00 56.65 424 GLY A C 1
ATOM 2886 O O . GLY A 1 402 ? -20.729 -22.552 30.013 1.00 53.55 424 GLY A O 1
ATOM 2887 N N . ILE A 1 403 ? -20.720 -24.817 29.947 1.00 55.56 425 ILE A N 1
ATOM 2888 C CA . ILE A 1 403 ? -21.864 -24.897 29.036 1.00 52.49 425 ILE A CA 1
ATOM 2889 C C . ILE A 1 403 ? -23.095 -24.265 29.670 1.00 56.74 425 ILE A C 1
ATOM 2890 O O . ILE A 1 403 ? -23.845 -23.521 29.019 1.00 55.59 425 ILE A O 1
ATOM 2895 N N . ALA A 1 404 ? -23.338 -24.579 30.946 1.00 57.77 426 ALA A N 1
ATOM 2896 C CA . ALA A 1 404 ? -24.501 -24.027 31.630 1.00 59.38 426 ALA A CA 1
ATOM 2897 C C . ALA A 1 404 ? -24.447 -22.508 31.646 1.00 58.98 426 ALA A C 1
ATOM 2898 O O . ALA A 1 404 ? -25.473 -21.842 31.462 1.00 61.68 426 ALA A O 1
ATOM 2900 N N . ASN A 1 405 ? -23.254 -21.939 31.844 1.00 54.21 427 ASN A N 1
ATOM 2901 C CA . ASN A 1 405 ? -23.119 -20.488 31.785 1.00 58.91 427 ASN A CA 1
ATOM 2902 C C . ASN A 1 405 ? -23.383 -19.960 30.373 1.00 58.99 427 ASN A C 1
ATOM 2903 O O . ASN A 1 405 ? -24.087 -18.958 30.197 1.00 60.60 427 ASN A O 1
ATOM 2908 N N . CYS A 1 406 ? -22.814 -20.588 29.377 1.00 58.26 428 CYS A N 1
ATOM 2909 C CA . CYS A 1 406 ? -22.971 -20.152 28.006 1.00 59.82 428 CYS A CA 1
ATOM 2910 C C . CYS A 1 406 ? -24.403 -20.194 27.507 1.00 55.72 428 CYS A C 1
ATOM 2911 O O . CYS A 1 406 ? -24.883 -19.256 26.948 1.00 57.89 428 CYS A O 1
ATOM 2914 N N . ILE A 1 407 ? -25.064 -21.305 27.710 1.00 57.66 429 ILE A N 1
ATOM 2915 C CA . ILE A 1 407 ? -26.446 -21.482 27.281 1.00 60.02 429 ILE A CA 1
ATOM 2916 C C . ILE A 1 407 ? -27.357 -20.305 27.660 1.00 63.35 429 ILE A C 1
ATOM 2917 O O . ILE A 1 407 ? -28.215 -19.917 26.873 1.00 61.08 429 ILE A O 1
ATOM 2922 N N . ARG A 1 408 ? -27.156 -19.715 28.846 1.00 62.49 430 ARG A N 1
ATOM 2923 C CA . ARG A 1 408 ? -28.063 -18.693 29.357 1.00 64.89 430 ARG A CA 1
ATOM 2924 C C . ARG A 1 408 ? -27.707 -17.289 28.890 1.00 66.27 430 ARG A C 1
ATOM 2925 O O . ARG A 1 408 ? -28.485 -16.357 29.114 1.00 70.03 430 ARG A O 1
ATOM 2933 N N . ASN A 1 409 ? -26.572 -17.126 28.230 1.00 64.27 431 ASN A N 1
ATOM 2934 C CA . ASN A 1 409 ? -26.089 -15.820 27.803 1.00 64.06 431 ASN A CA 1
ATOM 2935 C C . ASN A 1 409 ? -26.155 -15.777 26.284 1.00 63.17 431 ASN A C 1
ATOM 2936 O O . ASN A 1 409 ? -25.226 -16.217 25.599 1.00 62.23 431 ASN A O 1
ATOM 2941 N N . GLN A 1 410 ? -27.187 -15.166 25.761 1.00 62.29 432 GLN A N 1
ATOM 2942 C CA . GLN A 1 410 ? -27.347 -15.002 24.353 1.00 61.62 432 GLN A CA 1
ATOM 2943 C C . GLN A 1 410 ? -26.235 -14.170 23.768 1.00 66.17 432 GLN A C 1
ATOM 2944 O O . GLN A 1 410 ? -25.963 -14.224 22.589 1.00 63.68 432 GLN A O 1
ATOM 2950 N N . SER A 1 411 ? -25.602 -13.380 24.601 1.00 61.73 433 SER A N 1
ATOM 2951 C CA . SER A 1 411 ? -24.484 -12.556 24.164 1.00 60.69 433 SER A CA 1
ATOM 2952 C C . SER A 1 411 ? -23.142 -13.278 24.211 1.00 62.34 433 SER A C 1
ATOM 2953 O O . SER A 1 411 ? -22.145 -12.720 23.740 1.00 60.17 433 SER A O 1
ATOM 2956 N N . ASP A 1 412 ? -23.085 -14.477 24.790 1.00 60.66 434 ASP A N 1
ATOM 2957 C CA . ASP A 1 412 ? -21.861 -15.269 24.779 1.00 59.04 434 ASP A CA 1
ATOM 2958 C C . ASP A 1 412 ? -21.435 -15.511 23.334 1.00 56.01 434 ASP A C 1
ATOM 2959 O O . ASP A 1 412 ? -22.279 -15.862 22.497 1.00 56.09 434 ASP A O 1
ATOM 2964 N N . PRO A 1 413 ? -20.157 -15.329 22.994 1.00 56.34 435 PRO A N 1
ATOM 2965 C CA . PRO A 1 413 ? -19.728 -15.554 21.604 1.00 54.47 435 PRO A CA 1
ATOM 2966 C C . PRO A 1 413 ? -19.888 -16.991 21.133 1.00 56.24 435 PRO A C 1
ATOM 2967 O O . PRO A 1 413 ? -19.885 -17.225 19.919 1.00 53.59 435 PRO A O 1
ATOM 2971 N N . ASN A 1 414 ? -20.022 -17.957 22.039 1.00 49.72 436 ASN A N 1
ATOM 2972 C CA . ASN A 1 414 ? -20.231 -19.347 21.664 1.00 51.18 436 ASN A CA 1
ATOM 2973 C C . ASN A 1 414 ? -21.689 -19.774 21.752 1.00 50.60 436 ASN A C 1
ATOM 2974 O O . ASN A 1 414 ? -21.987 -20.952 21.549 1.00 50.52 436 ASN A O 1
ATOM 2979 N N . TRP A 1 415 ? -22.595 -18.847 22.045 1.00 53.12 437 TRP A N 1
ATOM 2980 C CA . TRP A 1 415 ? -24.025 -19.137 22.017 1.00 53.03 437 TRP A CA 1
ATOM 2981 C C . TRP A 1 415 ? -24.488 -19.363 20.575 1.00 50.62 437 TRP A C 1
ATOM 2982 O O . TRP A 1 415 ? -24.071 -18.633 19.669 1.00 50.65 437 TRP A O 1
ATOM 2993 N N . PRO A 1 416 ? -25.373 -20.343 20.325 1.00 49.58 438 PRO A N 1
ATOM 2994 C CA . PRO A 1 416 ? -26.066 -21.252 21.252 1.00 50.96 438 PRO A CA 1
ATOM 2995 C C . PRO A 1 416 ? -25.460 -22.645 21.370 1.00 48.04 438 PRO A C 1
ATOM 2996 O O . PRO A 1 416 ? -25.949 -23.443 22.166 1.00 50.90 438 PRO A O 1
ATOM 3000 N N . VAL A 1 417 ? -24.434 -22.968 20.584 1.00 49.96 439 VAL A N 1
ATOM 3001 C CA . VAL A 1 417 ? -23.891 -24.319 20.668 1.00 49.33 439 VAL A CA 1
ATOM 3002 C C . VAL A 1 417 ? -23.128 -24.502 21.975 1.00 47.57 439 VAL A C 1
ATOM 3003 O O . VAL A 1 417 ? -23.186 -25.567 22.601 1.00 44.06 439 VAL A O 1
ATOM 3007 N N . CYS A 1 418 ? -22.396 -23.474 22.395 1.00 46.19 440 CYS A N 1
ATOM 3008 C CA . CYS A 1 418 ? -21.663 -23.490 23.659 1.00 51.40 440 CYS A CA 1
ATOM 3009 C C . CYS A 1 418 ? -20.566 -24.559 23.681 1.00 50.22 440 CYS A C 1
ATOM 3010 O O . CYS A 1 418 ? -20.274 -25.148 24.725 1.00 50.44 440 CYS A O 1
ATOM 3013 N N . GLU A 1 419 ? -19.974 -24.826 22.516 1.00 44.31 441 GLU A N 1
ATOM 3014 C CA . GLU A 1 419 ? -18.606 -25.315 22.408 1.00 47.17 441 GLU A CA 1
ATOM 3015 C C . GLU A 1 419 ? -17.712 -24.123 22.088 1.00 45.53 441 GLU A C 1
ATOM 3016 O O . GLU A 1 419 ? -18.197 -23.041 21.752 1.00 50.26 441 GLU A O 1
ATOM 3022 N N . GLU A 1 420 ? -16.399 -24.313 22.202 1.00 45.46 442 GLU A N 1
ATOM 3023 C CA . GLU A 1 420 ? -15.459 -23.298 21.729 1.00 49.02 442 GLU A CA 1
ATOM 3024 C C . GLU A 1 420 ? -15.448 -23.330 20.206 1.00 51.67 442 GLU A C 1
ATOM 3025 O O . GLU A 1 420 ? -14.959 -24.292 19.609 1.00 48.08 442 GLU A O 1
ATOM 3031 N N . GLY A 1 421 ? -15.995 -22.286 19.572 1.00 47.64 443 GLY A N 1
ATOM 3032 C CA . GLY A 1 421 ? -16.201 -22.328 18.130 1.00 51.91 443 GLY A CA 1
ATOM 3033 C C . GLY A 1 421 ? -15.009 -21.909 17.289 1.00 52.38 443 GLY A C 1
ATOM 3034 O O . GLY A 1 421 ? -14.990 -22.171 16.082 1.00 51.25 443 GLY A O 1
ATOM 3035 N N . SER A 1 422 ? -14.012 -21.270 17.889 1.00 48.20 444 SER A N 1
ATOM 3036 C CA . SER A 1 422 ? -12.911 -20.732 17.103 1.00 48.00 444 SER A CA 1
ATOM 3037 C C . SER A 1 422 ? -11.981 -21.851 16.607 1.00 48.21 444 SER A C 1
ATOM 3038 O O . SER A 1 422 ? -11.925 -22.955 17.163 1.00 46.57 444 SER A O 1
ATOM 3041 N N . ASP A 1 423 ? -11.255 -21.541 15.529 1.00 48.48 445 ASP A N 1
ATOM 3042 C CA . ASP A 1 423 ? -10.364 -22.498 14.867 1.00 48.38 445 ASP A CA 1
ATOM 3043 C C . ASP A 1 423 ? -9.376 -23.194 15.798 1.00 47.57 445 ASP A C 1
ATOM 3044 O O . ASP A 1 423 ? -9.215 -24.420 15.669 1.00 48.13 445 ASP A O 1
ATOM 3049 N N . PRO A 1 424 ? -8.673 -22.511 16.716 1.00 47.54 446 PRO A N 1
ATOM 3050 C CA . PRO A 1 424 ? -7.709 -23.226 17.582 1.00 46.04 446 PRO A CA 1
ATOM 3051 C C . PRO A 1 424 ? -8.333 -24.306 18.456 1.00 47.46 446 PRO A C 1
ATOM 3052 O O . PRO A 1 424 ? -7.585 -25.091 19.062 1.00 47.24 446 PRO A O 1
ATOM 3056 N N . PHE A 1 425 ? -9.661 -24.384 18.540 1.00 47.22 447 PHE A N 1
ATOM 3057 C CA . PHE A 1 425 ? -10.330 -25.493 19.216 1.00 47.60 447 PHE A CA 1
ATOM 3058 C C . PHE A 1 425 ? -11.036 -26.432 18.253 1.00 47.02 447 PHE A C 1
ATOM 3059 O O . PHE A 1 425 ? -10.836 -27.650 18.319 1.00 47.90 447 PHE A O 1
ATOM 3067 N N . ALA A 1 426 ? -11.858 -25.887 17.350 1.00 46.21 448 ALA A N 1
ATOM 3068 C CA . ALA A 1 426 ? -12.720 -26.707 16.505 1.00 48.89 448 ALA A CA 1
ATOM 3069 C C . ALA A 1 426 ? -11.948 -27.715 15.664 1.00 47.19 448 ALA A C 1
ATOM 3070 O O . ALA A 1 426 ? -12.531 -28.721 15.242 1.00 42.95 448 ALA A O 1
ATOM 3072 N N . HIS A 1 427 ? -10.657 -27.490 15.414 1.00 43.28 449 HIS A N 1
ATOM 3073 C CA . HIS A 1 427 ? -9.888 -28.412 14.585 1.00 47.68 449 HIS A CA 1
ATOM 3074 C C . HIS A 1 427 ? -8.792 -29.149 15.347 1.00 43.33 449 HIS A C 1
ATOM 3075 O O . HIS A 1 427 ? -8.044 -29.919 14.729 1.00 45.21 449 HIS A O 1
ATOM 3082 N N . VAL A 1 428 ? -8.687 -28.965 16.665 1.00 43.15 450 VAL A N 1
ATOM 3083 C CA . VAL A 1 428 ? -7.463 -29.276 17.400 1.00 45.83 450 VAL A CA 1
ATOM 3084 C C . VAL A 1 428 ? -7.758 -30.169 18.600 1.00 45.87 450 VAL A C 1
ATOM 3085 O O . VAL A 1 428 ? -8.671 -29.889 19.388 1.00 44.75 450 VAL A O 1
ATOM 3089 N N . TYR A 1 429 ? -6.979 -31.247 18.729 1.00 44.24 451 TYR A N 1
ATOM 3090 C CA . TYR A 1 429 ? -7.005 -32.102 19.905 1.00 45.36 451 TYR A CA 1
ATOM 3091 C C . TYR A 1 429 ? -6.412 -31.374 21.111 1.00 48.36 451 TYR A C 1
ATOM 3092 O O . TYR A 1 429 ? -5.667 -30.400 20.961 1.00 48.27 451 TYR A O 1
ATOM 3101 N N . PRO A 1 430 ? -6.724 -31.837 22.324 1.00 50.21 452 PRO A N 1
ATOM 3102 C CA . PRO A 1 430 ? -6.003 -31.336 23.509 1.00 54.37 452 PRO A CA 1
ATOM 3103 C C . PRO A 1 430 ? -4.484 -31.413 23.376 1.00 52.85 452 PRO A C 1
ATOM 3104 O O . PRO A 1 430 ? -3.785 -30.564 23.939 1.00 56.67 452 PRO A O 1
ATOM 3108 N N . SER A 1 431 ? -3.955 -32.393 22.635 1.00 48.52 453 SER A N 1
ATOM 3109 C CA . SER A 1 431 ? -2.517 -32.471 22.373 1.00 50.98 453 SER A CA 1
ATOM 3110 C C . SER A 1 431 ? -1.958 -31.229 21.680 1.00 51.08 453 SER A C 1
ATOM 3111 O O . SER A 1 431 ? -0.749 -30.993 21.742 1.00 56.47 453 SER A O 1
ATOM 3114 N N . GLY A 1 432 ? -2.794 -30.435 21.016 1.00 49.66 454 GLY A N 1
ATOM 3115 C CA . GLY A 1 432 ? -2.319 -29.333 20.213 1.00 44.04 454 GLY A CA 1
ATOM 3116 C C . GLY A 1 432 ? -2.163 -29.650 18.737 1.00 45.41 454 GLY A C 1
ATOM 3117 O O . GLY A 1 432 ? -2.016 -28.720 17.933 1.00 45.30 454 GLY A O 1
ATOM 3118 N N . PHE A 1 433 ? -2.193 -30.924 18.358 1.00 43.57 455 PHE A N 1
ATOM 3119 C CA . PHE A 1 433 ? -2.192 -31.293 16.948 1.00 40.45 455 PHE A CA 1
ATOM 3120 C C . PHE A 1 433 ? -3.594 -31.219 16.348 1.00 43.50 455 PHE A C 1
ATOM 3121 O O . PHE A 1 433 ? -4.601 -31.441 17.029 1.00 41.56 455 PHE A O 1
ATOM 3129 N N . ALA A 1 434 ? -3.648 -30.935 15.047 1.00 42.01 456 ALA A N 1
ATOM 3130 C CA . ALA A 1 434 ? -4.930 -30.853 14.365 1.00 39.93 456 ALA A CA 1
ATOM 3131 C C . ALA A 1 434 ? -5.542 -32.240 14.157 1.00 39.86 456 ALA A C 1
ATOM 3132 O O . ALA A 1 434 ? -4.871 -33.275 14.226 1.00 41.89 456 ALA A O 1
ATOM 3134 N N . ILE A 1 435 ? -6.849 -32.246 13.893 1.00 41.13 457 ILE A N 1
ATOM 3135 C CA . ILE A 1 435 ? -7.507 -33.473 13.450 1.00 39.52 457 ILE A CA 1
ATOM 3136 C C . ILE A 1 435 ? -6.956 -33.923 12.100 1.00 38.11 457 ILE A C 1
ATOM 3137 O O . ILE A 1 435 ? -6.941 -35.122 11.798 1.00 42.11 457 ILE A O 1
ATOM 3142 N N . GLY A 1 436 ? -6.493 -32.992 11.274 1.00 39.84 458 GLY A N 1
ATOM 3143 C CA . GLY A 1 436 ? -5.955 -33.372 9.980 1.00 38.04 458 GLY A CA 1
ATOM 3144 C C . GLY A 1 436 ? -5.417 -32.168 9.239 1.00 40.30 458 GLY A C 1
ATOM 3145 O O . GLY A 1 436 ? -5.324 -31.065 9.786 1.00 37.04 458 GLY A O 1
ATOM 3146 N N . GLN A 1 437 ? -5.051 -32.401 7.978 1.00 36.33 459 GLN A N 1
ATOM 3147 C CA . GLN A 1 437 ? -4.502 -31.342 7.141 1.00 36.49 459 GLN A CA 1
ATOM 3148 C C . GLN A 1 437 ? -5.498 -30.194 6.983 1.00 37.74 459 GLN A C 1
ATOM 3149 O O . GLN A 1 437 ? -6.671 -30.420 6.681 1.00 38.77 459 GLN A O 1
ATOM 3155 N N . SER A 1 438 ? -5.026 -28.964 7.175 1.00 36.43 460 SER A N 1
ATOM 3156 C CA . SER A 1 438 ? -5.828 -27.787 6.881 1.00 37.56 460 SER A CA 1
ATOM 3157 C C . SER A 1 438 ? -5.721 -27.415 5.406 1.00 38.21 460 SER A C 1
ATOM 3158 O O . SER A 1 438 ? -4.695 -27.636 4.754 1.00 38.83 460 SER A O 1
ATOM 3161 N N . ALA A 1 439 ? -6.786 -26.838 4.884 1.00 37.76 461 ALA A N 1
ATOM 3162 C CA . ALA A 1 439 ? -6.765 -26.287 3.538 1.00 41.86 461 ALA A CA 1
ATOM 3163 C C . ALA A 1 439 ? -6.414 -24.798 3.622 1.00 41.13 461 ALA A C 1
ATOM 3164 O O . ALA A 1 439 ? -5.809 -24.345 4.592 1.00 44.17 461 ALA A O 1
ATOM 3166 N N . ASP A 1 440 ? -6.810 -24.031 2.619 1.00 44.31 462 ASP A N 1
ATOM 3167 C CA . ASP A 1 440 ? -6.455 -22.627 2.559 1.00 44.78 462 ASP A CA 1
ATOM 3168 C C . ASP A 1 440 ? -6.977 -21.883 3.791 1.00 45.74 462 ASP A C 1
ATOM 3169 O O . ASP A 1 440 ? -8.111 -22.106 4.215 1.00 42.09 462 ASP A O 1
ATOM 3174 N N . PRO A 1 441 ? -6.180 -20.989 4.383 1.00 45.24 463 PRO A N 1
ATOM 3175 C CA . PRO A 1 441 ? -6.599 -20.360 5.653 1.00 42.42 463 PRO A CA 1
ATOM 3176 C C . PRO A 1 441 ? -7.818 -19.447 5.530 1.00 46.63 463 PRO A C 1
ATOM 3177 O O . PRO A 1 441 ? -8.461 -19.170 6.547 1.00 45.62 463 PRO A O 1
ATOM 3181 N N . LEU A 1 442 ? -8.175 -18.992 4.328 1.00 46.40 464 LEU A N 1
ATOM 3182 C CA . LEU A 1 442 ? -9.422 -18.253 4.167 1.00 45.63 464 LEU A CA 1
ATOM 3183 C C . LEU A 1 442 ? -10.647 -19.161 4.202 1.00 48.41 464 LEU A C 1
ATOM 3184 O O . LEU A 1 442 ? -11.763 -18.657 4.340 1.00 44.54 464 LEU A O 1
ATOM 3189 N N . SER A 1 443 ? -10.462 -20.478 4.082 1.00 46.19 465 SER A N 1
ATOM 3190 C CA . SER A 1 443 ? -11.535 -21.449 4.269 1.00 47.93 465 SER A CA 1
ATOM 3191 C C . SER A 1 443 ? -11.154 -22.387 5.403 1.00 46.02 465 SER A C 1
ATOM 3192 O O . SER A 1 443 ? -11.141 -23.613 5.221 1.00 40.27 465 SER A O 1
ATOM 3195 N N . SER A 1 444 ? -10.835 -21.810 6.571 1.00 46.14 466 SER A N 1
ATOM 3196 C CA . SER A 1 444 ? -10.257 -22.569 7.680 1.00 45.38 466 SER A CA 1
ATOM 3197 C C . SER A 1 444 ? -11.216 -23.615 8.231 1.00 45.13 466 SER A C 1
ATOM 3198 O O . SER A 1 444 ? -10.766 -24.571 8.867 1.00 44.51 466 SER A O 1
ATOM 3201 N N . TRP A 1 445 ? -12.522 -23.469 8.002 1.00 42.32 467 TRP A N 1
ATOM 3202 C CA . TRP A 1 445 ? -13.445 -24.518 8.419 1.00 41.52 467 TRP A CA 1
ATOM 3203 C C . TRP A 1 445 ? -13.120 -25.867 7.777 1.00 42.01 467 TRP A C 1
ATOM 3204 O O . TRP A 1 445 ? -13.583 -26.896 8.277 1.00 44.69 467 TRP A O 1
ATOM 3215 N N . LEU A 1 446 ? -12.330 -25.883 6.699 1.00 38.69 468 LEU A N 1
ATOM 3216 C CA . LEU A 1 446 ? -12.115 -27.072 5.879 1.00 41.30 468 LEU A CA 1
ATOM 3217 C C . LEU A 1 446 ? -10.824 -27.776 6.279 1.00 40.51 468 LEU A C 1
ATOM 3218 O O . LEU A 1 446 ? -9.753 -27.172 6.255 1.00 38.90 468 LEU A O 1
ATOM 3223 N N . VAL A 1 447 ? -10.927 -29.061 6.626 1.00 36.34 469 VAL A N 1
ATOM 3224 C CA . VAL A 1 447 ? -9.763 -29.894 6.903 1.00 38.18 469 VAL A CA 1
ATOM 3225 C C . VAL A 1 447 ? -10.030 -31.259 6.282 1.00 38.86 469 VAL A C 1
ATOM 3226 O O . VAL A 1 447 ? -11.175 -31.634 6.032 1.00 40.57 469 VAL A O 1
ATOM 3230 N N . ASN A 1 448 ? -8.951 -31.993 6.006 1.00 38.05 470 ASN A N 1
ATOM 3231 C CA . ASN A 1 448 ? -9.048 -33.388 5.556 1.00 38.67 470 ASN A CA 1
ATOM 3232 C C . ASN A 1 448 ? -9.231 -34.265 6.790 1.00 39.84 470 ASN A C 1
ATOM 3233 O O . ASN A 1 448 ? -8.266 -34.585 7.492 1.00 41.26 470 ASN A O 1
ATOM 3238 N N . SER A 1 449 ? -10.457 -34.686 7.044 1.00 40.09 471 SER A N 1
ATOM 3239 C CA . SER A 1 449 ? -10.737 -35.593 8.146 1.00 42.08 471 SER A CA 1
ATOM 3240 C C . SER A 1 449 ? -11.267 -36.926 7.630 1.00 44.94 471 SER A C 1
ATOM 3241 O O . SER A 1 449 ? -12.241 -37.478 8.154 1.00 43.75 471 SER A O 1
ATOM 3244 N N . ALA A 1 450 ? -10.618 -37.455 6.593 1.00 42.29 472 ALA A N 1
ATOM 3245 C CA . ALA A 1 450 ? -11.053 -38.710 5.983 1.00 43.65 472 ALA A CA 1
ATOM 3246 C C . ALA A 1 450 ? -11.239 -39.859 6.966 1.00 45.52 472 ALA A C 1
ATOM 3247 O O . ALA A 1 450 ? -12.222 -40.600 6.809 1.00 43.93 472 ALA A O 1
ATOM 3249 N N . PRO A 1 451 ? -10.371 -40.080 7.966 1.00 46.54 473 PRO A N 1
ATOM 3250 C CA . PRO A 1 451 ? -10.572 -41.246 8.845 1.00 45.83 473 PRO A CA 1
ATOM 3251 C C . PRO A 1 451 ? -11.920 -41.276 9.548 1.00 45.30 473 PRO A C 1
ATOM 3252 O O . PRO A 1 451 ? -12.294 -42.329 10.068 1.00 43.85 473 PRO A O 1
ATOM 3256 N N . PHE A 1 452 ? -12.664 -40.168 9.566 1.00 42.73 474 PHE A N 1
ATOM 3257 C CA . PHE A 1 452 ? -13.908 -40.069 10.315 1.00 43.95 474 PHE A CA 1
ATOM 3258 C C . PHE A 1 452 ? -15.150 -40.198 9.451 1.00 42.21 474 PHE A C 1
ATOM 3259 O O . PHE A 1 452 ? -16.259 -40.163 9.987 1.00 41.11 474 PHE A O 1
ATOM 3267 N N . ILE A 1 453 ? -14.988 -40.347 8.134 1.00 39.51 475 ILE A N 1
ATOM 3268 C CA . ILE A 1 453 ? -16.138 -40.365 7.232 1.00 39.83 475 ILE A CA 1
ATOM 3269 C C . ILE A 1 453 ? -17.089 -41.500 7.586 1.00 41.92 475 ILE A C 1
ATOM 3270 O O . ILE A 1 453 ? -18.316 -41.317 7.623 1.00 40.49 475 ILE A O 1
ATOM 3275 N N . ARG A 1 454 ? -16.540 -42.698 7.833 1.00 38.35 476 ARG A N 1
ATOM 3276 C CA . ARG A 1 454 ? -17.383 -43.869 8.052 1.00 41.52 476 ARG A CA 1
ATOM 3277 C C . ARG A 1 454 ? -18.228 -43.702 9.304 1.00 44.79 476 ARG A C 1
ATOM 3278 O O . ARG A 1 454 ? -19.403 -44.085 9.319 1.00 47.42 476 ARG A O 1
ATOM 3286 N N . ASP A 1 455 ? -17.670 -43.079 10.346 1.00 43.36 477 ASP A N 1
ATOM 3287 C CA . ASP A 1 455 ? -18.447 -42.846 11.554 1.00 44.12 477 ASP A CA 1
ATOM 3288 C C . ASP A 1 455 ? -19.556 -41.829 11.319 1.00 46.88 477 ASP A C 1
ATOM 3289 O O . ASP A 1 455 ? -20.650 -41.968 11.877 1.00 45.06 477 ASP A O 1
ATOM 3294 N N . GLN A 1 456 ? -19.294 -40.785 10.514 1.00 46.06 478 GLN A N 1
ATOM 3295 C CA . GLN A 1 456 ? -20.351 -39.815 10.214 1.00 44.32 478 GLN A CA 1
ATOM 3296 C C . GLN A 1 456 ? -21.494 -40.477 9.444 1.00 42.11 478 GLN A C 1
ATOM 3297 O O . GLN A 1 456 ? -22.670 -40.256 9.751 1.00 45.68 478 GLN A O 1
ATOM 3303 N N . LEU A 1 457 ? -21.165 -41.299 8.447 1.00 42.59 479 LEU A N 1
ATOM 3304 C CA . LEU A 1 457 ? -22.201 -41.958 7.658 1.00 45.48 479 LEU A CA 1
ATOM 3305 C C . LEU A 1 457 ? -23.008 -42.938 8.507 1.00 46.74 479 LEU A C 1
ATOM 3306 O O . LEU A 1 457 ? -24.238 -43.016 8.374 1.00 42.84 479 LEU A O 1
ATOM 3311 N N . LYS A 1 458 ? -22.342 -43.679 9.399 1.00 45.09 480 LYS A N 1
ATOM 3312 C CA . LYS A 1 458 ? -23.072 -44.547 10.327 1.00 47.86 480 LYS A CA 1
ATOM 3313 C C . LYS A 1 458 ? -24.018 -43.740 11.204 1.00 48.98 480 LYS A C 1
ATOM 3314 O O . LYS A 1 458 ? -25.189 -44.098 11.366 1.00 48.64 480 LYS A O 1
ATOM 3320 N N . PHE A 1 459 ? -23.526 -42.645 11.793 1.00 47.49 481 PHE A N 1
ATOM 3321 C CA . PHE A 1 459 ? -24.407 -41.828 12.623 1.00 44.18 481 PHE A CA 1
ATOM 3322 C C . PHE A 1 459 ? -25.585 -41.293 11.813 1.00 46.49 481 PHE A C 1
ATOM 3323 O O . PHE A 1 459 ? -26.733 -41.317 12.278 1.00 47.82 481 PHE A O 1
ATOM 3331 N N . LEU A 1 460 ? -25.326 -40.800 10.598 1.00 46.79 482 LEU A N 1
ATOM 3332 C CA . LEU A 1 460 ? -26.400 -40.149 9.849 1.00 45.68 482 LEU A CA 1
ATOM 3333 C C . LEU A 1 460 ? -27.446 -41.156 9.399 1.00 44.07 482 LEU A C 1
ATOM 3334 O O . LEU A 1 460 ? -28.646 -40.885 9.487 1.00 43.57 482 LEU A O 1
ATOM 3339 N N . THR A 1 461 ? -27.020 -42.334 8.936 1.00 45.87 483 THR A N 1
ATOM 3340 C CA . THR A 1 461 ? -27.997 -43.294 8.437 1.00 47.54 483 THR A CA 1
ATOM 3341 C C . THR A 1 461 ? -28.774 -43.982 9.552 1.00 50.87 483 THR A C 1
ATOM 3342 O O . THR A 1 461 ? -29.907 -44.411 9.320 1.00 52.14 483 THR A O 1
ATOM 3346 N N . GLN A 1 462 ? -28.215 -44.079 10.756 1.00 50.05 484 GLN A N 1
ATOM 3347 C CA . GLN A 1 462 ? -28.979 -44.603 11.884 1.00 46.64 484 GLN A CA 1
ATOM 3348 C C . GLN A 1 462 ? -29.886 -43.549 12.505 1.00 51.37 484 GLN A C 1
ATOM 3349 O O . GLN A 1 462 ? -30.946 -43.896 13.031 1.00 47.42 484 GLN A O 1
ATOM 3355 N N . THR A 1 463 ? -29.517 -42.264 12.433 1.00 46.50 485 THR A N 1
ATOM 3356 C CA . THR A 1 463 ? -30.272 -41.218 13.116 1.00 44.47 485 THR A CA 1
ATOM 3357 C C . THR A 1 463 ? -31.322 -40.571 12.222 1.00 48.82 485 THR A C 1
ATOM 3358 O O . THR A 1 463 ? -32.388 -40.170 12.706 1.00 46.21 485 THR A O 1
ATOM 3362 N N . TYR A 1 464 ? -31.031 -40.443 10.929 1.00 46.19 486 TYR A N 1
ATOM 3363 C CA . TYR A 1 464 ? -31.928 -39.819 9.960 1.00 45.17 486 TYR A CA 1
ATOM 3364 C C . TYR A 1 464 ? -32.116 -40.769 8.783 1.00 47.34 486 TYR A C 1
ATOM 3365 O O . TYR A 1 464 ? -31.683 -40.489 7.657 1.00 45.77 486 TYR A O 1
ATOM 3374 N N . PRO A 1 465 ? -32.762 -41.910 9.010 1.00 48.72 487 PRO A N 1
ATOM 3375 C CA . PRO A 1 465 ? -32.859 -42.912 7.942 1.00 51.64 487 PRO A CA 1
ATOM 3376 C C . PRO A 1 465 ? -33.771 -42.428 6.825 1.00 46.95 487 PRO A C 1
ATOM 3377 O O . PRO A 1 465 ? -34.796 -41.799 7.069 1.00 49.68 487 PRO A O 1
ATOM 3381 N N . ALA A 1 466 ? -33.364 -42.695 5.592 1.00 49.62 488 ALA A N 1
ATOM 3382 C CA . ALA A 1 466 ? -34.163 -42.374 4.421 1.00 50.85 488 ALA A CA 1
ATOM 3383 C C . ALA A 1 466 ? -34.234 -43.615 3.548 1.00 49.56 488 ALA A C 1
ATOM 3384 O O . ALA A 1 466 ? -33.220 -44.284 3.351 1.00 49.40 488 ALA A O 1
ATOM 3386 N N . LYS A 1 467 ? -35.398 -43.924 3.045 1.00 51.40 489 LYS A N 1
ATOM 3387 C CA . LYS A 1 467 ? -35.577 -45.101 2.242 1.00 55.93 489 LYS A CA 1
ATOM 3388 C C . LYS A 1 467 ? -34.651 -45.190 1.055 1.00 53.72 489 LYS A C 1
ATOM 3389 O O . LYS A 1 467 ? -34.206 -46.244 0.709 1.00 55.20 489 LYS A O 1
ATOM 3395 N N . GLY A 1 468 ? -34.374 -44.061 0.442 1.00 52.35 490 GLY A N 1
ATOM 3396 C CA . GLY A 1 468 ? -33.499 -43.992 -0.710 1.00 47.15 490 GLY A CA 1
ATOM 3397 C C . GLY A 1 468 ? -32.018 -43.979 -0.421 1.00 44.22 490 GLY A C 1
ATOM 3398 O O . GLY A 1 468 ? -31.233 -43.936 -1.365 1.00 45.95 490 GLY A O 1
ATOM 3399 N N . GLY A 1 469 ? -31.597 -44.021 0.841 1.00 43.80 491 GLY A N 1
ATOM 3400 C CA . GLY A 1 469 ? -30.177 -43.985 1.153 1.00 43.80 491 GLY A CA 1
ATOM 3401 C C . GLY A 1 469 ? -29.629 -42.578 1.330 1.00 41.60 491 GLY A C 1
ATOM 3402 O O . GLY A 1 469 ? -30.344 -41.618 1.642 1.00 40.00 491 GLY A O 1
ATOM 3403 N N . ILE A 1 470 ? -28.321 -42.457 1.108 1.00 41.34 492 ILE A N 1
ATOM 3404 C CA . ILE A 1 470 ? -27.594 -41.237 1.435 1.00 43.03 492 ILE A CA 1
ATOM 3405 C C . ILE A 1 470 ? -26.632 -40.902 0.304 1.00 42.38 492 ILE A C 1
ATOM 3406 O O . ILE A 1 470 ? -25.938 -41.780 -0.220 1.00 39.77 492 ILE A O 1
ATOM 3411 N N . TYR A 1 471 ? -26.630 -39.633 -0.099 1.00 40.93 493 TYR A N 1
ATOM 3412 C CA . TYR A 1 471 ? -25.638 -39.085 -1.012 1.00 41.59 493 TYR A CA 1
ATOM 3413 C C . TYR A 1 471 ? -24.555 -38.337 -0.239 1.00 42.80 493 TYR A C 1
ATOM 3414 O O . TYR A 1 471 ? -24.847 -37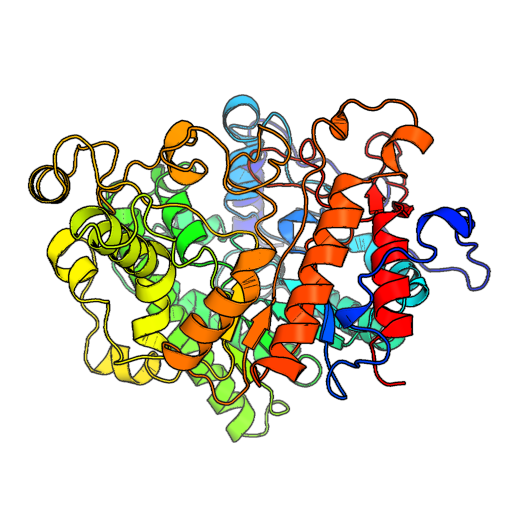.602 0.711 1.00 46.25 493 TYR A O 1
ATOM 3423 N N . PHE A 1 472 ? -23.303 -38.510 -0.665 1.00 44.32 494 PHE A N 1
ATOM 3424 C CA . PHE A 1 472 ? -22.218 -37.583 -0.328 1.00 43.74 494 PHE A CA 1
ATOM 3425 C C . PHE A 1 472 ? -22.277 -36.475 -1.378 1.00 41.22 494 PHE A C 1
ATOM 3426 O O . PHE A 1 472 ? -21.620 -36.529 -2.413 1.00 42.02 494 PHE A O 1
ATOM 3434 N N . SER A 1 473 ? -23.084 -35.458 -1.107 1.00 39.66 495 SER A N 1
ATOM 3435 C CA . SER A 1 473 ? -23.532 -34.545 -2.147 1.00 44.11 495 SER A CA 1
ATOM 3436 C C . SER A 1 473 ? -22.564 -33.402 -2.438 1.00 40.39 495 SER A C 1
ATOM 3437 O O . SER A 1 473 ? -22.707 -32.755 -3.482 1.00 41.56 495 SER A O 1
ATOM 3440 N N . GLU A 1 474 ? -21.600 -33.141 -1.554 1.00 35.77 496 GLU A N 1
ATOM 3441 C CA . GLU A 1 474 ? -20.515 -32.196 -1.803 1.00 40.32 496 GLU A CA 1
ATOM 3442 C C . GLU A 1 474 ? -19.316 -32.612 -0.967 1.00 40.30 496 GLU A C 1
ATOM 3443 O O . GLU A 1 474 ? -19.461 -32.938 0.214 1.00 41.35 496 GLU A O 1
ATOM 3449 N N . PHE A 1 475 ? -18.137 -32.478 -1.522 1.00 39.74 497 PHE A N 1
ATOM 3450 C CA . PHE A 1 475 ? -16.879 -32.667 -0.840 1.00 39.40 497 PHE A CA 1
ATOM 3451 C C . PHE A 1 475 ? -15.839 -32.118 -1.769 1.00 39.55 497 PHE A C 1
ATOM 3452 O O . PHE A 1 475 ? -15.928 -32.321 -2.923 1.00 38.63 497 PHE A O 1
ATOM 3460 N N . GLY A 1 476 ? -14.882 -31.391 -1.250 1.00 38.52 498 GLY A N 1
ATOM 3461 C CA . GLY A 1 476 ? -13.870 -30.792 -2.065 1.00 33.32 498 GLY A CA 1
ATOM 3462 C C . GLY A 1 476 ? -12.814 -30.032 -1.326 1.00 37.61 498 GLY A C 1
ATOM 3463 O O . GLY A 1 476 ? -12.885 -29.872 -0.159 1.00 38.23 498 GLY A O 1
ATOM 3464 N N . TRP A 1 477 ? -11.823 -29.563 -2.041 1.00 35.60 499 TRP A N 1
ATOM 3465 C CA . TRP A 1 477 ? -10.708 -28.872 -1.439 1.00 39.40 499 TRP A CA 1
ATOM 3466 C C . TRP A 1 477 ? -10.331 -27.507 -1.997 1.00 39.15 499 TRP A C 1
ATOM 3467 O O . TRP A 1 477 ? -10.363 -27.282 -3.165 1.00 39.76 499 TRP A O 1
ATOM 3478 N N . ALA A 1 478 ? -9.973 -26.609 -1.108 1.00 37.62 500 ALA A N 1
ATOM 3479 C CA . ALA A 1 478 ? -9.452 -25.298 -1.485 1.00 42.91 500 ALA A CA 1
ATOM 3480 C C . ALA A 1 478 ? -7.937 -25.345 -1.270 1.00 42.10 500 ALA A C 1
ATOM 3481 O O . ALA A 1 478 ? -7.461 -25.242 -0.137 1.00 39.56 500 ALA A O 1
ATOM 3483 N N . GLU A 1 479 ? -7.187 -25.573 -2.351 1.00 44.27 501 GLU A N 1
ATOM 3484 C CA . GLU A 1 479 ? -5.743 -25.748 -2.241 1.00 41.76 501 GLU A CA 1
ATOM 3485 C C . GLU A 1 479 ? -5.118 -24.432 -1.790 1.00 50.06 501 GLU A C 1
ATOM 3486 O O . GLU A 1 479 ? -5.446 -23.368 -2.326 1.00 44.41 501 GLU A O 1
ATOM 3492 N N . ASP A 1 480 ? -4.243 -24.506 -0.775 1.00 45.89 502 ASP A N 1
ATOM 3493 C CA . ASP A 1 480 ? -3.747 -23.311 -0.084 1.00 49.13 502 ASP A CA 1
ATOM 3494 C C . ASP A 1 480 ? -2.983 -22.392 -1.039 1.00 46.47 502 ASP A C 1
ATOM 3495 O O . ASP A 1 480 ? -2.000 -22.805 -1.664 1.00 48.30 502 ASP A O 1
ATOM 3500 N N . ALA A 1 481 ? -3.449 -21.148 -1.156 1.00 49.93 503 ALA A N 1
ATOM 3501 C CA . ALA A 1 481 ? -2.778 -20.094 -1.928 1.00 51.90 503 ALA A CA 1
ATOM 3502 C C . ALA A 1 481 ? -2.668 -20.439 -3.411 1.00 52.14 503 ALA A C 1
ATOM 3503 O O . ALA A 1 481 ? -1.805 -19.895 -4.118 1.00 45.93 503 ALA A O 1
ATOM 3505 N N . GLU A 1 482 ? -3.528 -21.344 -3.894 1.00 50.22 504 GLU A N 1
ATOM 3506 C CA . GLU A 1 482 ? -3.525 -21.668 -5.313 1.00 49.24 504 GLU A CA 1
ATOM 3507 C C . GLU A 1 482 ? -3.799 -20.439 -6.165 1.00 47.52 504 GLU A C 1
ATOM 3508 O O . GLU A 1 482 ? -3.371 -20.384 -7.324 1.00 48.21 504 GLU A O 1
ATOM 3514 N N . TYR A 1 483 ? -4.501 -19.443 -5.607 1.00 46.64 505 TYR A N 1
ATOM 3515 C CA . TYR A 1 483 ? -4.781 -18.190 -6.305 1.00 51.44 505 TYR A CA 1
ATOM 3516 C C . TYR A 1 483 ? -3.540 -17.331 -6.532 1.00 50.71 505 TYR A C 1
ATOM 3517 O O . TYR A 1 483 ? -3.606 -16.383 -7.321 1.00 56.26 505 TYR A O 1
ATOM 3526 N N . ASP A 1 484 ? -2.421 -17.616 -5.863 1.00 49.35 506 ASP A N 1
ATOM 3527 C CA . ASP A 1 484 ? -1.216 -16.810 -6.029 1.00 54.55 506 ASP A CA 1
ATOM 3528 C C . ASP A 1 484 ? -0.210 -17.412 -6.996 1.00 53.11 506 ASP A C 1
ATOM 3529 O O . ASP A 1 484 ? 0.805 -16.768 -7.286 1.00 58.54 506 ASP A O 1
ATOM 3534 N N . ARG A 1 485 ? -0.459 -18.621 -7.491 1.00 48.66 507 ARG A N 1
ATOM 3535 C CA . ARG A 1 485 ? 0.404 -19.186 -8.517 1.00 53.07 507 ARG A CA 1
ATOM 3536 C C . ARG A 1 485 ? 0.296 -18.356 -9.783 1.00 54.37 507 ARG A C 1
ATOM 3537 O O . ARG A 1 485 ? -0.790 -17.905 -10.159 1.00 53.68 507 ARG A O 1
ATOM 3545 N N . GLN A 1 486 ? 1.433 -18.164 -10.445 1.00 54.06 508 GLN A N 1
ATOM 3546 C CA . GLN A 1 486 ? 1.475 -17.471 -11.720 1.00 56.75 508 GLN A CA 1
ATOM 3547 C C . GLN A 1 486 ? 1.659 -18.401 -12.906 1.00 57.30 508 GLN A C 1
ATOM 3548 O O . GLN A 1 486 ? 1.355 -18.004 -14.034 1.00 56.05 508 GLN A O 1
ATOM 3554 N N . LEU A 1 487 ? 2.164 -19.609 -12.688 1.00 51.42 509 LEU A N 1
ATOM 3555 C CA . LEU A 1 487 ? 2.475 -20.528 -13.768 1.00 44.86 509 LEU A CA 1
ATOM 3556 C C . LEU A 1 487 ? 1.532 -21.720 -13.702 1.00 43.75 509 LEU A C 1
ATOM 3557 O O . LEU A 1 487 ? 1.317 -22.297 -12.629 1.00 43.18 509 LEU A O 1
ATOM 3562 N N . LEU A 1 488 ? 0.997 -22.092 -14.865 1.00 45.11 510 LEU A N 1
ATOM 3563 C CA . LEU A 1 488 ? -0.040 -23.114 -14.945 1.00 42.26 510 LEU A CA 1
ATOM 3564 C C . LEU A 1 488 ? 0.438 -24.468 -14.412 1.00 42.23 510 LEU A C 1
ATOM 3565 O O . LEU A 1 488 ? -0.335 -25.191 -13.777 1.00 41.56 510 LEU A O 1
ATOM 3570 N N . TYR A 1 489 ? 1.693 -24.853 -14.684 1.00 41.17 511 TYR A N 1
ATOM 3571 C CA . TYR A 1 489 ? 2.144 -26.169 -14.231 1.00 42.17 511 TYR A CA 1
ATOM 3572 C C . TYR A 1 489 ? 2.160 -26.248 -12.706 1.00 43.38 511 TYR A C 1
ATOM 3573 O O . TYR A 1 489 ? 1.980 -27.332 -12.137 1.00 40.44 511 TYR A O 1
ATOM 3582 N N . GLN A 1 490 ? 2.375 -25.117 -12.027 1.00 37.99 512 GLN A N 1
ATOM 3583 C CA . GLN A 1 490 ? 2.341 -25.142 -10.569 1.00 40.72 512 GLN A CA 1
ATOM 3584 C C . GLN A 1 490 ? 0.925 -25.350 -10.047 1.00 44.61 512 GLN A C 1
ATOM 3585 O O . GLN A 1 490 ? 0.744 -25.973 -8.997 1.00 43.62 512 GLN A O 1
ATOM 3591 N N . ILE A 1 491 ? -0.082 -24.836 -10.760 1.00 41.49 513 ILE A N 1
ATOM 3592 C CA . ILE A 1 491 ? -1.474 -25.011 -10.349 1.00 40.92 513 ILE A CA 1
ATOM 3593 C C . ILE A 1 491 ? -1.938 -26.449 -10.570 1.00 43.87 513 ILE A C 1
ATOM 3594 O O . ILE A 1 491 ? -2.631 -27.031 -9.723 1.00 42.87 513 ILE A O 1
ATOM 3599 N N . THR A 1 492 ? -1.594 -27.040 -11.720 1.00 39.69 514 THR A N 1
ATOM 3600 C CA . THR A 1 492 ? -2.276 -28.269 -12.110 1.00 39.10 514 THR A CA 1
ATOM 3601 C C . THR A 1 492 ? -1.765 -29.505 -11.387 1.00 38.84 514 THR A C 1
ATOM 3602 O O . THR A 1 492 ? -2.465 -30.516 -11.368 1.00 40.24 514 THR A O 1
ATOM 3606 N N . TRP A 1 493 ? -0.589 -29.461 -10.762 1.00 39.88 515 TRP A N 1
ATOM 3607 C CA . TRP A 1 493 ? -0.191 -30.583 -9.911 1.00 39.15 515 TRP A CA 1
ATOM 3608 C C . TRP A 1 493 ? -0.626 -30.233 -8.489 1.00 43.13 515 TRP A C 1
ATOM 3609 O O . TRP A 1 493 ? 0.144 -29.691 -7.687 1.00 40.64 515 TRP A O 1
ATOM 3620 N N . ASP A 1 494 ? -1.908 -30.512 -8.198 1.00 40.32 516 ASP A N 1
ATOM 3621 C CA . ASP A 1 494 ? -2.560 -30.046 -6.968 1.00 40.60 516 ASP A CA 1
ATOM 3622 C C . ASP A 1 494 ? -2.619 -31.217 -5.988 1.00 41.54 516 ASP A C 1
ATOM 3623 O O . ASP A 1 494 ? -3.630 -31.917 -5.850 1.00 39.52 516 ASP A O 1
ATOM 3628 N N . GLY A 1 495 ? -1.498 -31.420 -5.287 1.00 37.77 517 GLY A N 1
ATOM 3629 C CA . GLY A 1 495 ? -1.324 -32.642 -4.516 1.00 39.36 517 GLY A CA 1
ATOM 3630 C C . GLY A 1 495 ? -2.306 -32.798 -3.365 1.00 41.32 517 GLY A C 1
ATOM 3631 O O . GLY A 1 495 ? -2.828 -33.894 -3.130 1.00 40.99 517 GLY A O 1
ATOM 3632 N N . LEU A 1 496 ? -2.584 -31.715 -2.634 1.00 36.74 518 LEU A N 1
ATOM 3633 C CA . LEU A 1 496 ? -3.436 -31.877 -1.453 1.00 36.16 518 LEU A CA 1
ATOM 3634 C C . LEU A 1 496 ? -4.906 -32.054 -1.825 1.00 40.42 518 LEU A C 1
ATOM 3635 O O . LEU A 1 496 ? -5.619 -32.789 -1.136 1.00 40.31 518 LEU A O 1
ATOM 3640 N N . ARG A 1 497 ? -5.374 -31.424 -2.914 1.00 37.63 519 ARG A N 1
ATOM 3641 C CA . ARG A 1 497 ? -6.719 -31.713 -3.405 1.00 36.78 519 ARG A CA 1
ATOM 3642 C C . ARG A 1 497 ? -6.819 -33.145 -3.935 1.00 40.70 519 ARG A C 1
ATOM 3643 O O . ARG A 1 497 ? -7.796 -33.848 -3.654 1.00 37.21 519 ARG A O 1
ATOM 3651 N N . THR A 1 498 ? -5.816 -33.583 -4.709 1.00 38.67 520 THR A N 1
ATOM 3652 C CA . THR A 1 498 ? -5.758 -34.960 -5.191 1.00 39.06 520 THR A CA 1
ATOM 3653 C C . THR A 1 498 ? -5.828 -35.944 -4.034 1.00 42.23 520 THR A C 1
ATOM 3654 O O . THR A 1 498 ? -6.631 -36.884 -4.054 1.00 39.54 520 THR A O 1
ATOM 3658 N N . GLN A 1 499 ? -4.992 -35.730 -3.010 1.00 44.00 521 GLN A N 1
ATOM 3659 C CA . GLN A 1 499 ? -5.032 -36.557 -1.807 1.00 43.07 521 GLN A CA 1
ATOM 3660 C C . GLN A 1 499 ? -6.408 -36.538 -1.155 1.00 41.26 521 GLN A C 1
ATOM 3661 O O . GLN A 1 499 ? -6.929 -37.584 -0.756 1.00 40.85 521 GLN A O 1
ATOM 3667 N N . TYR A 1 500 ? -6.992 -35.344 -1.003 1.00 37.80 522 TYR A N 1
ATOM 3668 C CA . TYR A 1 500 ? -8.285 -35.228 -0.331 1.00 41.49 522 TYR A CA 1
ATOM 3669 C C . TYR A 1 500 ? -9.367 -36.017 -1.061 1.00 39.56 522 TYR A C 1
ATOM 3670 O O . TYR A 1 500 ? -10.114 -36.778 -0.441 1.00 36.55 522 TYR A O 1
ATOM 3679 N N . LEU A 1 501 ? -9.482 -35.827 -2.377 1.00 37.39 523 LEU A N 1
ATOM 3680 C CA . LEU A 1 501 ? -10.537 -36.527 -3.116 1.00 39.31 523 LEU A CA 1
ATOM 3681 C C . LEU A 1 501 ? -10.317 -38.035 -3.097 1.00 38.33 523 LEU A C 1
ATOM 3682 O O . LEU A 1 501 ? -11.267 -38.808 -2.925 1.00 41.36 523 LEU A O 1
ATOM 3687 N N . THR A 1 502 ? -9.071 -38.473 -3.255 1.00 37.47 524 THR A N 1
ATOM 3688 C CA . THR A 1 502 ? -8.781 -39.905 -3.221 1.00 38.66 524 THR A CA 1
ATOM 3689 C C . THR A 1 502 ? -9.024 -40.497 -1.834 1.00 41.41 524 THR A C 1
ATOM 3690 O O . THR A 1 502 ? -9.616 -41.576 -1.716 1.00 42.18 524 THR A O 1
ATOM 3694 N N . ASP A 1 503 ? -8.536 -39.829 -0.778 1.00 40.03 525 ASP A N 1
ATOM 3695 C CA . ASP A 1 503 ? -8.828 -40.253 0.598 1.00 41.86 525 ASP A CA 1
ATOM 3696 C C . ASP A 1 503 ? -10.326 -40.407 0.829 1.00 42.55 525 ASP A C 1
ATOM 3697 O O . ASP A 1 503 ? -10.786 -41.413 1.385 1.00 40.05 525 ASP A O 1
ATOM 3702 N N . TYR A 1 504 ? -11.095 -39.370 0.461 1.00 39.27 526 TYR A N 1
ATOM 3703 C CA . TYR A 1 504 ? -12.530 -39.372 0.717 1.00 38.69 526 TYR A CA 1
ATOM 3704 C C . TYR A 1 504 ? -13.227 -40.460 -0.092 1.00 39.97 526 TYR A C 1
ATOM 3705 O O . TYR A 1 504 ? -14.024 -41.238 0.452 1.00 37.89 526 TYR A O 1
ATOM 3714 N N . LEU A 1 505 ? -12.932 -40.549 -1.394 1.00 37.98 527 LEU A N 1
ATOM 3715 C CA . LEU A 1 505 ? -13.559 -41.591 -2.204 1.00 39.30 527 LEU A CA 1
ATOM 3716 C C . LEU A 1 505 ? -13.249 -42.970 -1.633 1.00 42.57 527 LEU A C 1
ATOM 3717 O O . LEU A 1 505 ? -14.142 -43.823 -1.530 1.00 41.29 527 LEU A O 1
ATOM 3722 N N . SER A 1 506 ? -11.991 -43.188 -1.221 1.00 39.93 528 SER A N 1
ATOM 3723 C CA . SER A 1 506 ? -11.600 -44.474 -0.648 1.00 41.49 528 SER A CA 1
ATOM 3724 C C . SER A 1 506 ? -12.426 -44.802 0.589 1.00 43.46 528 SER A C 1
ATOM 3725 O O . SER A 1 506 ? -12.905 -45.936 0.741 1.00 45.91 528 SER A O 1
ATOM 3728 N N . GLN A 1 507 ? -12.623 -43.822 1.478 1.00 39.93 529 GLN A N 1
ATOM 3729 C CA . GLN A 1 507 ? -13.429 -44.059 2.672 1.00 39.77 529 GLN A CA 1
ATOM 3730 C C . GLN A 1 507 ? -14.896 -44.285 2.323 1.00 44.55 529 GLN A C 1
ATOM 3731 O O . GLN A 1 507 ? -15.581 -45.076 2.982 1.00 42.53 529 GLN A O 1
ATOM 3737 N N . LEU A 1 508 ? -15.403 -43.602 1.293 1.00 44.59 530 LEU A N 1
ATOM 3738 C CA . LEU A 1 508 ? -16.781 -43.850 0.879 1.00 43.65 530 LEU A CA 1
ATOM 3739 C C . LEU A 1 508 ? -16.936 -45.281 0.368 1.00 44.36 530 LEU A C 1
ATOM 3740 O O . LEU A 1 508 ? -17.914 -45.969 0.693 1.00 42.76 530 LEU A O 1
ATOM 3745 N N . LEU A 1 509 ? -15.964 -45.748 -0.420 1.00 41.28 531 LEU A N 1
ATOM 3746 C CA . LEU A 1 509 ? -16.001 -47.108 -0.950 1.00 45.04 531 LEU A CA 1
ATOM 3747 C C . LEU A 1 509 ? -15.959 -48.138 0.176 1.00 47.72 531 LEU A C 1
ATOM 3748 O O . LEU A 1 509 ? -16.686 -49.138 0.139 1.00 48.93 531 LEU A O 1
ATOM 3753 N N . LEU A 1 510 ? -15.141 -47.888 1.206 1.00 45.01 532 LEU A N 1
ATOM 3754 C CA . LEU A 1 510 ? -15.113 -48.767 2.371 1.00 45.60 532 LEU A CA 1
ATOM 3755 C C . LEU A 1 510 ? -16.393 -48.685 3.192 1.00 48.41 532 LEU A C 1
ATOM 3756 O O . LEU A 1 510 ? -16.797 -49.692 3.786 1.00 47.74 532 LEU A O 1
ATOM 3761 N N . ALA A 1 511 ? -17.045 -47.515 3.251 1.00 44.80 533 ALA A N 1
ATOM 3762 C CA . ALA A 1 511 ? -18.327 -47.426 3.957 1.00 44.49 533 ALA A CA 1
ATOM 3763 C C . ALA A 1 511 ? -19.377 -48.332 3.324 1.00 44.39 533 ALA A C 1
ATOM 3764 O O . ALA A 1 511 ? -20.205 -48.922 4.025 1.00 45.86 533 ALA A O 1
ATOM 3766 N N . VAL A 1 512 ? -19.373 -48.432 1.996 1.00 42.42 534 VAL A N 1
ATOM 3767 C CA . VAL A 1 512 ? -20.287 -49.331 1.298 1.00 43.34 534 VAL A CA 1
ATOM 3768 C C . VAL A 1 512 ? -19.982 -50.785 1.665 1.00 46.99 534 VAL A C 1
ATOM 3769 O O . VAL A 1 512 ? -20.845 -51.517 2.159 1.00 51.07 534 VAL A O 1
ATOM 3773 N N . HIS A 1 513 ? -18.734 -51.211 1.461 1.00 48.08 535 HIS A N 1
ATOM 3774 C CA . HIS A 1 513 ? -18.409 -52.629 1.611 1.00 52.96 535 HIS A CA 1
ATOM 3775 C C . HIS A 1 513 ? -18.227 -53.048 3.062 1.00 53.25 535 HIS A C 1
ATOM 3776 O O . HIS A 1 513 ? -18.628 -54.154 3.430 1.00 55.35 535 HIS A O 1
ATOM 3783 N N . LYS A 1 514 ? -17.624 -52.204 3.902 1.00 50.69 536 LYS A N 1
ATOM 3784 C CA . LYS A 1 514 ? -17.385 -52.650 5.269 1.00 52.12 536 LYS A CA 1
ATOM 3785 C C . LYS A 1 514 ? -18.569 -52.367 6.180 1.00 51.44 536 LYS A C 1
ATOM 3786 O O . LYS A 1 514 ? -18.868 -53.163 7.076 1.00 51.62 536 LYS A O 1
ATOM 3792 N N . ASP A 1 515 ? -19.258 -51.252 5.979 1.00 47.18 537 ASP A N 1
ATOM 3793 C CA . ASP A 1 515 ? -20.287 -50.833 6.914 1.00 45.65 537 ASP A CA 1
ATOM 3794 C C . ASP A 1 515 ? -21.692 -51.017 6.369 1.00 43.34 537 ASP A C 1
ATOM 3795 O O . ASP A 1 515 ? -22.657 -50.807 7.109 1.00 44.85 537 ASP A O 1
ATOM 3800 N N . GLY A 1 516 ? -21.833 -51.417 5.108 1.00 43.58 538 GLY A N 1
ATOM 3801 C CA . GLY A 1 516 ? -23.152 -51.588 4.532 1.00 44.35 538 GLY A CA 1
ATOM 3802 C C . GLY A 1 516 ? -23.928 -50.310 4.297 1.00 49.07 538 GLY A C 1
ATOM 3803 O O . GLY A 1 516 ? -25.151 -50.367 4.154 1.00 46.84 538 GLY A O 1
ATOM 3804 N N . ILE A 1 517 ? -23.259 -49.150 4.247 1.00 43.54 539 ILE A N 1
ATOM 3805 C CA . ILE A 1 517 ? -23.976 -47.899 4.022 1.00 42.88 539 ILE A CA 1
ATOM 3806 C C . ILE A 1 517 ? -24.645 -47.931 2.658 1.00 40.95 539 ILE A C 1
ATOM 3807 O O . ILE A 1 517 ? -24.018 -48.274 1.650 1.00 42.41 539 ILE A O 1
ATOM 3812 N N . ASN A 1 518 ? -25.917 -47.538 2.613 1.00 39.94 540 ASN A N 1
ATOM 3813 C CA . ASN A 1 518 ? -26.641 -47.401 1.347 1.00 43.27 540 ASN A CA 1
ATOM 3814 C C . ASN A 1 518 ? -26.284 -46.058 0.690 1.00 44.41 540 ASN A C 1
ATOM 3815 O O . ASN A 1 518 ? -27.066 -45.101 0.662 1.00 42.92 540 ASN A O 1
ATOM 3820 N N . LEU A 1 519 ? -25.070 -46.002 0.144 1.00 42.52 541 LEU A N 1
ATOM 3821 C CA . LEU A 1 519 ? -24.518 -44.775 -0.423 1.00 41.02 541 LEU A CA 1
ATOM 3822 C C . LEU A 1 519 ? -24.882 -44.678 -1.906 1.00 42.28 541 LEU A C 1
ATOM 3823 O O . LEU A 1 519 ? -24.488 -45.529 -2.702 1.00 39.27 541 LEU A O 1
ATOM 3828 N N . ARG A 1 520 ? -25.601 -43.620 -2.280 1.00 39.67 542 ARG A N 1
ATOM 3829 C CA . ARG A 1 520 ? -26.120 -43.490 -3.634 1.00 39.23 542 ARG A CA 1
ATOM 3830 C C . ARG A 1 520 ? -25.173 -42.771 -4.574 1.00 41.63 542 ARG A C 1
ATOM 3831 O O . ARG A 1 520 ? -25.291 -42.921 -5.797 1.00 39.87 542 ARG A O 1
ATOM 3839 N N . GLY A 1 521 ? -24.244 -41.984 -4.049 1.00 41.70 543 GLY A N 1
ATOM 3840 C CA . GLY A 1 521 ? -23.336 -41.310 -4.949 1.00 39.61 543 GLY A CA 1
ATOM 3841 C C . GLY A 1 521 ? -22.356 -40.432 -4.207 1.00 41.42 543 GLY A C 1
ATOM 3842 O O . GLY A 1 521 ? -22.422 -40.257 -2.980 1.00 40.02 543 GLY A O 1
ATOM 3843 N N . ALA A 1 522 ? -21.439 -39.883 -4.996 1.00 38.83 544 ALA A N 1
ATOM 3844 C CA . ALA A 1 522 ? -20.406 -38.983 -4.520 1.00 41.81 544 ALA A CA 1
ATOM 3845 C C . ALA A 1 522 ? -20.290 -37.868 -5.539 1.00 40.20 544 ALA A C 1
ATOM 3846 O O . ALA A 1 522 ? -19.998 -38.125 -6.714 1.00 39.03 544 ALA A O 1
ATOM 3848 N N . LEU A 1 523 ? -20.506 -36.637 -5.086 1.00 35.53 545 LEU A N 1
ATOM 3849 C CA . LEU A 1 523 ? -20.446 -35.464 -5.944 1.00 38.32 545 LEU A CA 1
ATOM 3850 C C . LEU A 1 523 ? -19.408 -34.512 -5.369 1.00 39.68 545 LEU A C 1
ATOM 3851 O O . LEU A 1 523 ? -19.542 -34.066 -4.225 1.00 41.33 545 LEU A O 1
ATOM 3856 N N . THR A 1 524 ? -18.397 -34.215 -6.128 1.00 38.39 546 THR A N 1
ATOM 3857 C CA . THR A 1 524 ? -17.377 -33.334 -5.667 1.00 37.02 546 THR A CA 1
ATOM 3858 C C . THR A 1 524 ? -17.628 -31.869 -6.006 1.00 39.33 546 THR A C 1
ATOM 3859 O O . THR A 1 524 ? -18.061 -31.561 -7.052 1.00 35.78 546 THR A O 1
ATOM 3863 N N . TRP A 1 525 ? -17.346 -30.990 -5.077 1.00 37.79 547 TRP A N 1
ATOM 3864 C CA . TRP A 1 525 ? -17.464 -29.586 -5.297 1.00 34.45 547 TRP A CA 1
ATOM 3865 C C . TRP A 1 525 ? -16.065 -29.081 -5.483 1.00 39.13 547 TRP A C 1
ATOM 3866 O O . TRP A 1 525 ? -15.324 -29.091 -4.567 1.00 40.13 547 TRP A O 1
ATOM 3877 N N . SER A 1 526 ? -15.678 -28.643 -6.657 1.00 38.03 548 SER A N 1
ATOM 3878 C CA . SER A 1 526 ? -16.508 -28.561 -7.814 1.00 37.81 548 SER A CA 1
ATOM 3879 C C . SER A 1 526 ? -15.719 -28.924 -9.069 1.00 39.25 548 SER A C 1
ATOM 3880 O O . SER A 1 526 ? -14.570 -29.206 -9.005 1.00 37.12 548 SER A O 1
ATOM 3883 N N . PHE A 1 527 ? -16.367 -28.885 -10.211 1.00 34.90 549 PHE A N 1
ATOM 3884 C CA . PHE A 1 527 ? -15.720 -29.185 -11.459 1.00 36.22 549 PHE A CA 1
ATOM 3885 C C . PHE A 1 527 ? -14.883 -28.049 -12.019 1.00 38.33 549 PHE A C 1
ATOM 3886 O O . PHE A 1 527 ? -14.031 -28.271 -12.806 1.00 39.38 549 PHE A O 1
ATOM 3894 N N . VAL A 1 528 ? -15.158 -26.839 -11.584 1.00 36.81 550 VAL A N 1
ATOM 3895 C CA . VAL A 1 528 ? -14.412 -25.659 -12.008 1.00 35.94 550 VAL A CA 1
ATOM 3896 C C . VAL A 1 528 ? -14.151 -24.770 -10.800 1.00 37.93 550 VAL A C 1
ATOM 3897 O O . VAL A 1 528 ? -14.977 -24.677 -9.884 1.00 35.34 550 VAL A O 1
ATOM 3901 N N . ASP A 1 529 ? -12.989 -24.107 -10.800 1.00 36.30 551 ASP A N 1
ATOM 3902 C CA . ASP A 1 529 ? -12.835 -22.930 -9.954 1.00 39.78 551 ASP A CA 1
ATOM 3903 C C . ASP A 1 529 ? -14.008 -21.998 -10.236 1.00 38.57 551 ASP A C 1
ATOM 3904 O O . ASP A 1 529 ? -14.338 -21.754 -11.398 1.00 40.92 551 ASP A O 1
ATOM 3909 N N . ASN A 1 530 ? -14.668 -21.505 -9.196 1.00 36.00 552 ASN A N 1
ATOM 3910 C CA . ASN A 1 530 ? -15.867 -20.707 -9.427 1.00 41.18 552 ASN A CA 1
ATOM 3911 C C . ASN A 1 530 ? -15.927 -19.571 -8.403 1.00 38.63 552 ASN A C 1
ATOM 3912 O O . ASN A 1 530 ? -14.934 -19.208 -7.765 1.00 40.25 552 ASN A O 1
ATOM 3917 N N . TRP A 1 531 ? -17.100 -18.970 -8.271 1.00 38.88 553 TRP A N 1
ATOM 3918 C CA . TRP A 1 531 ? -17.300 -17.790 -7.434 1.00 45.07 553 TRP A CA 1
ATOM 3919 C C . TRP A 1 531 ? -17.746 -18.255 -6.053 1.00 39.62 553 TRP A C 1
ATOM 3920 O O . TRP A 1 531 ? -18.871 -18.730 -5.892 1.00 40.89 553 TRP A O 1
ATOM 3931 N N . GLU A 1 532 ? -16.874 -18.114 -5.058 1.00 40.75 554 GLU A N 1
ATOM 3932 C CA . GLU A 1 532 ? -17.120 -18.676 -3.725 1.00 40.78 554 GLU A CA 1
ATOM 3933 C C . GLU A 1 532 ? -17.674 -17.612 -2.771 1.00 43.41 554 GLU A C 1
ATOM 3934 O O . GLU A 1 532 ? -17.074 -17.251 -1.762 1.00 42.40 554 GLU A O 1
ATOM 3940 N N . TRP A 1 533 ? -18.870 -17.124 -3.091 1.00 40.43 555 TRP A N 1
ATOM 3941 C CA . TRP A 1 533 ? -19.635 -16.242 -2.192 1.00 46.25 555 TRP A CA 1
ATOM 3942 C C . TRP A 1 533 ? -18.786 -15.022 -1.828 1.00 44.62 555 TRP A C 1
ATOM 3943 O O . TRP A 1 533 ? -18.198 -14.402 -2.729 1.00 44.39 555 TRP A O 1
ATOM 3954 N N . GLY A 1 534 ? -18.659 -14.673 -0.546 1.00 44.71 556 GLY A N 1
ATOM 3955 C CA . GLY A 1 534 ? -17.918 -13.499 -0.119 1.00 40.87 556 GLY A CA 1
ATOM 3956 C C . GLY A 1 534 ? -16.448 -13.491 -0.500 1.00 45.52 556 GLY A C 1
ATOM 3957 O O . GLY A 1 534 ? -15.852 -12.413 -0.563 1.00 48.38 556 GLY A O 1
ATOM 3958 N N . LEU A 1 535 ? -15.846 -14.659 -0.762 1.00 45.64 557 LEU A N 1
ATOM 3959 C CA . LEU A 1 535 ? -14.458 -14.696 -1.217 1.00 40.44 557 LEU A CA 1
ATOM 3960 C C . LEU A 1 535 ? -14.318 -14.503 -2.721 1.00 38.52 557 LEU A C 1
ATOM 3961 O O . LEU A 1 535 ? -13.205 -14.258 -3.196 1.00 38.43 557 LEU A O 1
ATOM 3966 N N . GLY A 1 536 ? -15.406 -14.611 -3.477 1.00 40.73 558 GLY A N 1
ATOM 3967 C CA . GLY A 1 536 ? -15.335 -14.424 -4.909 1.00 41.92 558 GLY A CA 1
ATOM 3968 C C . GLY A 1 536 ? -14.476 -15.487 -5.561 1.00 45.08 558 GLY A C 1
ATOM 3969 O O . GLY A 1 536 ? -14.384 -16.631 -5.101 1.00 40.52 558 GLY A O 1
ATOM 3970 N N . MET A 1 537 ? -13.830 -15.103 -6.657 1.00 44.13 559 MET A N 1
ATOM 3971 C CA . MET A 1 537 ? -13.017 -16.048 -7.407 1.00 44.56 559 MET A CA 1
ATOM 3972 C C . MET A 1 537 ? -11.678 -16.330 -6.749 1.00 46.49 559 MET A C 1
ATOM 3973 O O . MET A 1 537 ? -10.910 -17.137 -7.285 1.00 48.97 559 MET A O 1
ATOM 3978 N N . GLN A 1 538 ? -11.369 -15.704 -5.611 1.00 42.52 560 GLN A N 1
ATOM 3979 C CA . GLN A 1 538 ? -10.077 -15.971 -4.984 1.00 48.38 560 GLN A CA 1
ATOM 3980 C C . GLN A 1 538 ? -9.951 -17.428 -4.530 1.00 46.97 560 GLN A C 1
ATOM 3981 O O . GLN A 1 538 ? -8.891 -18.040 -4.688 1.00 49.00 560 GLN A O 1
ATOM 3987 N N . GLN A 1 539 ? -11.004 -18.000 -3.955 1.00 41.49 561 GLN A N 1
ATOM 3988 C CA . GLN A 1 539 ? -10.909 -19.348 -3.409 1.00 44.40 561 GLN A CA 1
ATOM 3989 C C . GLN A 1 539 ? -11.168 -20.370 -4.512 1.00 42.84 561 GLN A C 1
ATOM 3990 O O . GLN A 1 539 ? -12.189 -20.297 -5.207 1.00 43.10 561 GLN A O 1
ATOM 3996 N N . LYS A 1 540 ? -10.249 -21.328 -4.652 1.00 41.24 562 LYS A N 1
ATOM 3997 C CA . LYS A 1 540 ? -10.241 -22.289 -5.757 1.00 42.83 562 LYS A CA 1
ATOM 3998 C C . LYS A 1 540 ? -10.668 -23.669 -5.276 1.00 40.67 562 LYS A C 1
ATOM 3999 O O . LYS A 1 540 ? -9.875 -24.383 -4.647 1.00 37.97 562 LYS A O 1
ATOM 4005 N N . PHE A 1 541 ? -11.892 -24.074 -5.626 1.00 39.07 563 PHE A N 1
ATOM 4006 C CA . PHE A 1 541 ? -12.382 -25.407 -5.294 1.00 36.07 563 PHE A CA 1
ATOM 4007 C C . PHE A 1 541 ? -12.400 -26.377 -6.482 1.00 42.39 563 PHE A C 1
ATOM 4008 O O . PHE A 1 541 ? -12.791 -27.540 -6.307 1.00 43.43 563 PHE A O 1
ATOM 4016 N N . GLY A 1 542 ? -11.999 -25.951 -7.685 1.00 38.81 564 GLY A N 1
ATOM 4017 C CA . GLY A 1 542 ? -12.199 -26.792 -8.858 1.00 35.82 564 GLY A CA 1
ATOM 4018 C C . GLY A 1 542 ? -11.181 -27.917 -8.977 1.00 40.03 564 GLY A C 1
ATOM 4019 O O . GLY A 1 542 ? -10.032 -27.802 -8.535 1.00 36.08 564 GLY A O 1
ATOM 4020 N N . PHE A 1 543 ? -11.592 -29.033 -9.604 1.00 35.91 565 PHE A N 1
ATOM 4021 C CA . PHE A 1 543 ? -10.549 -29.925 -10.108 1.00 34.31 565 PHE A CA 1
ATOM 4022 C C . PHE A 1 543 ? -10.165 -29.576 -11.541 1.00 39.46 565 PHE A C 1
ATOM 4023 O O . PHE A 1 543 ? -9.345 -30.277 -12.144 1.00 37.56 565 PHE A O 1
ATOM 4031 N N . GLN A 1 544 ? -10.724 -28.486 -12.069 1.00 34.36 566 GLN A N 1
ATOM 4032 C CA . GLN A 1 544 ? -10.225 -27.796 -13.248 1.00 38.77 566 GLN A CA 1
ATOM 4033 C C . GLN A 1 544 ? -9.914 -26.344 -12.894 1.00 36.64 566 GLN A C 1
ATOM 4034 O O . GLN A 1 544 ? -10.643 -25.710 -12.133 1.00 39.03 566 GLN A O 1
ATOM 4040 N N . PHE A 1 545 ? -8.846 -25.821 -13.479 1.00 39.41 567 PHE A N 1
ATOM 4041 C CA . PHE A 1 545 ? -8.491 -24.414 -13.367 1.00 36.84 567 PHE A CA 1
ATOM 4042 C C . PHE A 1 545 ? -9.297 -23.628 -14.396 1.00 40.29 567 PHE A C 1
ATOM 4043 O O . PHE A 1 545 ? -9.460 -24.071 -15.537 1.00 40.50 567 PHE A O 1
ATOM 4051 N N . VAL A 1 546 ? -9.851 -22.491 -13.976 1.00 38.25 568 VAL A N 1
ATOM 4052 C CA . VAL A 1 546 ? -10.530 -21.561 -14.876 1.00 34.59 568 VAL A CA 1
ATOM 4053 C C . VAL A 1 546 ? -9.665 -20.305 -14.946 1.00 43.82 568 VAL A C 1
ATOM 4054 O O . VAL A 1 546 ? -9.379 -19.676 -13.917 1.00 38.35 568 VAL A O 1
ATOM 4058 N N . ASN A 1 547 ? -9.201 -19.970 -16.145 1.00 39.60 569 ASN A N 1
ATOM 4059 C CA . ASN A 1 547 ? -8.266 -18.864 -16.289 1.00 44.37 569 ASN A CA 1
ATOM 4060 C C . ASN A 1 547 ? -9.055 -17.560 -16.330 1.00 43.99 569 ASN A C 1
ATOM 4061 O O . ASN A 1 547 ? -9.590 -17.174 -17.371 1.00 43.08 569 ASN A O 1
ATOM 4066 N N . GLN A 1 548 ? -9.100 -16.863 -15.196 1.00 42.18 570 GLN A N 1
ATOM 4067 C CA . GLN A 1 548 ? -9.913 -15.662 -15.075 1.00 50.36 570 GLN A CA 1
ATOM 4068 C C . GLN A 1 548 ? -9.288 -14.447 -15.749 1.00 53.98 570 GLN A C 1
ATOM 4069 O O . GLN A 1 548 ? -9.931 -13.396 -15.814 1.00 52.57 570 GLN A O 1
ATOM 4075 N N . SER A 1 549 ? -8.067 -14.566 -16.256 1.00 49.31 571 SER A N 1
ATOM 4076 C CA . SER A 1 549 ? -7.431 -13.508 -17.019 1.00 53.96 571 SER A CA 1
ATOM 4077 C C . SER A 1 549 ? -7.548 -13.736 -18.515 1.00 55.84 571 SER A C 1
ATOM 4078 O O . SER A 1 549 ? -6.894 -13.041 -19.295 1.00 57.55 571 SER A O 1
ATOM 4081 N N . ASP A 1 550 ? -8.368 -14.694 -18.931 1.00 54.27 572 ASP A N 1
ATOM 4082 C CA . ASP A 1 550 ? -8.517 -15.025 -20.329 1.00 54.91 572 ASP A CA 1
ATOM 4083 C C . ASP A 1 550 ? -9.961 -14.798 -20.761 1.00 55.68 572 ASP A C 1
ATOM 4084 O O . ASP A 1 550 ? -10.882 -15.283 -20.090 1.00 55.16 572 ASP A O 1
ATOM 4089 N N . PRO A 1 551 ? -10.204 -14.061 -21.855 1.00 55.15 573 PRO A N 1
ATOM 4090 C CA . PRO A 1 551 ? -11.589 -13.823 -22.306 1.00 55.20 573 PRO A CA 1
ATOM 4091 C C . PRO A 1 551 ? -12.407 -15.085 -22.502 1.00 55.80 573 PRO A C 1
ATOM 4092 O O . PRO A 1 551 ? -13.635 -15.058 -22.328 1.00 55.80 573 PRO A O 1
ATOM 4096 N N . ASP A 1 552 ? -11.773 -16.192 -22.861 1.00 55.21 574 ASP A N 1
ATOM 4097 C CA . ASP A 1 552 ? -12.490 -17.442 -23.047 1.00 53.83 574 ASP A CA 1
ATOM 4098 C C . ASP A 1 552 ? -12.675 -18.222 -21.757 1.00 50.54 574 ASP A C 1
ATOM 4099 O O . ASP A 1 552 ? -13.345 -19.259 -21.784 1.00 42.41 574 ASP 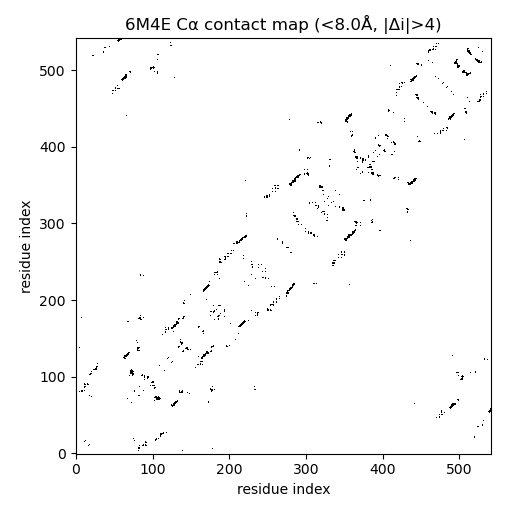A O 1
ATOM 4104 N N . LEU A 1 553 ? -12.115 -17.748 -20.638 1.00 47.67 575 LEU A N 1
ATOM 4105 C CA . LEU A 1 553 ? -12.175 -18.458 -19.353 1.00 46.46 575 LEU A CA 1
ATOM 4106 C C . LEU A 1 553 ? -11.807 -19.929 -19.542 1.00 44.53 575 LEU A C 1
ATOM 4107 O O . LEU A 1 553 ? -12.535 -20.843 -19.143 1.00 41.27 575 LEU A O 1
ATOM 4112 N N . THR A 1 554 ? -10.675 -20.143 -20.203 1.00 45.56 576 THR A N 1
ATOM 4113 C CA . THR A 1 554 ? -10.246 -21.487 -20.562 1.00 43.82 576 THR A CA 1
ATOM 4114 C C . THR A 1 554 ? -10.134 -22.375 -19.330 1.00 41.61 576 THR A C 1
ATOM 4115 O O . THR A 1 554 ? -9.545 -21.982 -18.316 1.00 40.56 576 THR A O 1
ATOM 4119 N N . ARG A 1 555 ? -10.713 -23.576 -19.431 1.00 38.13 577 ARG A N 1
ATOM 4120 C CA . ARG A 1 555 ? -10.592 -24.621 -18.424 1.00 40.09 577 ARG A CA 1
ATOM 4121 C C . ARG A 1 555 ? -9.340 -25.448 -18.695 1.00 43.46 577 ARG A C 1
ATOM 4122 O O . ARG A 1 555 ? -9.032 -25.757 -19.849 1.00 40.20 577 ARG A O 1
ATOM 4130 N N . THR A 1 556 ? -8.615 -25.811 -17.627 1.00 40.82 578 THR A N 1
ATOM 4131 C CA . THR A 1 556 ? -7.532 -26.791 -17.721 1.00 39.76 578 THR A CA 1
ATOM 4132 C C . THR A 1 556 ? -7.699 -27.843 -16.629 1.00 38.80 578 THR A C 1
ATOM 4133 O O . THR A 1 556 ? -7.949 -27.500 -15.472 1.00 39.74 578 THR A O 1
ATOM 4137 N N . PHE A 1 557 ? -7.557 -29.118 -16.989 1.00 37.62 579 PHE A N 1
ATOM 4138 C CA . PHE A 1 557 ? -7.618 -30.182 -15.993 1.00 37.36 579 PHE A CA 1
ATOM 4139 C C . PHE A 1 557 ? -6.461 -30.061 -15.000 1.00 40.17 579 PHE A C 1
ATOM 4140 O O . PHE A 1 557 ? -5.293 -29.912 -15.392 1.00 38.59 579 PHE A O 1
ATOM 4148 N N . LYS A 1 558 ? -6.782 -30.148 -13.713 1.00 38.40 580 LYS A N 1
ATOM 4149 C CA . LYS A 1 558 ? -5.748 -30.351 -12.715 1.00 36.90 580 LYS A CA 1
ATOM 4150 C C . LYS A 1 558 ? -5.524 -31.851 -12.527 1.00 41.16 580 LYS A C 1
ATOM 4151 O O . LYS A 1 558 ? -6.280 -32.687 -13.042 1.00 38.93 580 LYS A O 1
ATOM 4157 N N . LEU A 1 559 ? -4.470 -32.190 -11.775 1.00 35.74 581 LEU A N 1
ATOM 4158 C CA . LEU A 1 559 ? -4.183 -33.596 -11.495 1.00 38.50 581 LEU A CA 1
ATOM 4159 C C . LEU A 1 559 ? -5.353 -34.244 -10.778 1.00 40.10 581 LEU A C 1
ATOM 4160 O O . LEU A 1 559 ? -5.670 -35.421 -11.007 1.00 39.71 581 LEU A O 1
ATOM 4165 N N . SER A 1 560 ? -6.019 -33.479 -9.912 1.00 38.97 582 SER A N 1
ATOM 4166 C CA . SER A 1 560 ? -7.141 -34.022 -9.163 1.00 38.05 582 SER A CA 1
ATOM 4167 C C . SER A 1 560 ? -8.261 -34.491 -10.086 1.00 38.82 582 SER A C 1
ATOM 4168 O O . SER A 1 560 ? -8.948 -35.472 -9.772 1.00 40.52 582 SER A O 1
ATOM 4171 N N . ALA A 1 561 ? -8.465 -33.812 -11.221 1.00 37.48 583 ALA A N 1
ATOM 4172 C CA . ALA A 1 561 ? -9.495 -34.261 -12.154 1.00 37.29 583 ALA A CA 1
ATOM 4173 C C . ALA A 1 561 ? -9.177 -35.658 -12.673 1.00 39.14 583 ALA A C 1
ATOM 4174 O O . ALA A 1 561 ? -10.074 -36.506 -12.789 1.00 39.18 583 ALA A O 1
ATOM 4176 N N . HIS A 1 562 ? -7.893 -35.916 -12.965 1.00 37.94 584 HIS A N 1
ATOM 4177 C CA . HIS A 1 562 ? -7.459 -37.225 -13.451 1.00 40.02 584 HIS A CA 1
ATOM 4178 C C . HIS A 1 562 ? -7.457 -38.264 -12.349 1.00 41.23 584 HIS A C 1
ATOM 4179 O O . HIS A 1 562 ? -7.678 -39.446 -12.627 1.00 43.51 584 HIS A O 1
ATOM 4186 N N . ALA A 1 563 ? -7.182 -37.858 -11.105 1.00 38.61 585 ALA A N 1
ATOM 4187 C CA . ALA A 1 563 ? -7.328 -38.783 -9.985 1.00 40.45 585 ALA A CA 1
ATOM 4188 C C . ALA A 1 563 ? -8.785 -39.165 -9.795 1.00 42.63 585 ALA A C 1
ATOM 4189 O O . ALA A 1 563 ? -9.098 -40.332 -9.535 1.00 42.79 585 ALA A O 1
ATOM 4191 N N . TYR A 1 564 ? -9.692 -38.190 -9.926 1.00 40.72 586 TYR A N 1
ATOM 4192 C CA . TYR A 1 564 ? -11.116 -38.493 -9.883 1.00 39.43 586 TYR A CA 1
ATOM 4193 C C . TYR A 1 564 ? -11.501 -39.442 -11.017 1.00 38.17 586 TYR A C 1
ATOM 4194 O O . TYR A 1 564 ? -12.171 -40.459 -10.798 1.00 42.36 586 TYR A O 1
ATOM 4203 N N . ALA A 1 565 ? -11.047 -39.135 -12.235 1.00 38.75 587 ALA A N 1
ATOM 4204 C CA . ALA A 1 565 ? -11.343 -39.977 -13.389 1.00 40.77 587 ALA A CA 1
ATOM 4205 C C . ALA A 1 565 ? -10.820 -41.392 -13.194 1.00 44.84 587 ALA A C 1
ATOM 4206 O O . ALA A 1 565 ? -11.538 -42.368 -13.438 1.00 45.06 587 ALA A O 1
ATOM 4208 N N . GLN A 1 566 ? -9.579 -41.520 -12.729 1.00 42.34 588 GLN A N 1
ATOM 4209 C CA . GLN A 1 566 ? -8.992 -42.840 -12.540 1.00 45.45 588 GLN A CA 1
ATOM 4210 C C . GLN A 1 566 ? -9.705 -43.629 -11.448 1.00 45.75 588 GLN A C 1
ATOM 4211 O O . GLN A 1 566 ? -9.905 -44.840 -11.592 1.00 44.62 588 GLN A O 1
ATOM 4217 N N . PHE A 1 567 ? -10.092 -42.972 -10.346 1.00 41.03 589 PHE A N 1
ATOM 4218 C CA . PHE A 1 567 ? -10.867 -43.665 -9.320 1.00 39.13 589 PHE A CA 1
ATOM 4219 C C . PHE A 1 567 ? -12.173 -44.198 -9.898 1.00 46.27 589 PHE A C 1
ATOM 4220 O O . PHE A 1 567 ? -12.573 -45.336 -9.611 1.00 44.40 589 PHE A O 1
ATOM 4228 N N . GLY A 1 568 ? -12.845 -43.397 -10.729 1.00 43.36 590 GLY A N 1
ATOM 4229 C CA . GLY A 1 568 ? -14.045 -43.878 -11.395 1.00 43.51 590 GLY A CA 1
ATOM 4230 C C . GLY A 1 568 ? -13.775 -45.086 -12.280 1.00 47.12 590 GLY A C 1
ATOM 4231 O O . GLY A 1 568 ? -14.565 -46.030 -12.313 1.00 48.39 590 GLY A O 1
ATOM 4232 N N . ARG A 1 569 ? -12.660 -45.069 -13.012 1.00 45.90 591 ARG A N 1
ATOM 4233 C CA . ARG A 1 569 ? -12.319 -46.205 -13.861 1.00 46.93 591 ARG A CA 1
ATOM 4234 C C . ARG A 1 569 ? -12.059 -47.464 -13.038 1.00 49.48 591 ARG A C 1
ATOM 4235 O O . ARG A 1 569 ? -12.479 -48.557 -13.429 1.00 47.21 591 ARG A O 1
ATOM 4243 N N . ASN A 1 570 ? -11.375 -47.331 -11.896 1.00 47.96 592 ASN A N 1
ATOM 4244 C CA . ASN A 1 570 ? -11.024 -48.492 -11.084 1.00 48.86 592 ASN A CA 1
ATOM 4245 C C . ASN A 1 570 ? -12.175 -48.996 -10.228 1.00 49.10 592 ASN A C 1
ATOM 4246 O O . ASN A 1 570 ? -12.156 -50.161 -9.818 1.00 50.42 592 ASN A O 1
ATOM 4251 N N . HIS A 1 571 ? -13.154 -48.159 -9.893 1.00 42.95 593 HIS A N 1
ATOM 4252 C CA . HIS A 1 571 ? -14.078 -48.551 -8.839 1.00 46.48 593 HIS A CA 1
ATOM 4253 C C . HIS A 1 571 ? -15.549 -48.381 -9.183 1.00 45.35 593 HIS A C 1
ATOM 4254 O O . HIS A 1 571 ? -16.394 -48.542 -8.299 1.00 46.74 593 HIS A O 1
ATOM 4261 N N . LEU A 1 572 ? -15.883 -48.087 -10.429 1.00 43.58 594 LEU A N 1
ATOM 4262 C CA . LEU A 1 572 ? -17.269 -48.089 -10.859 1.00 47.36 594 LEU A CA 1
ATOM 4263 C C . LEU A 1 572 ? -17.548 -49.348 -11.673 1.00 53.26 594 LEU A C 1
ATOM 4264 O O . LEU A 1 572 ? -16.655 -49.888 -12.334 1.00 49.36 594 LEU A O 1
ATOM 4269 N N . HIS A 1 573 ? -18.801 -49.805 -11.630 1.00 50.17 595 HIS A N 1
ATOM 4270 C CA . HIS A 1 573 ? -19.228 -50.856 -12.543 1.00 58.39 595 HIS A CA 1
ATOM 4271 C C . HIS A 1 573 ? -19.359 -50.293 -13.949 1.00 59.76 595 HIS A C 1
ATOM 4272 O O . HIS A 1 573 ? -19.825 -49.168 -14.140 1.00 60.35 595 HIS A O 1
ATOM 4279 N N . HIS A 1 574 ? -18.929 -51.071 -14.932 1.00 60.82 596 HIS A N 1
ATOM 4280 C CA . HIS A 1 574 ? -19.099 -50.691 -16.331 1.00 71.89 596 HIS A CA 1
ATOM 4281 C C . HIS A 1 574 ? -19.815 -51.801 -17.106 1.00 71.40 596 HIS A C 1
ATOM 4282 O O . HIS A 1 574 ? -20.771 -51.540 -17.833 1.00 76.04 596 HIS A O 1
#